Protein AF-A0A9W9WQW9-F1 (afdb_monomer_lite)

Secondary structure (DSSP, 8-state):
-----------------------------------------------TTGGG--S-HHHH--SSS-HHHHHHHTT---HHHHHHTTPPP---TT------S----HHHHHHS-HHHHHHHHHHHHHHHHTTS-HHHHHHHHHHHTTTPPPHHHHHHHHHHHHHHHHHHHHHTTS-HHHHHHHHHHHHHTT--HHHHHHHHHHHHHHHHHHHTTSS-----HHHHHHHHHHHHHHHHHHHHHHHHHHTTSSS-HHHHHHHHHHHHHHHHHHHTSSS--TTS------HHHHHHHHS-HHHHHHHHHHHHHHHHHHHHHHHTSTTTHHHHHHHHHHHHHHHHHHHHHHHHT-STHHHHHHHHHHHHHTTBHHHHHHHHHHHHHHT---HHHHHHGGGG--GGGGHHHHHHTT-SS-B--HHHHHHHHHTT-HHHHHHHHHHHHT--S-TTS--TT----THHHHHHHHHHSSS---PPPPS-S-----TTGGG--

Organism: NCBI:txid2819901

Sequence (493 aa):
MATTVPIHSGDKGVRNIPSCSSLSSEQTLVDDSTVSPHKQIAGNEESLQDKAICWRPKKLLDQRHRPHSLFFKYCLFNEEYAQLNGLEPPSQRHGLPDSKFRELSRSQILEEAPRTIARKLSESSLEEFRKVPYNEFIRGAFLEAFGISSDFIDSFFFKYKHLEARMYSIFIGAPVKRLSDILKELKEHEADPFVYAAIEHALERVNSRRKGRVGLRYVKSQDLTQSLDTQLRKSLHLIAKPFTELLSKPDTAQNILEELEVLRTRFYNFYMSLNVDWSCPLDTKNDLLEQIRWVDIPTMARAISKKAKALFSEYLRSAFTREGDEARSILNKEWDLLSKGVKEIVAANIGLCSQVDTLANCLYRFRNYYSLTAVIQGIQASGYRTVALETFGYLLNPKDDYRHYLMEMNMEGALHFLFPVLLQYQRGEPMFTEMAIGAFKFYTLDAYQSTPGMQFSPLDIATAATKATCSTGYKKPSLDCPFVSCFFVGFGS

Structure (mmCIF, N/CA/C/O backbone):
data_AF-A0A9W9WQW9-F1
#
_entry.id   AF-A0A9W9WQW9-F1
#
loop_
_atom_site.group_PDB
_atom_site.id
_atom_site.type_symbol
_atom_site.label_atom_id
_atom_site.label_alt_id
_atom_site.label_comp_id
_atom_site.label_asym_id
_atom_site.label_entity_id
_atom_site.label_seq_id
_atom_site.pdbx_PDB_ins_code
_atom_site.Cartn_x
_atom_site.Cartn_y
_atom_site.Cartn_z
_atom_site.occupancy
_atom_site.B_iso_or_equiv
_atom_site.auth_seq_id
_atom_site.auth_comp_id
_atom_site.auth_asym_id
_atom_site.auth_atom_id
_atom_site.pdbx_PDB_model_num
ATOM 1 N N . MET A 1 1 ? -2.990 12.844 64.190 1.00 33.31 1 MET A N 1
ATOM 2 C CA . MET A 1 1 ? -1.823 12.801 65.099 1.00 33.31 1 MET A CA 1
ATOM 3 C C . MET A 1 1 ? -0.748 12.027 64.335 1.00 33.31 1 MET A C 1
ATOM 5 O O . MET A 1 1 ? -1.081 10.945 63.879 1.00 33.31 1 MET A O 1
ATOM 9 N N . ALA A 1 2 ? 0.408 12.566 63.922 1.00 32.44 2 ALA A N 1
ATOM 10 C CA . ALA A 1 2 ? 1.363 13.463 64.606 1.00 32.44 2 ALA A CA 1
ATOM 11 C C . ALA A 1 2 ? 1.920 12.803 65.885 1.00 32.44 2 ALA A C 1
ATOM 13 O O . ALA A 1 2 ? 1.109 12.368 66.695 1.00 32.44 2 ALA A O 1
ATOM 14 N N . THR A 1 3 ? 3.231 12.673 66.131 1.00 31.33 3 THR A N 1
ATOM 15 C CA . THR A 1 3 ? 4.466 13.112 65.411 1.00 31.33 3 THR A CA 1
ATOM 16 C C . THR A 1 3 ? 5.610 12.112 65.773 1.00 31.33 3 THR A C 1
ATOM 18 O O . THR A 1 3 ? 5.328 11.173 66.509 1.00 31.33 3 THR A O 1
ATOM 21 N N . THR A 1 4 ? 6.871 12.127 65.304 1.00 31.19 4 THR A N 1
ATOM 22 C CA . THR A 1 4 ? 7.761 13.160 64.711 1.00 31.19 4 THR A CA 1
ATOM 23 C C . THR A 1 4 ? 8.823 12.505 63.789 1.00 31.19 4 THR A C 1
ATOM 25 O O . THR A 1 4 ? 8.950 11.286 63.767 1.00 31.19 4 THR A O 1
ATOM 28 N N . VAL A 1 5 ? 9.631 13.303 63.073 1.00 35.84 5 VAL A N 1
ATOM 29 C CA . VAL A 1 5 ? 10.872 12.884 62.369 1.00 35.84 5 VAL A CA 1
ATOM 30 C C . VAL A 1 5 ? 12.105 13.202 63.237 1.00 35.84 5 VAL A C 1
ATOM 32 O O . VAL A 1 5 ? 12.073 14.185 63.978 1.00 35.84 5 VAL A O 1
ATOM 35 N N . PRO A 1 6 ? 13.200 12.425 63.134 1.00 45.44 6 PRO A N 1
ATOM 36 C CA . PRO A 1 6 ? 14.517 13.050 62.941 1.00 45.44 6 PRO A CA 1
ATOM 37 C C . PRO A 1 6 ? 15.346 12.400 61.811 1.00 45.44 6 PRO A C 1
ATOM 39 O O . PRO A 1 6 ? 15.091 11.279 61.383 1.00 45.44 6 PRO A O 1
ATOM 42 N N . ILE A 1 7 ? 16.353 13.132 61.323 1.00 36.22 7 ILE A N 1
ATOM 43 C CA . ILE A 1 7 ? 17.220 12.780 60.183 1.00 36.22 7 ILE A CA 1
ATOM 44 C C . ILE A 1 7 ? 18.666 12.688 60.675 1.00 36.22 7 ILE A C 1
ATOM 46 O O . ILE A 1 7 ? 19.106 13.654 61.293 1.00 36.22 7 ILE A O 1
ATOM 50 N N . HIS A 1 8 ? 19.436 11.653 60.303 1.00 32.03 8 HIS A N 1
ATOM 51 C CA . HIS A 1 8 ? 20.854 11.846 59.948 1.00 32.03 8 HIS A CA 1
ATOM 52 C C . HIS A 1 8 ? 21.483 10.720 59.106 1.00 32.03 8 HIS A C 1
ATOM 54 O O . HIS A 1 8 ? 21.108 9.554 59.164 1.00 32.03 8 HIS A O 1
ATOM 60 N N . SER A 1 9 ? 22.447 11.163 58.304 1.00 32.25 9 SER A N 1
ATOM 61 C CA . SER A 1 9 ? 23.293 10.495 57.309 1.00 32.25 9 SER A CA 1
ATOM 62 C C . SER A 1 9 ? 24.006 9.197 57.717 1.00 32.25 9 SER A C 1
ATOM 64 O O . SER A 1 9 ? 24.553 9.105 58.814 1.00 32.25 9 SER A O 1
ATOM 66 N N . GLY A 1 10 ? 24.181 8.293 56.744 1.00 28.62 10 GLY A N 1
ATOM 67 C CA . GLY A 1 10 ? 25.150 7.189 56.781 1.00 28.62 10 GLY A CA 1
ATOM 68 C C . GLY A 1 10 ? 25.507 6.707 55.368 1.00 28.62 10 GLY A C 1
ATOM 69 O O . GLY A 1 10 ? 24.728 5.990 54.752 1.00 28.62 10 GLY A O 1
ATOM 70 N N . ASP A 1 11 ? 26.661 7.130 54.844 1.00 31.59 11 ASP A N 1
ATOM 71 C CA . ASP A 1 11 ? 27.133 6.828 53.479 1.00 31.59 11 ASP A CA 1
ATOM 72 C C . ASP A 1 11 ? 27.979 5.538 53.398 1.00 31.59 11 ASP A C 1
ATOM 74 O O . ASP A 1 11 ? 28.737 5.247 54.331 1.00 31.59 11 ASP A O 1
ATOM 78 N N . LYS A 1 12 ? 27.865 4.813 52.267 1.00 32.69 12 LYS A N 1
ATOM 79 C CA . LYS A 1 12 ? 28.929 4.054 51.559 1.00 32.69 12 LYS A CA 1
ATOM 80 C C . LYS A 1 12 ? 28.365 3.175 50.431 1.00 32.69 12 LYS A C 1
ATOM 82 O O . LYS A 1 12 ? 27.414 2.434 50.656 1.00 32.69 12 LYS A O 1
ATOM 87 N N . GLY A 1 13 ? 29.083 3.084 49.299 1.00 29.48 13 GLY A N 1
ATOM 88 C CA . GLY A 1 13 ? 29.196 1.783 48.605 1.00 29.48 13 GLY A CA 1
ATOM 89 C C . GLY A 1 13 ? 29.073 1.674 47.078 1.00 29.48 13 GLY A C 1
ATOM 90 O O . GLY A 1 13 ? 28.788 0.572 46.615 1.00 29.48 13 GLY A O 1
ATOM 91 N N . VAL A 1 14 ? 29.316 2.712 46.269 1.00 33.16 14 VAL A N 1
ATOM 92 C CA . VAL A 1 14 ? 29.427 2.534 44.799 1.00 33.16 14 VAL A CA 1
ATOM 93 C C . VAL A 1 14 ? 30.860 2.133 44.410 1.00 33.16 14 VAL A C 1
ATOM 95 O O . VAL A 1 14 ? 31.824 2.757 44.851 1.00 33.16 14 VAL A O 1
ATOM 98 N N . ARG A 1 15 ? 31.014 1.073 43.598 1.00 32.41 15 ARG A N 1
ATOM 99 C CA . ARG A 1 15 ? 32.316 0.622 43.059 1.00 32.41 15 ARG A CA 1
ATOM 100 C C . ARG A 1 15 ? 32.685 1.366 41.772 1.00 32.41 15 ARG A C 1
ATOM 102 O O . ARG A 1 15 ? 31.823 1.913 41.095 1.00 32.41 15 ARG A O 1
ATOM 109 N N . ASN A 1 16 ? 33.977 1.385 41.462 1.00 27.50 16 ASN A N 1
ATOM 110 C CA . ASN A 1 16 ? 34.604 2.368 40.581 1.00 27.50 16 ASN A CA 1
ATOM 111 C C . ASN A 1 16 ? 35.553 1.694 39.564 1.00 27.50 16 ASN A C 1
ATOM 113 O O . ASN A 1 16 ? 36.095 0.640 39.898 1.00 27.50 16 ASN A O 1
ATOM 117 N N . ILE A 1 17 ? 35.850 2.381 38.443 1.00 30.12 17 ILE A N 1
ATOM 118 C CA . ILE A 1 17 ? 37.066 2.219 37.590 1.00 30.12 17 ILE A CA 1
ATOM 119 C C . ILE A 1 17 ? 37.146 0.918 36.728 1.00 30.12 17 ILE A C 1
ATOM 121 O O . ILE A 1 17 ? 36.569 -0.092 37.126 1.00 30.12 17 ILE A O 1
ATOM 125 N N . PRO A 1 18 ? 37.854 0.882 35.561 1.00 35.56 18 PRO A N 1
ATOM 126 C CA . PRO A 1 18 ? 38.622 1.935 34.864 1.00 35.56 18 PRO A CA 1
ATOM 127 C C . PRO A 1 18 ? 38.152 2.300 33.436 1.00 35.56 18 PRO A C 1
ATOM 129 O O . PRO A 1 18 ? 37.486 1.536 32.744 1.00 35.56 18 PRO A O 1
ATOM 132 N N . SER A 1 19 ? 38.681 3.423 32.941 1.00 33.50 19 SER A N 1
ATOM 133 C CA . SER A 1 19 ? 38.903 3.716 31.515 1.00 33.50 19 SER A CA 1
ATOM 134 C C . SER A 1 19 ? 40.366 4.144 31.322 1.00 33.50 19 SER A C 1
ATOM 136 O O . SER A 1 19 ? 40.813 5.013 32.072 1.00 33.50 19 SER A O 1
ATOM 138 N N . CYS A 1 20 ? 41.104 3.597 30.345 1.00 27.05 20 CYS A N 1
ATOM 139 C CA . CYS A 1 20 ? 42.542 3.878 30.175 1.00 27.05 20 CYS A CA 1
ATOM 140 C C . CYS A 1 20 ? 43.000 4.073 28.712 1.00 27.05 20 CYS A C 1
ATOM 142 O O . CYS A 1 20 ? 42.871 3.176 27.887 1.00 27.05 20 CYS A O 1
ATOM 144 N N . SER A 1 21 ? 43.592 5.248 28.466 1.00 27.39 21 SER A N 1
ATOM 145 C CA . SER A 1 21 ? 44.792 5.528 27.645 1.00 27.39 21 SER A CA 1
ATOM 146 C C . SER A 1 21 ? 45.047 4.793 26.311 1.00 27.39 21 SER A C 1
ATOM 148 O O . SER A 1 21 ? 45.544 3.670 26.274 1.00 27.39 21 SER A O 1
ATOM 150 N N . SER A 1 22 ? 44.873 5.558 25.229 1.00 27.45 22 SER A N 1
ATOM 151 C CA . SER A 1 22 ? 45.873 5.869 24.180 1.00 27.45 22 SER A CA 1
ATOM 152 C C . SER A 1 22 ? 47.283 5.237 24.222 1.00 27.45 22 SER A C 1
ATOM 154 O O . SER A 1 22 ? 47.932 5.213 25.267 1.00 27.45 22 SER A O 1
ATOM 156 N N . LEU A 1 23 ? 47.829 4.967 23.026 1.00 27.70 23 LEU A N 1
ATOM 157 C CA . LEU A 1 23 ? 49.267 4.820 22.732 1.00 27.70 23 LEU A CA 1
ATOM 158 C C . LEU A 1 23 ? 49.688 5.744 21.570 1.00 27.70 23 LEU A C 1
ATOM 160 O O . LEU A 1 23 ? 48.851 6.121 20.750 1.00 27.70 23 LEU A O 1
ATOM 164 N N . SER A 1 24 ? 50.977 6.099 21.503 1.00 26.45 24 SER A N 1
ATOM 165 C CA . SER A 1 24 ? 51.543 7.069 20.547 1.00 26.45 24 SER A CA 1
ATOM 166 C C . SER A 1 24 ? 53.050 6.869 20.319 1.00 26.45 24 SER A C 1
ATOM 168 O O . SER A 1 24 ? 53.757 6.655 21.297 1.00 26.45 24 SER A O 1
ATOM 170 N N . SER A 1 25 ? 53.517 7.066 19.080 1.00 26.69 25 SER A N 1
ATOM 171 C CA . SER A 1 25 ? 54.900 7.419 18.682 1.00 26.69 25 SER A CA 1
ATOM 172 C C . SER A 1 25 ? 54.800 8.207 17.359 1.00 26.69 25 SER A C 1
ATOM 174 O O . SER A 1 25 ? 54.009 7.838 16.494 1.00 26.69 25 SER A O 1
ATOM 176 N N . GLU A 1 26 ? 55.298 9.446 17.284 1.00 28.19 26 GLU A N 1
ATOM 177 C CA . GLU A 1 26 ? 56.657 9.828 16.827 1.00 28.19 26 GLU A CA 1
ATOM 178 C C . GLU A 1 26 ? 56.849 9.585 15.315 1.00 28.19 26 GLU A C 1
ATOM 180 O O . GLU A 1 26 ? 56.882 8.451 14.856 1.00 28.19 26 GLU A O 1
ATOM 185 N N . GLN A 1 27 ? 56.730 10.607 14.459 1.00 31.52 27 GLN A N 1
ATOM 186 C CA . GLN A 1 27 ? 57.646 11.744 14.211 1.00 31.52 27 GLN A CA 1
ATOM 187 C C . GLN A 1 27 ? 58.934 11.387 13.450 1.00 31.52 27 GLN A C 1
ATOM 189 O O . GLN A 1 27 ? 59.846 10.760 13.977 1.00 31.52 27 GLN A O 1
ATOM 194 N N . THR A 1 28 ? 59.079 11.962 12.253 1.00 28.09 28 THR A N 1
ATOM 195 C CA . THR A 1 28 ? 60.369 12.430 11.720 1.00 28.09 28 THR A CA 1
ATOM 196 C C . THR A 1 28 ? 60.105 13.640 10.814 1.00 28.09 28 THR A C 1
ATOM 198 O O . THR A 1 28 ? 59.102 13.663 10.103 1.00 28.09 28 THR A O 1
ATOM 201 N N . LEU A 1 29 ? 60.972 14.653 10.871 1.00 33.22 29 LEU A N 1
ATOM 202 C CA . LEU A 1 29 ? 60.898 15.905 10.107 1.00 33.22 29 LEU A CA 1
ATOM 203 C C . LEU A 1 29 ? 62.066 15.979 9.117 1.00 33.22 29 LEU A C 1
ATOM 205 O O . LEU A 1 29 ? 63.198 15.717 9.517 1.00 33.22 29 LEU A O 1
ATOM 209 N N . VAL A 1 30 ? 61.797 16.398 7.878 1.00 32.62 30 VAL A N 1
ATOM 210 C CA . VAL A 1 30 ? 62.782 16.970 6.943 1.00 32.62 30 VAL A CA 1
ATOM 211 C C . VAL A 1 30 ? 62.058 18.015 6.085 1.00 32.62 30 VAL A C 1
ATOM 213 O O . VAL A 1 30 ? 61.042 17.694 5.469 1.00 32.62 30 VAL A O 1
ATOM 216 N N . ASP A 1 31 ? 62.563 19.248 6.060 1.00 30.78 31 ASP A N 1
ATOM 217 C CA . ASP A 1 31 ? 62.131 20.310 5.140 1.00 30.78 31 ASP A CA 1
ATOM 218 C C . ASP A 1 31 ? 62.796 20.157 3.760 1.00 30.78 31 ASP A C 1
ATOM 220 O O . ASP A 1 31 ? 63.934 19.698 3.689 1.00 30.78 31 ASP A O 1
ATOM 224 N N . ASP A 1 32 ? 62.161 20.657 2.691 1.00 26.75 32 ASP A N 1
ATOM 225 C CA . ASP A 1 32 ? 62.805 21.719 1.896 1.00 26.75 32 ASP A CA 1
ATOM 226 C C . ASP A 1 32 ? 61.789 22.558 1.082 1.00 26.75 32 ASP A C 1
ATOM 228 O O . ASP A 1 32 ? 60.575 22.343 1.107 1.00 26.75 32 ASP A O 1
ATOM 232 N N . SER A 1 33 ? 62.314 23.574 0.406 1.00 30.30 33 SER A N 1
ATOM 233 C CA . SER A 1 33 ? 61.721 24.887 0.199 1.00 30.30 33 SER A CA 1
ATOM 234 C C . SER A 1 33 ? 61.072 25.110 -1.174 1.00 30.30 33 SER A C 1
ATOM 236 O O . SER A 1 33 ? 61.509 24.583 -2.190 1.00 30.30 33 SER A O 1
ATOM 238 N N . THR A 1 34 ? 60.146 26.079 -1.209 1.00 30.86 34 THR A N 1
ATOM 239 C CA . THR A 1 34 ? 59.828 26.977 -2.350 1.00 30.86 34 THR A CA 1
ATOM 240 C C . THR A 1 34 ? 59.395 26.403 -3.712 1.00 30.86 34 THR A C 1
ATOM 242 O O . THR A 1 34 ? 60.174 25.789 -4.426 1.00 30.86 34 THR A O 1
ATOM 245 N N . VAL A 1 35 ? 58.230 26.862 -4.199 1.00 30.12 35 VAL A N 1
ATOM 246 C CA . VAL A 1 35 ? 58.126 27.804 -5.344 1.00 30.12 35 VAL A CA 1
ATOM 247 C C . VAL A 1 35 ? 56.703 28.392 -5.420 1.00 30.12 35 VAL A C 1
ATOM 249 O O . VAL A 1 35 ? 55.729 27.777 -4.999 1.00 30.12 35 VAL A O 1
ATOM 25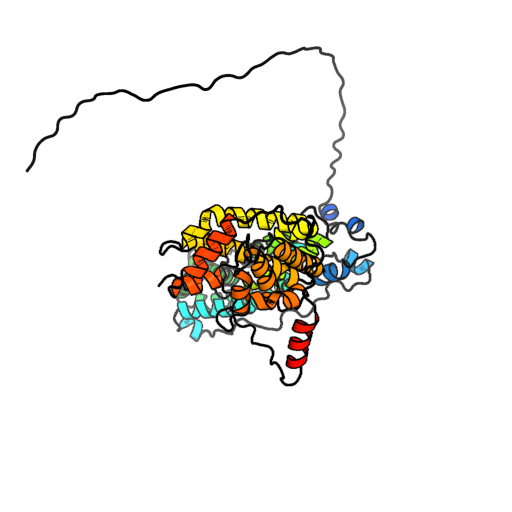2 N N . SER A 1 36 ? 56.592 29.617 -5.937 1.00 30.94 36 SER A N 1
ATOM 253 C CA . SER A 1 36 ? 55.358 30.362 -6.245 1.00 30.94 36 SER A CA 1
ATOM 254 C C . SER A 1 36 ? 55.715 31.410 -7.325 1.00 30.94 36 SER A C 1
ATOM 256 O O . SER A 1 36 ? 56.911 31.703 -7.438 1.00 30.94 36 SER A O 1
ATOM 258 N N . PRO A 1 37 ? 54.791 32.027 -8.099 1.00 47.75 37 PRO A N 1
ATOM 259 C CA . PRO A 1 37 ? 53.326 31.889 -8.131 1.00 47.75 37 PRO A CA 1
ATOM 260 C C . PRO A 1 37 ? 52.760 31.579 -9.544 1.00 47.75 37 PRO A C 1
ATOM 262 O O . PRO A 1 37 ? 53.500 31.585 -10.519 1.00 47.75 37 PRO A O 1
ATOM 265 N N . HIS A 1 38 ? 51.432 31.431 -9.692 1.00 29.14 38 HIS A N 1
ATOM 266 C CA . HIS A 1 38 ? 50.616 32.362 -10.508 1.00 29.14 38 HIS A CA 1
ATOM 267 C C . HIS A 1 38 ? 49.103 32.063 -10.483 1.00 29.14 38 HIS A C 1
ATOM 269 O O . HIS A 1 38 ? 48.653 30.954 -10.216 1.00 29.14 38 HIS A O 1
ATOM 275 N N . LYS A 1 39 ? 48.307 33.100 -10.785 1.00 35.91 39 LYS A N 1
ATOM 276 C CA . LYS A 1 39 ? 46.852 33.031 -10.995 1.00 35.91 39 LYS A CA 1
ATOM 277 C C . LYS A 1 39 ? 46.487 32.154 -12.200 1.00 35.91 39 LYS A C 1
ATOM 279 O O . LYS A 1 39 ? 46.981 32.423 -13.290 1.00 35.91 39 LYS A O 1
ATOM 284 N N . GLN A 1 40 ? 45.431 31.354 -12.061 1.00 30.94 40 GLN A N 1
ATOM 285 C CA . GLN A 1 40 ? 44.302 31.408 -13.000 1.00 30.94 40 GLN A CA 1
ATOM 286 C C . GLN A 1 40 ? 43.004 30.992 -12.292 1.00 30.94 40 GLN A C 1
ATOM 288 O O . GLN A 1 40 ? 42.793 29.826 -11.981 1.00 30.94 40 GLN A O 1
ATOM 293 N N . ILE A 1 41 ? 42.130 31.969 -12.030 1.00 39.50 41 ILE A N 1
ATOM 294 C CA . ILE A 1 41 ? 40.741 31.706 -11.635 1.00 39.50 41 ILE A CA 1
ATOM 295 C C . ILE A 1 41 ? 39.959 31.546 -12.938 1.00 39.50 41 ILE A C 1
ATOM 297 O O . ILE A 1 41 ? 39.453 32.520 -13.491 1.00 39.50 41 ILE A O 1
ATOM 301 N N . ALA A 1 42 ? 39.924 30.320 -13.455 1.00 33.50 42 ALA A N 1
ATOM 302 C CA . ALA A 1 42 ? 38.969 29.919 -14.477 1.00 33.50 42 ALA A CA 1
ATOM 303 C C . ALA A 1 42 ? 37.732 29.379 -13.751 1.00 33.50 42 ALA A C 1
ATOM 305 O O . ALA A 1 42 ? 37.765 28.294 -13.170 1.00 33.50 42 ALA A O 1
ATOM 306 N N . GLY A 1 43 ? 36.663 30.172 -13.716 1.00 32.72 43 GLY A N 1
ATOM 307 C CA . GLY A 1 43 ? 35.398 29.732 -13.145 1.00 32.72 43 GLY A CA 1
ATOM 308 C C . GLY A 1 43 ? 34.745 28.704 -14.059 1.00 32.72 43 GLY A C 1
ATOM 309 O O . GLY A 1 43 ? 34.149 29.084 -15.062 1.00 32.72 43 GLY A O 1
ATOM 310 N N . ASN A 1 44 ? 34.804 27.422 -13.690 1.00 35.66 44 ASN A N 1
ATOM 311 C CA . ASN A 1 44 ? 33.845 26.439 -14.190 1.00 35.66 44 ASN A CA 1
ATOM 312 C C . ASN A 1 44 ? 32.479 26.723 -13.549 1.00 35.66 44 ASN A C 1
ATOM 314 O O . ASN A 1 44 ? 32.023 26.005 -12.658 1.00 35.66 44 ASN A O 1
ATOM 318 N N . GLU A 1 45 ? 31.810 27.765 -14.037 1.00 38.88 45 GLU A N 1
ATOM 319 C CA . GLU A 1 45 ? 30.353 27.814 -14.025 1.00 38.88 45 GLU A CA 1
ATOM 320 C C . GLU A 1 45 ? 29.850 26.750 -15.015 1.00 38.88 45 GLU A C 1
ATOM 322 O O . GLU A 1 45 ? 29.405 27.059 -16.117 1.00 38.88 45 GLU A O 1
ATOM 327 N N . GLU A 1 46 ? 29.951 25.469 -14.622 1.00 37.12 46 GLU A N 1
ATOM 328 C CA . GLU A 1 46 ? 29.114 24.416 -15.206 1.00 37.12 46 GLU A CA 1
ATOM 329 C C . GLU A 1 46 ? 27.675 24.902 -15.098 1.00 37.12 46 GLU A C 1
ATOM 331 O O . GLU A 1 46 ? 27.151 25.075 -13.986 1.00 37.12 46 GLU A O 1
ATOM 336 N N . SER A 1 47 ? 27.055 25.159 -16.246 1.00 40.88 47 SER A N 1
ATOM 337 C CA . SER A 1 47 ? 25.753 25.796 -16.261 1.00 40.88 47 SER A CA 1
ATOM 338 C C . SER A 1 47 ? 24.728 24.888 -15.578 1.00 40.88 47 SER A C 1
ATOM 340 O O . SER A 1 47 ? 24.821 23.656 -15.595 1.00 40.88 47 SER A O 1
ATOM 342 N N . LEU A 1 48 ? 23.681 25.479 -15.002 1.00 43.00 48 LEU A N 1
ATOM 343 C CA . LEU A 1 48 ? 22.541 24.686 -14.532 1.00 43.00 48 LEU A CA 1
ATOM 344 C C . LEU A 1 48 ? 21.838 23.944 -15.691 1.00 43.00 48 LEU A C 1
ATOM 346 O O . LEU A 1 48 ? 21.102 22.996 -15.438 1.00 43.00 48 LEU A O 1
ATOM 350 N N . GLN A 1 49 ? 22.126 24.307 -16.948 1.00 39.47 49 GLN A N 1
ATOM 351 C CA . GLN A 1 49 ? 21.662 23.610 -18.150 1.00 39.47 49 GLN A CA 1
ATOM 352 C C . GLN A 1 49 ? 22.488 22.339 -18.444 1.00 39.47 49 GLN A C 1
ATOM 354 O O . GLN A 1 49 ? 21.903 21.324 -18.807 1.00 39.47 49 GLN A O 1
ATOM 359 N N . ASP A 1 50 ? 23.796 22.306 -18.160 1.00 38.19 50 ASP A N 1
ATOM 360 C CA . ASP A 1 50 ? 24.608 21.072 -18.231 1.00 38.19 50 ASP A CA 1
ATOM 361 C C . ASP A 1 50 ? 24.168 20.026 -17.186 1.00 38.19 50 ASP A C 1
ATOM 363 O O . ASP A 1 50 ? 24.337 18.818 -17.368 1.00 38.19 50 ASP A O 1
ATOM 367 N N . LYS A 1 51 ? 23.531 20.478 -16.099 1.00 44.34 51 LYS A N 1
ATOM 368 C CA . LYS A 1 51 ? 22.875 19.616 -15.098 1.00 44.34 51 LYS A CA 1
ATOM 369 C C . LYS A 1 51 ? 21.457 19.192 -15.494 1.00 44.34 51 LYS A C 1
ATOM 371 O O . LYS A 1 51 ? 20.952 18.219 -14.942 1.00 44.34 51 LYS A O 1
ATOM 376 N N . ALA A 1 52 ? 20.851 19.841 -16.490 1.00 40.62 52 ALA A N 1
ATOM 377 C CA . ALA A 1 52 ? 19.581 19.430 -17.092 1.00 40.62 52 ALA A CA 1
ATOM 378 C C . ALA A 1 52 ? 19.742 18.305 -18.139 1.00 40.62 52 ALA A C 1
ATOM 380 O O . ALA A 1 52 ? 18.758 17.885 -18.751 1.00 40.62 52 ALA A O 1
ATOM 381 N N . ILE A 1 53 ? 20.960 17.775 -18.333 1.00 42.31 53 ILE A N 1
ATOM 382 C CA . ILE A 1 53 ? 21.202 16.599 -19.175 1.00 42.31 53 ILE A CA 1
ATOM 383 C C . ILE A 1 53 ? 20.479 15.389 -18.571 1.00 42.31 53 ILE A C 1
ATOM 385 O O . ILE A 1 53 ? 20.965 14.743 -17.640 1.00 42.31 53 ILE A O 1
ATOM 389 N N . CYS A 1 54 ? 19.322 15.100 -19.174 1.00 47.59 54 CYS A N 1
ATOM 390 C CA . CYS A 1 54 ? 18.519 13.883 -19.101 1.00 47.59 54 CYS A CA 1
ATOM 391 C C . CYS A 1 54 ? 19.287 12.666 -18.564 1.00 47.59 54 CYS A C 1
ATOM 393 O O . CYS A 1 54 ? 20.371 12.355 -19.062 1.00 47.59 54 CYS A O 1
ATOM 395 N N . TRP A 1 55 ? 18.665 11.936 -17.627 1.00 50.28 55 TRP A N 1
ATOM 396 C CA . TRP A 1 55 ? 19.041 10.595 -17.151 1.00 50.28 55 TRP A CA 1
ATOM 397 C C . TRP A 1 55 ? 19.849 9.804 -18.185 1.00 50.28 55 TRP A C 1
ATOM 399 O O . TRP A 1 55 ? 19.286 9.285 -19.149 1.00 50.28 55 TRP A O 1
ATOM 409 N N . ARG A 1 56 ? 21.181 9.798 -18.020 1.00 47.66 56 ARG A N 1
ATOM 410 C CA . ARG A 1 56 ? 22.133 9.736 -19.148 1.00 47.66 56 ARG A CA 1
ATOM 411 C C . ARG A 1 56 ? 21.769 8.660 -20.188 1.00 47.66 56 ARG A C 1
ATOM 413 O O . ARG A 1 56 ? 22.094 7.491 -19.959 1.00 47.66 56 ARG A O 1
ATOM 420 N N . PRO A 1 57 ? 21.233 9.028 -21.377 1.00 42.75 57 PRO A N 1
ATOM 421 C CA . PRO A 1 57 ? 20.846 8.062 -22.411 1.00 42.75 57 PRO A CA 1
ATOM 422 C C . PRO A 1 57 ? 21.990 7.129 -22.829 1.00 42.75 57 PRO A C 1
ATOM 424 O O . PRO A 1 57 ? 21.762 5.971 -23.159 1.00 42.75 57 PRO A O 1
ATOM 427 N N . LYS A 1 58 ? 23.245 7.584 -22.697 1.00 42.47 58 LYS A N 1
ATOM 428 C CA . LYS A 1 58 ? 24.468 6.789 -22.913 1.00 42.47 58 LYS A CA 1
ATOM 429 C C . LYS A 1 58 ? 24.632 5.557 -21.993 1.00 42.47 58 LYS A C 1
ATOM 431 O O . LYS A 1 58 ? 25.509 4.751 -22.267 1.00 42.47 58 LYS A O 1
ATOM 436 N N . LYS A 1 59 ? 23.827 5.396 -20.932 1.00 42.81 59 LYS A N 1
ATOM 437 C CA . LYS A 1 59 ? 23.700 4.149 -20.138 1.00 42.81 59 LYS A CA 1
ATOM 438 C C . LYS A 1 59 ? 22.346 3.436 -20.312 1.00 42.81 59 LYS A C 1
ATOM 440 O O . LYS A 1 59 ? 22.166 2.346 -19.786 1.00 42.81 59 LYS A O 1
ATOM 445 N N . LEU A 1 60 ? 21.402 4.056 -21.018 1.00 43.56 60 LEU A N 1
ATOM 446 C CA . LEU A 1 60 ? 20.030 3.577 -21.235 1.00 43.56 60 LEU A CA 1
ATOM 447 C C . LEU A 1 60 ? 19.847 2.910 -22.612 1.00 43.56 60 LEU A C 1
ATOM 449 O O . LEU A 1 60 ? 18.906 2.149 -22.808 1.00 43.56 60 LEU A O 1
ATOM 453 N N . LEU A 1 61 ? 20.748 3.208 -23.553 1.00 44.31 61 LEU A N 1
ATOM 454 C CA . LEU A 1 61 ? 20.726 2.760 -24.949 1.00 44.31 61 LEU A CA 1
ATOM 455 C C . LEU A 1 61 ? 21.569 1.500 -25.226 1.00 44.31 61 LEU A C 1
ATOM 457 O O . LEU A 1 61 ? 21.760 1.154 -26.392 1.00 44.31 61 LEU A O 1
ATOM 461 N N . ASP A 1 62 ? 22.081 0.817 -24.195 1.00 42.31 62 ASP A N 1
ATOM 462 C CA . ASP A 1 62 ? 22.752 -0.469 -24.412 1.00 42.31 62 ASP A CA 1
ATOM 463 C C . ASP A 1 62 ? 21.722 -1.550 -24.788 1.00 42.31 62 ASP A C 1
ATOM 465 O O . ASP A 1 62 ? 20.606 -1.618 -24.264 1.00 42.31 62 ASP A O 1
ATOM 469 N N . GLN A 1 63 ? 22.044 -2.334 -25.809 1.00 48.78 63 GLN A N 1
ATOM 470 C CA . GLN A 1 63 ? 21.027 -2.874 -26.705 1.00 48.78 63 GLN A CA 1
ATOM 471 C C . GLN A 1 63 ? 20.557 -4.269 -26.282 1.00 48.78 63 GLN A C 1
ATOM 473 O O . GLN A 1 63 ? 21.307 -5.226 -26.470 1.00 48.78 63 GLN A O 1
ATOM 478 N N . ARG A 1 64 ? 19.286 -4.397 -25.835 1.00 42.41 64 ARG A N 1
ATOM 479 C CA . ARG A 1 64 ? 18.324 -5.464 -26.258 1.00 42.41 64 ARG A CA 1
ATOM 480 C C . ARG A 1 64 ? 16.965 -5.509 -25.529 1.00 42.41 64 ARG A C 1
ATOM 482 O O . ARG A 1 64 ? 16.027 -6.052 -26.108 1.00 42.41 64 ARG A O 1
ATOM 489 N N . HIS A 1 65 ? 16.810 -4.998 -24.299 1.00 48.47 65 HIS A N 1
ATOM 490 C CA . HIS A 1 65 ? 15.700 -5.441 -23.422 1.00 48.47 65 HIS A CA 1
ATOM 491 C C . HIS A 1 65 ? 14.785 -4.350 -22.828 1.00 48.47 65 HIS A C 1
ATOM 493 O O . HIS A 1 65 ? 14.912 -3.977 -21.670 1.00 48.47 65 HIS A O 1
ATOM 499 N N . ARG A 1 66 ? 13.767 -3.938 -23.604 1.00 53.16 66 ARG A N 1
ATOM 500 C CA . ARG A 1 66 ? 12.495 -3.320 -23.143 1.00 53.16 66 ARG A CA 1
ATOM 501 C C . ARG A 1 66 ? 12.456 -1.960 -22.376 1.00 53.16 66 ARG A C 1
ATOM 503 O O . ARG A 1 66 ? 11.330 -1.603 -22.024 1.00 53.16 66 ARG A O 1
ATOM 510 N N . PRO A 1 67 ? 13.494 -1.116 -22.154 1.00 57.88 67 PRO A N 1
ATOM 511 C CA . PRO A 1 67 ? 13.347 -0.007 -21.190 1.00 57.88 67 PRO A CA 1
ATOM 512 C C . PRO A 1 67 ? 12.414 1.098 -21.716 1.00 57.88 67 PRO A C 1
ATOM 514 O O . PRO A 1 67 ? 11.667 1.730 -20.965 1.00 57.88 67 PRO A O 1
ATOM 517 N N . HIS A 1 68 ? 12.414 1.278 -23.042 1.00 64.62 68 HIS A N 1
ATOM 518 C CA . HIS A 1 68 ? 11.650 2.290 -23.767 1.00 64.62 68 HIS A CA 1
ATOM 519 C C . HIS A 1 68 ? 10.166 2.338 -23.383 1.00 64.62 68 HIS A C 1
ATOM 521 O O . HIS A 1 68 ? 9.646 3.423 -23.163 1.00 64.62 68 HIS A O 1
ATOM 527 N N . SER A 1 69 ? 9.468 1.202 -23.257 1.00 71.31 69 SER A N 1
ATOM 528 C CA . SER A 1 69 ? 8.021 1.222 -22.981 1.00 71.31 69 SER A CA 1
ATOM 529 C C . SER A 1 69 ? 7.671 1.789 -21.603 1.00 71.31 69 SER A C 1
ATOM 531 O O . SER A 1 69 ? 6.628 2.424 -21.465 1.00 71.31 69 SER A O 1
ATOM 533 N N . LEU A 1 70 ? 8.536 1.608 -20.598 1.00 75.44 70 LEU A N 1
ATOM 534 C CA . LEU A 1 70 ? 8.338 2.198 -19.270 1.00 75.44 70 LEU A CA 1
ATOM 535 C C . LEU A 1 70 ? 8.782 3.667 -19.249 1.00 75.44 70 LEU A C 1
ATOM 537 O O . LEU A 1 70 ? 8.068 4.525 -18.735 1.00 75.44 70 LEU A O 1
ATOM 541 N N . PHE A 1 71 ? 9.904 3.980 -19.898 1.00 77.25 71 PHE A N 1
ATOM 542 C CA . PHE A 1 71 ? 10.388 5.353 -20.069 1.00 77.25 71 PHE A CA 1
ATOM 543 C C . PHE A 1 71 ? 9.360 6.250 -20.793 1.00 77.25 71 PHE A C 1
ATOM 545 O O . PHE A 1 71 ? 9.107 7.378 -20.368 1.00 77.25 71 PHE A O 1
ATOM 552 N N . PHE A 1 72 ? 8.681 5.713 -21.817 1.00 79.19 72 PHE A N 1
ATOM 553 C CA . PHE A 1 72 ? 7.549 6.359 -22.489 1.00 79.19 72 PHE A CA 1
ATOM 554 C C . PHE A 1 72 ? 6.292 6.431 -21.622 1.00 79.19 72 PHE A C 1
ATOM 556 O O . PHE A 1 72 ? 5.647 7.474 -21.595 1.00 79.19 72 PHE A O 1
ATOM 563 N N . LYS A 1 73 ? 5.952 5.368 -20.879 1.00 83.00 73 LYS A N 1
ATOM 564 C CA . LYS A 1 73 ? 4.801 5.355 -19.960 1.00 83.00 73 LYS A CA 1
ATOM 565 C C . LYS A 1 73 ? 4.865 6.491 -18.927 1.00 83.00 73 LYS A C 1
ATOM 567 O O . LYS A 1 73 ? 3.819 7.041 -18.581 1.00 83.00 73 LYS A O 1
ATOM 572 N N . TYR A 1 74 ? 6.061 6.824 -18.444 1.00 83.31 74 TYR A N 1
ATOM 573 C CA . TYR A 1 74 ? 6.286 7.854 -17.424 1.00 83.31 74 TYR A CA 1
ATOM 574 C C . TYR A 1 74 ? 6.741 9.218 -17.976 1.00 83.31 74 TYR A C 1
ATOM 576 O O . TYR A 1 74 ? 6.894 10.155 -17.197 1.00 83.31 74 TYR A O 1
ATOM 584 N N . CYS A 1 75 ? 6.920 9.357 -19.296 1.00 81.25 75 CYS A N 1
ATOM 585 C CA . CYS A 1 75 ? 7.344 10.598 -19.963 1.00 81.25 75 CYS A CA 1
ATOM 586 C C . CYS A 1 75 ? 8.632 11.230 -19.383 1.00 81.25 75 CYS A C 1
ATOM 588 O O . CYS A 1 75 ? 8.721 12.450 -19.256 1.00 81.25 75 CYS A O 1
ATOM 590 N N . LEU A 1 76 ? 9.629 10.413 -19.020 1.00 82.00 76 LEU A N 1
ATOM 591 C CA . LEU A 1 76 ? 10.846 10.845 -18.299 1.00 82.00 76 LEU A CA 1
ATOM 592 C C . LEU A 1 76 ? 11.943 11.424 -19.216 1.00 82.00 76 LEU A C 1
ATOM 594 O O . LEU A 1 76 ? 13.128 11.137 -19.049 1.00 82.00 76 LEU A O 1
ATOM 598 N N . PHE A 1 77 ? 11.553 12.225 -20.207 1.00 74.38 77 PHE A N 1
ATOM 599 C CA . PHE A 1 77 ? 12.444 12.802 -21.214 1.00 74.38 77 PHE A CA 1
ATOM 600 C C . PHE A 1 77 ? 12.207 14.303 -21.403 1.00 74.38 77 PHE A C 1
ATOM 602 O O . PHE A 1 77 ? 11.105 14.802 -21.177 1.00 74.38 77 PHE A O 1
ATOM 609 N N . ASN A 1 78 ? 13.250 15.021 -21.830 1.00 69.25 78 ASN A N 1
ATOM 610 C CA . ASN A 1 78 ? 13.149 16.432 -22.200 1.00 69.25 78 ASN A CA 1
ATOM 611 C C . ASN A 1 78 ? 12.638 16.600 -23.646 1.00 69.25 78 ASN A C 1
ATOM 613 O O . ASN A 1 78 ? 12.572 15.644 -24.424 1.00 69.25 78 ASN A O 1
ATOM 617 N N . GLU A 1 79 ? 12.279 17.831 -24.015 1.00 67.75 79 GLU A N 1
ATOM 618 C CA . GLU A 1 79 ? 11.743 18.138 -25.349 1.00 67.75 79 GLU A CA 1
ATOM 619 C C . GLU A 1 79 ? 12.753 17.873 -26.473 1.00 67.75 79 GLU A C 1
ATOM 621 O O . GLU A 1 79 ? 12.364 17.422 -27.546 1.00 67.75 79 GLU A O 1
ATOM 626 N N . GLU A 1 80 ? 14.050 18.070 -26.221 1.00 67.25 80 GLU A N 1
ATOM 627 C CA . GLU A 1 80 ? 15.121 17.777 -27.183 1.00 67.25 80 GLU A CA 1
ATOM 628 C C . GLU A 1 80 ? 15.157 16.287 -27.547 1.00 67.25 80 GLU A C 1
ATOM 630 O O . GLU A 1 80 ? 15.200 15.931 -28.725 1.00 67.25 80 GLU A O 1
ATOM 635 N N . TYR A 1 81 ? 15.086 15.399 -26.546 1.00 70.31 81 TYR A N 1
ATOM 636 C CA . TYR A 1 81 ? 15.006 13.957 -26.772 1.00 70.31 81 TYR A CA 1
ATOM 637 C C . TYR A 1 81 ? 13.700 13.570 -27.476 1.00 70.31 81 TYR A C 1
ATOM 639 O O . TYR A 1 81 ? 13.719 12.673 -28.321 1.00 70.31 81 TYR A O 1
ATOM 647 N N . ALA A 1 82 ? 12.585 14.249 -27.177 1.00 72.44 82 ALA A N 1
ATOM 648 C CA . ALA A 1 82 ? 11.328 14.035 -27.891 1.00 72.44 82 ALA A CA 1
ATOM 649 C C . ALA A 1 82 ? 11.490 14.337 -29.393 1.00 72.44 82 ALA A C 1
ATOM 651 O O . ALA A 1 82 ? 11.326 13.447 -30.231 1.00 72.44 82 ALA A O 1
ATOM 652 N N . GLN A 1 83 ? 11.921 15.560 -29.715 1.00 76.31 83 GLN A N 1
ATOM 653 C CA . GLN A 1 83 ? 12.127 16.043 -31.082 1.00 76.31 83 GLN A CA 1
ATOM 654 C C . GLN A 1 83 ? 13.125 15.172 -31.861 1.00 76.31 83 GLN A C 1
ATOM 656 O O . GLN A 1 83 ? 12.831 14.748 -32.979 1.00 76.31 83 GLN A O 1
ATOM 661 N N . LEU A 1 84 ? 14.277 14.841 -31.263 1.00 75.38 84 LEU A N 1
ATOM 662 C CA . LEU A 1 84 ? 15.347 14.075 -31.914 1.00 75.38 84 LEU A CA 1
ATOM 663 C C . LEU A 1 84 ? 14.942 12.635 -32.276 1.00 75.38 84 LEU A C 1
ATOM 665 O O . LEU A 1 84 ? 15.493 12.066 -33.216 1.00 75.38 84 LEU A O 1
ATOM 669 N N . ASN A 1 85 ? 13.975 12.049 -31.565 1.00 73.50 85 ASN A N 1
ATOM 670 C CA . ASN A 1 85 ? 13.467 10.700 -31.840 1.00 73.50 85 ASN A CA 1
ATOM 671 C C . ASN A 1 85 ? 12.125 10.705 -32.604 1.00 73.50 85 ASN A C 1
ATOM 673 O O . ASN A 1 85 ? 11.500 9.653 -32.733 1.00 73.50 85 ASN A O 1
ATOM 677 N N . GLY A 1 86 ? 11.660 11.863 -33.096 1.00 77.75 86 GLY A N 1
ATOM 678 C CA . GLY A 1 86 ? 10.372 11.986 -33.794 1.00 77.75 86 GLY A CA 1
ATOM 679 C C . GLY A 1 86 ? 9.155 11.699 -32.906 1.00 77.75 86 GLY A C 1
ATOM 680 O O . GLY A 1 86 ? 8.093 11.328 -33.403 1.00 77.75 86 GLY A O 1
ATOM 681 N N . LEU A 1 87 ? 9.316 11.829 -31.589 1.00 73.94 87 LEU A N 1
ATOM 682 C CA . LEU A 1 87 ? 8.264 11.636 -30.602 1.00 73.94 87 LEU A CA 1
ATOM 683 C C . LEU A 1 87 ? 7.464 12.931 -30.486 1.00 73.94 87 LEU A C 1
ATOM 685 O O . LEU A 1 87 ? 8.047 14.015 -30.430 1.00 73.94 87 LEU A O 1
ATOM 689 N N . GLU A 1 88 ? 6.142 12.835 -30.350 1.00 65.56 88 GLU A N 1
ATOM 690 C CA . GLU A 1 88 ? 5.385 13.983 -29.853 1.00 65.56 88 GLU A CA 1
ATOM 691 C C . GLU A 1 88 ? 5.892 14.336 -28.439 1.00 65.56 88 GLU A C 1
ATOM 693 O O . GLU A 1 88 ? 5.846 13.469 -27.555 1.00 65.56 88 GLU A O 1
ATOM 698 N N . PRO A 1 89 ? 6.359 15.577 -28.180 1.00 58.44 89 PRO A N 1
ATOM 699 C CA . PRO A 1 89 ? 6.530 16.038 -26.805 1.00 58.44 89 PRO A CA 1
ATOM 700 C C . PRO A 1 89 ? 5.161 15.945 -26.112 1.00 58.44 89 PRO A C 1
ATOM 702 O O . PRO A 1 89 ? 4.156 16.218 -26.769 1.00 58.44 89 PRO A O 1
ATOM 705 N N . PRO A 1 90 ? 5.081 15.518 -24.835 1.00 57.59 90 PRO A N 1
ATOM 706 C CA . PRO A 1 90 ? 3.856 15.003 -24.210 1.00 57.59 90 PRO A CA 1
ATOM 707 C C . PRO A 1 90 ? 2.650 15.946 -24.371 1.00 57.59 90 PRO A C 1
ATOM 709 O O . PRO A 1 90 ? 2.467 16.911 -23.629 1.00 57.59 90 PRO A O 1
ATOM 712 N N . SER A 1 91 ? 1.822 15.632 -25.369 1.00 49.34 91 SER A N 1
ATOM 713 C CA . SER A 1 91 ? 1.117 16.605 -26.211 1.00 49.34 91 SER A CA 1
ATOM 714 C C . SER A 1 91 ? -0.213 17.079 -25.621 1.00 49.34 91 SER A C 1
ATOM 716 O O . SER A 1 91 ? -1.278 16.654 -26.061 1.00 49.34 91 SER A O 1
ATOM 718 N N . GLN A 1 92 ? -0.146 17.930 -24.583 1.00 51.19 92 GLN A N 1
ATOM 719 C CA . GLN A 1 92 ? -1.294 18.576 -23.908 1.00 51.19 92 GLN A CA 1
ATOM 720 C C . GLN A 1 92 ? -2.488 17.627 -23.676 1.00 51.19 92 GLN A C 1
ATOM 722 O O . GLN A 1 92 ? -3.653 17.989 -23.861 1.00 51.19 92 GLN A O 1
ATOM 727 N N . ARG A 1 93 ? -2.195 16.366 -23.323 1.00 46.84 93 ARG A N 1
ATOM 728 C CA . ARG A 1 93 ? -3.160 15.262 -23.400 1.00 46.84 93 ARG A CA 1
ATOM 729 C C . ARG A 1 93 ? -4.311 15.442 -22.421 1.00 46.84 93 ARG A C 1
ATOM 731 O O . ARG A 1 93 ? -4.194 15.065 -21.261 1.00 46.84 93 ARG A O 1
ATOM 738 N N . HIS A 1 94 ? -5.417 15.967 -22.947 1.00 50.41 94 HIS A N 1
ATOM 739 C CA . HIS A 1 94 ? -6.706 16.150 -22.286 1.00 50.41 94 HIS A CA 1
ATOM 740 C C . HIS A 1 94 ? -6.565 16.634 -20.839 1.00 50.41 94 HIS A C 1
ATOM 742 O O . HIS A 1 94 ? -6.676 15.847 -19.896 1.00 50.41 94 HIS A O 1
ATOM 748 N N . GLY A 1 95 ? -6.355 17.947 -20.676 1.00 52.69 95 GLY A N 1
ATOM 749 C CA . GLY A 1 95 ? -6.479 18.601 -19.372 1.00 52.69 95 GLY A CA 1
ATOM 750 C C . GLY A 1 95 ? -7.738 18.111 -18.652 1.00 52.69 95 GLY A C 1
ATOM 751 O O . GLY A 1 95 ? -8.781 17.954 -19.293 1.00 52.69 95 GLY A O 1
ATOM 752 N N . LEU A 1 96 ? -7.588 17.795 -17.357 1.00 56.56 96 LEU A N 1
ATOM 753 C CA . LEU A 1 96 ? -8.578 17.108 -16.515 1.00 56.56 96 LEU A CA 1
ATOM 754 C C . LEU A 1 96 ? -10.019 17.470 -16.923 1.00 56.56 96 LEU A C 1
ATOM 756 O O . LEU A 1 96 ? -10.345 18.659 -16.862 1.00 56.56 96 LEU A O 1
ATOM 760 N N . PRO A 1 97 ? -10.882 16.495 -17.296 1.00 54.31 97 PRO A N 1
ATOM 761 C CA . PRO A 1 97 ? -12.262 16.790 -17.695 1.00 54.31 97 PRO A CA 1
ATOM 762 C C . PRO A 1 97 ? -12.921 17.647 -16.614 1.00 54.31 97 PRO A C 1
ATOM 764 O O . PRO A 1 97 ? -12.634 17.391 -15.441 1.00 54.31 97 PRO A O 1
ATOM 767 N N . ASP A 1 98 ? -13.732 18.648 -17.011 1.00 58.38 98 ASP A N 1
ATOM 768 C CA . ASP A 1 98 ? -14.167 19.808 -16.193 1.00 58.38 98 ASP A CA 1
ATOM 769 C C . ASP A 1 98 ? -14.988 19.420 -14.948 1.00 58.38 98 ASP A C 1
ATOM 771 O O . ASP A 1 98 ? -16.196 19.613 -14.814 1.00 58.38 98 ASP A O 1
ATOM 775 N N . SER A 1 99 ? -14.265 18.810 -14.022 1.00 54.31 99 SER A N 1
ATOM 776 C CA . SER A 1 99 ? -14.689 18.275 -12.751 1.00 54.31 99 SER A CA 1
ATOM 777 C C . SER A 1 99 ? -14.385 19.353 -11.738 1.00 54.31 99 SER A C 1
ATOM 779 O O . SER A 1 99 ? -13.363 19.346 -11.044 1.00 54.31 99 SER A O 1
ATOM 781 N N . LYS A 1 100 ? -15.274 20.340 -11.722 1.00 61.28 100 LYS A N 1
ATOM 782 C CA . LYS A 1 100 ? -15.378 21.280 -10.619 1.00 61.28 100 LYS A CA 1
ATOM 783 C C . LYS A 1 100 ? -15.596 20.481 -9.335 1.00 61.28 100 LYS A C 1
ATOM 785 O O . LYS A 1 100 ? -16.380 19.531 -9.325 1.00 61.28 100 LYS A O 1
ATOM 790 N N . PHE A 1 101 ? -14.972 20.922 -8.241 1.00 65.06 101 PHE A N 1
ATOM 791 C CA . PHE A 1 101 ? -15.387 20.532 -6.890 1.00 65.06 101 PHE A CA 1
ATOM 792 C C . PHE A 1 101 ? -16.917 20.561 -6.803 1.00 65.06 101 PHE A C 1
ATOM 794 O O . PHE A 1 101 ? -17.504 21.574 -7.204 1.00 65.06 101 PHE A O 1
ATOM 801 N N . ARG A 1 102 ? -17.539 19.479 -6.294 1.00 69.06 102 ARG A N 1
ATOM 802 C CA . ARG A 1 102 ? -19.003 19.345 -6.158 1.00 69.06 102 ARG A CA 1
ATOM 803 C C . ARG A 1 102 ? -19.575 20.681 -5.692 1.00 69.06 102 ARG A C 1
ATOM 805 O O . ARG A 1 102 ? -19.180 21.156 -4.631 1.00 69.06 102 ARG A O 1
ATOM 812 N N . GLU A 1 103 ? -20.425 21.316 -6.503 1.00 71.56 103 GLU A N 1
ATOM 813 C CA . GLU A 1 103 ? -20.704 22.755 -6.384 1.00 71.56 103 GLU A CA 1
ATOM 814 C C . GLU A 1 103 ? -21.522 23.117 -5.125 1.00 71.56 103 GLU A C 1
ATOM 816 O O . GLU A 1 103 ? -22.706 23.436 -5.197 1.00 71.56 103 GLU A O 1
ATOM 821 N N . LEU A 1 104 ? -20.870 23.120 -3.957 1.00 83.06 104 LEU A N 1
ATOM 822 C CA . LEU A 1 104 ? -21.449 23.506 -2.674 1.00 83.06 104 LEU A CA 1
ATOM 823 C C . LEU A 1 104 ? -21.986 24.936 -2.775 1.00 83.06 104 LEU A C 1
ATOM 825 O O . LEU A 1 104 ? -21.237 25.898 -2.987 1.00 83.06 104 LEU A O 1
ATOM 829 N N . SER A 1 105 ? -23.306 25.065 -2.702 1.00 87.88 105 SER A N 1
ATOM 830 C CA . SER A 1 105 ? -24.006 26.338 -2.861 1.00 87.88 105 SER A CA 1
ATOM 831 C C . SER A 1 105 ? -23.731 27.281 -1.686 1.00 87.88 105 SER A C 1
ATOM 833 O O . SER A 1 105 ? -23.330 26.864 -0.596 1.00 87.88 105 SER A O 1
ATOM 835 N N . ARG A 1 106 ? -23.946 28.587 -1.902 1.00 89.44 106 ARG A N 1
ATOM 836 C CA . ARG A 1 106 ? -23.714 29.608 -0.868 1.00 89.44 106 ARG A CA 1
ATOM 837 C C . ARG A 1 106 ? -24.565 29.364 0.386 1.00 89.44 106 ARG A C 1
ATOM 839 O O . ARG A 1 106 ? -24.055 29.582 1.478 1.00 89.44 106 ARG A O 1
ATOM 846 N N . SER A 1 107 ? -25.806 28.903 0.228 1.00 89.56 107 SER A N 1
ATOM 847 C CA . SER A 1 107 ? -26.689 28.502 1.330 1.00 89.56 107 SER A CA 1
ATOM 848 C C . SER A 1 107 ? -26.100 27.326 2.105 1.00 89.56 107 SER A C 1
ATOM 850 O O . SER A 1 107 ? -25.788 27.484 3.278 1.00 89.56 107 SER A O 1
ATOM 852 N N . GLN A 1 108 ? -25.788 26.202 1.448 1.00 91.06 108 GLN A N 1
ATOM 853 C CA . GLN A 1 108 ? -25.168 25.034 2.101 1.00 91.06 108 GLN A CA 1
ATOM 854 C C . GLN A 1 108 ? -23.913 25.407 2.911 1.00 91.06 108 GLN A C 1
ATOM 856 O O . GLN A 1 108 ? -23.806 25.074 4.093 1.00 91.06 108 GLN A O 1
ATOM 861 N N . ILE A 1 109 ? -22.992 26.174 2.312 1.00 91.75 109 ILE A N 1
ATOM 862 C CA . ILE A 1 109 ? -21.752 26.627 2.967 1.00 91.75 109 ILE A CA 1
ATOM 863 C C . ILE A 1 109 ? -22.029 27.526 4.187 1.00 91.75 109 ILE A C 1
ATOM 865 O O . ILE A 1 109 ? -21.207 27.555 5.106 1.00 91.75 109 ILE A O 1
ATOM 869 N N . LEU A 1 110 ? -23.171 28.219 4.254 1.00 92.00 110 LEU A N 1
ATOM 870 C CA . LEU A 1 110 ? -23.548 29.123 5.350 1.00 92.00 110 LEU A CA 1
ATOM 871 C C . LEU A 1 110 ? -24.539 28.529 6.372 1.00 92.00 110 LEU A C 1
ATOM 873 O O . LEU A 1 110 ? -24.559 29.003 7.507 1.00 92.00 110 LEU A O 1
ATOM 877 N N . GLU A 1 111 ? -25.286 27.483 6.018 1.00 92.19 111 GLU A N 1
ATOM 878 C CA . GLU A 1 111 ? -26.401 26.934 6.808 1.00 92.19 111 GLU A CA 1
ATOM 879 C C . GLU A 1 111 ? -26.102 25.561 7.436 1.00 92.19 111 GLU A C 1
ATOM 881 O O . GLU A 1 111 ? -26.504 25.316 8.571 1.00 92.19 111 GLU A O 1
ATOM 886 N N . GLU A 1 112 ? -25.366 24.667 6.761 1.00 95.06 112 GLU A N 1
ATOM 887 C CA . GLU A 1 112 ? -25.085 23.314 7.285 1.00 95.06 112 GLU A CA 1
ATOM 888 C C . GLU A 1 112 ? -24.160 23.336 8.524 1.00 95.06 112 GLU A C 1
ATOM 890 O O . GLU A 1 112 ? -23.587 24.369 8.869 1.00 95.06 112 GLU A O 1
ATOM 895 N N . ALA A 1 113 ? -23.934 22.207 9.201 1.00 95.94 113 ALA A N 1
ATOM 896 C CA . ALA A 1 113 ? -22.893 22.144 10.234 1.00 95.94 113 ALA A CA 1
ATOM 897 C C . ALA A 1 113 ? -21.481 22.287 9.610 1.00 95.94 113 ALA A C 1
ATOM 899 O O . ALA A 1 113 ? -21.238 21.689 8.556 1.00 95.94 113 ALA A O 1
ATOM 900 N N . PRO A 1 114 ? -20.524 23.001 10.249 1.00 96.25 114 PRO A N 1
ATOM 901 C CA . PRO A 1 114 ? -19.136 23.096 9.779 1.00 96.25 114 PRO A CA 1
ATOM 902 C C . PRO A 1 114 ? -18.509 21.729 9.478 1.00 96.25 114 PRO A C 1
ATOM 904 O O . PRO A 1 114 ? -17.951 21.543 8.400 1.00 96.25 114 PRO A O 1
ATOM 907 N N . ARG A 1 115 ? -18.736 20.746 10.360 1.00 96.44 115 ARG A N 1
ATOM 908 C CA . ARG A 1 115 ? -18.360 19.335 10.195 1.00 96.44 115 ARG A CA 1
ATOM 909 C C . ARG A 1 115 ? -18.855 18.693 8.897 1.00 96.44 115 ARG A C 1
ATOM 911 O O . ARG A 1 115 ? -18.124 17.962 8.234 1.00 96.44 115 ARG A O 1
ATOM 918 N N . THR A 1 116 ? -20.098 18.976 8.504 1.00 95.75 116 THR A N 1
ATOM 919 C CA . THR A 1 116 ? -20.695 18.436 7.272 1.00 95.75 116 THR A CA 1
ATOM 920 C C . THR A 1 116 ? -20.052 19.048 6.031 1.00 95.75 116 THR A C 1
ATOM 922 O O . THR A 1 116 ? -19.810 18.336 5.058 1.00 95.75 116 THR A O 1
ATOM 925 N N . ILE A 1 117 ? -19.727 20.344 6.073 1.00 95.56 117 ILE A N 1
ATOM 926 C CA . ILE A 1 117 ? -19.019 21.030 4.986 1.00 95.56 117 ILE A CA 1
ATOM 927 C C . ILE A 1 117 ? -17.565 20.561 4.897 1.00 95.56 117 ILE A C 1
ATOM 929 O O . ILE A 1 117 ? -17.118 20.248 3.798 1.00 95.56 117 ILE A O 1
ATOM 933 N N . ALA A 1 118 ? -16.861 20.427 6.025 1.00 95.62 118 ALA A N 1
ATOM 934 C CA . ALA A 1 118 ? -15.517 19.857 6.077 1.00 95.62 118 ALA A CA 1
ATOM 935 C C . ALA A 1 118 ? -15.483 18.456 5.446 1.00 95.62 118 ALA A C 1
ATOM 937 O O . ALA A 1 118 ? -14.764 18.250 4.473 1.00 95.62 118 ALA A O 1
ATOM 938 N N . ARG A 1 119 ? -16.350 17.532 5.891 1.00 94.25 119 ARG A N 1
ATOM 939 C CA . ARG A 1 119 ? -16.446 16.185 5.303 1.00 94.25 119 ARG A CA 1
ATOM 940 C C . ARG A 1 119 ? -16.726 16.214 3.795 1.00 94.25 119 ARG A C 1
ATOM 942 O O . ARG A 1 119 ? -16.026 15.542 3.047 1.00 94.25 119 ARG A O 1
ATOM 949 N N . LYS A 1 120 ? -17.698 17.010 3.330 1.00 94.38 120 LYS A N 1
ATOM 950 C CA . LYS A 1 120 ? -18.018 17.136 1.892 1.00 94.38 120 LYS A CA 1
ATOM 951 C C . LYS A 1 120 ? -16.847 17.684 1.069 1.00 94.38 120 LYS A C 1
ATOM 953 O O . LYS A 1 120 ? -16.690 17.298 -0.091 1.00 94.38 120 LYS A O 1
ATOM 958 N N . LEU A 1 121 ? -16.046 18.583 1.643 1.00 94.56 121 LEU A N 1
ATOM 959 C CA . LEU A 1 121 ? -14.841 19.125 1.016 1.00 94.56 121 LEU A CA 1
ATOM 960 C C . LEU A 1 121 ? -13.729 18.068 0.940 1.00 94.56 121 LEU A C 1
ATOM 962 O O . LEU A 1 121 ? -13.195 17.874 -0.148 1.00 94.56 121 LEU A O 1
ATOM 966 N N . SER A 1 122 ? -13.451 17.335 2.025 1.00 93.19 122 SER A N 1
ATOM 967 C CA . SER A 1 122 ? -12.492 16.216 2.027 1.00 93.19 122 SER A CA 1
ATOM 968 C C . SER A 1 122 ? -12.893 15.108 1.049 1.00 93.19 122 SER A C 1
ATOM 970 O O . SER A 1 122 ? -12.070 14.657 0.262 1.00 93.19 122 SER A O 1
ATOM 972 N N . GLU A 1 123 ? -14.169 14.706 1.033 1.00 91.50 123 GLU A N 1
ATOM 973 C CA . GLU A 1 123 ? -14.702 13.707 0.094 1.00 91.50 123 GLU A CA 1
ATOM 974 C C . GLU A 1 123 ? -14.517 14.151 -1.364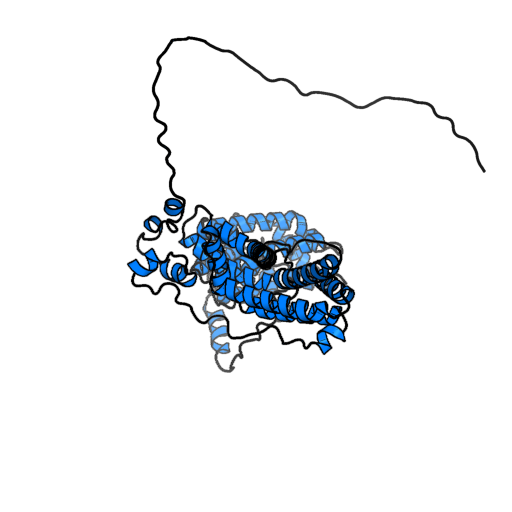 1.00 91.50 123 GLU A C 1
ATOM 976 O O . GLU A 1 123 ? -13.999 13.390 -2.179 1.00 91.50 123 GLU A O 1
ATOM 981 N N . SER A 1 124 ? -14.877 15.399 -1.685 1.00 92.25 124 SER A N 1
ATOM 982 C CA . SER A 1 124 ? -14.726 15.953 -3.041 1.00 92.25 124 SER A CA 1
ATOM 983 C C . SER A 1 124 ? -13.257 16.112 -3.447 1.00 92.25 124 SER A C 1
ATOM 985 O O . SER A 1 124 ? -12.912 15.924 -4.609 1.00 92.25 124 SER A O 1
ATOM 987 N N . SER A 1 125 ? -12.383 16.459 -2.504 1.00 92.56 125 SER A N 1
ATOM 988 C CA . SER A 1 125 ? -10.954 16.636 -2.759 1.00 92.56 125 SER A CA 1
ATOM 989 C C . SER A 1 125 ? -10.241 15.299 -2.958 1.00 92.56 125 SER A C 1
ATOM 991 O O . SER A 1 125 ? -9.477 15.148 -3.908 1.00 92.56 125 SER A O 1
ATOM 993 N N . LEU A 1 126 ? -10.575 14.283 -2.158 1.00 90.25 126 LEU A N 1
ATOM 994 C CA . LEU A 1 126 ? -10.114 12.911 -2.361 1.00 90.25 126 LEU A CA 1
ATOM 995 C C . LEU A 1 126 ? -10.654 12.322 -3.680 1.00 90.25 126 LEU A C 1
ATOM 997 O O . LEU A 1 126 ? -9.939 11.580 -4.351 1.00 90.25 126 LEU A O 1
ATOM 1001 N N . GLU A 1 127 ? -11.876 12.680 -4.098 1.00 89.56 127 GLU A N 1
ATOM 1002 C CA . GLU A 1 127 ? -12.393 12.388 -5.447 1.00 89.56 127 GLU A CA 1
ATOM 1003 C C . GLU A 1 127 ? -11.554 13.047 -6.556 1.00 89.56 127 GLU A C 1
ATOM 1005 O O . GLU A 1 127 ? -11.320 12.405 -7.579 1.00 89.56 127 GLU A O 1
ATOM 1010 N N . GLU A 1 128 ? -11.083 14.288 -6.390 1.00 89.44 128 GLU A N 1
ATOM 1011 C CA . GLU A 1 128 ? -10.189 14.941 -7.362 1.00 89.44 128 GLU A CA 1
ATOM 1012 C C . GLU A 1 128 ? -8.768 14.363 -7.348 1.00 89.44 128 GLU A C 1
ATOM 1014 O O . GLU A 1 128 ? -8.210 14.097 -8.412 1.00 89.44 128 GLU A O 1
ATOM 1019 N N . PHE A 1 129 ? -8.200 14.086 -6.173 1.00 90.75 129 PHE A N 1
ATOM 1020 C CA . PHE A 1 129 ? -6.895 13.436 -6.028 1.00 90.75 129 PHE A CA 1
ATOM 1021 C C . PHE A 1 129 ? -6.876 12.051 -6.697 1.00 90.75 129 PHE A C 1
ATOM 1023 O O . PHE A 1 129 ? -5.963 11.733 -7.458 1.00 90.75 129 PHE A O 1
ATOM 1030 N N . ARG A 1 130 ? -7.939 11.255 -6.508 1.00 89.56 130 ARG A N 1
ATOM 1031 C CA . ARG A 1 130 ? -8.134 9.943 -7.158 1.00 89.56 130 ARG A CA 1
ATOM 1032 C C . ARG A 1 130 ? -8.187 10.001 -8.692 1.00 89.56 130 ARG A C 1
ATOM 1034 O O . ARG A 1 130 ? -7.996 8.966 -9.327 1.00 89.56 130 ARG A O 1
ATOM 1041 N N . LYS A 1 131 ? -8.431 11.173 -9.295 1.00 88.94 131 LYS A N 1
ATOM 1042 C CA . LYS A 1 131 ? -8.427 11.377 -10.759 1.00 88.94 131 LYS A CA 1
ATOM 1043 C C . LYS A 1 131 ? -7.033 11.678 -11.318 1.00 88.94 131 LYS A C 1
ATOM 1045 O O . LYS A 1 131 ? -6.871 11.649 -12.536 1.00 88.94 131 LYS A O 1
ATOM 1050 N N . VAL A 1 132 ? -6.032 11.949 -10.474 1.00 89.44 132 VAL A N 1
ATOM 1051 C CA . VAL A 1 132 ? -4.646 12.169 -10.912 1.00 89.44 132 VAL A CA 1
ATOM 1052 C C . VAL A 1 132 ? -3.973 10.815 -11.202 1.00 89.44 132 VAL A C 1
ATOM 1054 O O . VAL A 1 132 ? -3.891 9.968 -10.306 1.00 89.44 132 VAL A O 1
ATOM 1057 N N . PRO A 1 133 ? -3.484 10.556 -12.432 1.00 90.44 133 PRO A N 1
ATOM 1058 C CA . PRO A 1 133 ? -2.790 9.312 -12.749 1.00 90.44 133 PRO A CA 1
ATOM 1059 C C . PRO A 1 133 ? -1.487 9.173 -11.959 1.00 90.44 133 PRO A C 1
ATOM 1061 O O . PRO A 1 133 ? -0.734 10.134 -11.824 1.00 90.44 133 PRO A O 1
ATOM 1064 N N . TYR A 1 134 ? -1.153 7.948 -11.540 1.00 92.44 134 TYR A N 1
ATOM 1065 C CA . TYR A 1 134 ? 0.125 7.634 -10.883 1.00 92.44 134 TYR A CA 1
ATOM 1066 C C . TYR A 1 134 ? 1.341 8.183 -11.652 1.00 92.44 134 TYR A C 1
ATOM 1068 O O . TYR A 1 134 ? 2.253 8.767 -11.071 1.00 92.44 134 TYR A O 1
ATOM 1076 N N . ASN A 1 135 ? 1.310 8.062 -12.981 1.00 90.94 135 ASN A N 1
ATOM 1077 C CA . ASN A 1 135 ? 2.376 8.528 -13.859 1.00 90.94 135 ASN A CA 1
ATOM 1078 C C . ASN A 1 135 ? 2.566 10.057 -13.814 1.00 90.94 135 ASN A C 1
ATOM 1080 O O . ASN A 1 135 ? 3.688 10.511 -13.994 1.00 90.94 135 ASN A O 1
ATOM 1084 N N . GLU A 1 136 ? 1.516 10.848 -13.557 1.00 90.00 136 GLU A N 1
ATOM 1085 C CA . GLU A 1 136 ? 1.623 12.314 -13.465 1.00 90.00 136 GLU A CA 1
ATOM 1086 C C . GLU A 1 136 ? 2.199 12.776 -12.119 1.00 90.00 136 GLU A C 1
ATOM 1088 O O . GLU A 1 136 ? 2.859 13.810 -12.076 1.00 90.00 136 GLU A O 1
ATOM 1093 N N . PHE A 1 137 ? 2.075 11.988 -11.042 1.00 91.31 137 PHE A N 1
ATOM 1094 C CA . PHE A 1 137 ? 2.844 12.241 -9.814 1.00 91.31 137 PHE A CA 1
ATOM 1095 C C . PHE A 1 137 ? 4.343 11.990 -10.021 1.00 91.31 137 PHE A C 1
ATOM 1097 O O . PHE A 1 137 ? 5.159 12.789 -9.571 1.00 91.31 137 PHE A O 1
ATOM 1104 N N . ILE A 1 138 ? 4.712 10.928 -10.747 1.00 91.81 138 ILE A N 1
ATOM 1105 C CA . ILE A 1 138 ? 6.115 10.645 -11.099 1.00 91.81 138 ILE A CA 1
ATOM 1106 C C . ILE A 1 138 ? 6.658 11.715 -12.052 1.00 91.81 138 ILE A C 1
ATOM 1108 O O . ILE A 1 138 ? 7.739 12.248 -11.821 1.00 91.81 138 ILE A O 1
ATOM 1112 N N . ARG A 1 139 ? 5.906 12.065 -13.102 1.00 86.94 139 ARG A N 1
ATOM 1113 C CA . ARG A 1 139 ? 6.274 13.124 -14.050 1.00 86.94 139 ARG A CA 1
ATOM 1114 C C . ARG A 1 139 ? 6.386 14.480 -13.349 1.00 86.94 139 ARG A C 1
ATOM 1116 O O . ARG A 1 139 ? 7.326 15.213 -13.622 1.00 86.94 139 ARG A O 1
ATOM 1123 N N . GLY A 1 140 ? 5.490 14.787 -12.410 1.00 86.75 140 GLY A N 1
ATOM 1124 C CA . GLY A 1 140 ? 5.591 15.956 -11.535 1.00 86.75 140 GLY A CA 1
ATOM 1125 C C . GLY A 1 140 ? 6.875 15.944 -10.702 1.00 86.75 140 GLY A C 1
ATOM 1126 O O . GLY A 1 140 ? 7.642 16.894 -10.771 1.00 86.75 140 GLY A O 1
ATOM 1127 N N . ALA A 1 141 ? 7.159 14.843 -10.001 1.00 88.12 141 ALA A N 1
ATOM 1128 C CA . ALA A 1 141 ? 8.370 14.662 -9.193 1.00 88.12 141 ALA A CA 1
ATOM 1129 C C . ALA A 1 141 ? 9.681 14.737 -10.004 1.00 88.12 141 ALA A C 1
ATOM 1131 O O . ALA A 1 141 ? 10.706 15.181 -9.484 1.00 88.12 141 ALA A O 1
ATOM 1132 N N . PHE A 1 142 ? 9.645 14.306 -11.269 1.00 86.81 142 PHE A N 1
ATOM 1133 C CA . PHE A 1 142 ? 10.741 14.411 -12.231 1.00 86.81 142 PHE A CA 1
ATOM 1134 C C . PHE A 1 142 ? 10.930 15.853 -12.718 1.00 86.81 142 PHE A C 1
ATOM 1136 O O . PHE A 1 142 ? 12.038 16.373 -12.654 1.00 86.81 142 PHE A O 1
ATOM 1143 N N . LEU A 1 143 ? 9.862 16.518 -13.169 1.00 84.00 143 LEU A N 1
ATOM 1144 C CA . LEU A 1 143 ? 9.921 17.894 -13.674 1.00 84.00 143 LEU A CA 1
ATOM 1145 C C . LEU A 1 143 ? 10.261 18.907 -12.567 1.00 84.00 143 LEU A C 1
ATOM 1147 O O . LEU A 1 143 ? 11.055 19.816 -12.809 1.00 84.00 143 LEU A O 1
ATOM 1151 N N . GLU A 1 144 ? 9.762 18.706 -11.341 1.00 81.69 144 GLU A N 1
ATOM 1152 C CA . GLU A 1 144 ? 10.077 19.538 -10.170 1.00 81.69 144 GLU A CA 1
ATOM 1153 C C . GLU A 1 144 ? 11.586 19.547 -9.869 1.00 81.69 144 GLU A C 1
ATOM 1155 O O . GLU A 1 144 ? 12.137 20.600 -9.546 1.00 81.69 144 GLU A O 1
ATOM 1160 N N . ALA A 1 145 ? 12.286 18.423 -10.079 1.00 81.00 145 ALA A N 1
ATOM 1161 C CA . ALA A 1 145 ? 13.741 18.333 -9.924 1.00 81.00 145 ALA A CA 1
ATOM 1162 C C . ALA A 1 145 ? 14.530 19.184 -10.945 1.00 81.00 145 ALA A C 1
ATOM 1164 O O . ALA A 1 145 ? 15.686 19.522 -10.692 1.00 81.00 145 ALA A O 1
ATOM 1165 N N . PHE A 1 146 ? 13.905 19.576 -12.061 1.00 74.81 146 PHE A N 1
ATOM 1166 C CA . PHE A 1 146 ? 14.447 20.517 -13.051 1.00 74.81 146 PHE A CA 1
ATOM 1167 C C . PHE A 1 146 ? 13.825 21.925 -12.950 1.00 74.81 146 PHE A C 1
ATOM 1169 O O . PHE A 1 146 ? 14.115 22.784 -13.780 1.00 74.81 146 PHE A O 1
ATOM 1176 N N . GLY A 1 147 ? 12.966 22.182 -11.954 1.00 77.06 147 GLY A N 1
ATOM 1177 C CA . GLY A 1 147 ? 12.246 23.453 -11.798 1.00 77.06 147 GLY A CA 1
ATOM 1178 C C . GLY A 1 147 ? 11.099 23.672 -12.797 1.00 77.06 147 GLY A C 1
ATOM 1179 O O . GLY A 1 147 ? 10.608 24.793 -12.925 1.00 77.06 147 GLY A O 1
ATOM 1180 N N . ILE A 1 148 ? 10.669 22.621 -13.499 1.00 80.25 148 ILE A N 1
ATOM 1181 C CA . ILE A 1 148 ? 9.603 22.639 -14.510 1.00 80.25 148 ILE A CA 1
ATOM 1182 C C . ILE A 1 148 ? 8.286 22.176 -13.858 1.00 80.25 148 ILE A C 1
ATOM 1184 O O . ILE A 1 148 ? 8.293 21.324 -12.969 1.00 80.25 148 ILE A O 1
ATOM 1188 N N . SER A 1 149 ? 7.135 22.709 -14.280 1.00 79.00 149 SER A N 1
ATOM 1189 C CA . SER A 1 149 ? 5.817 22.218 -13.846 1.00 79.00 149 SER A CA 1
ATOM 1190 C C . SER A 1 149 ? 5.176 21.269 -14.870 1.00 79.00 149 SER A C 1
ATOM 1192 O O . SER A 1 149 ? 5.510 21.287 -16.052 1.00 79.00 149 SER A O 1
ATOM 1194 N N . SER A 1 150 ? 4.255 20.408 -14.419 1.00 84.31 150 SER A N 1
ATOM 1195 C CA . SER A 1 150 ? 3.371 19.646 -15.317 1.00 84.31 150 SER A CA 1
ATOM 1196 C C . SER A 1 150 ? 2.052 20.397 -15.476 1.00 84.31 150 SER A C 1
ATOM 1198 O O . SER A 1 150 ? 1.396 20.682 -14.472 1.00 84.31 150 SER A O 1
ATOM 1200 N N . ASP A 1 151 ? 1.614 20.618 -16.720 1.00 84.00 151 ASP A N 1
ATOM 1201 C CA . ASP A 1 151 ? 0.285 21.154 -17.060 1.00 84.00 151 ASP A CA 1
ATOM 1202 C C . ASP A 1 151 ? -0.846 20.438 -16.305 1.00 84.00 151 ASP A C 1
ATOM 1204 O O . ASP A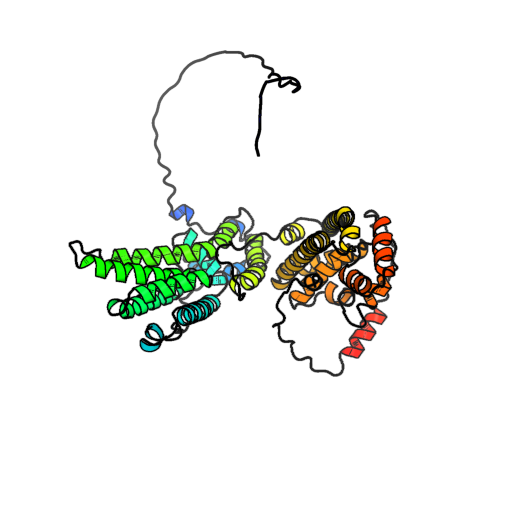 1 151 ? -1.837 21.054 -15.911 1.00 84.00 151 ASP A O 1
ATOM 1208 N N . PHE A 1 152 ? -0.706 19.125 -16.083 1.00 85.94 152 PHE A N 1
ATOM 1209 C CA . PHE A 1 152 ? -1.700 18.314 -15.383 1.00 85.94 152 PHE A CA 1
ATOM 1210 C C . PHE A 1 152 ? -1.756 18.656 -13.887 1.00 85.94 152 PHE A C 1
ATOM 1212 O O . PHE A 1 152 ? -2.837 18.775 -13.309 1.00 85.94 152 PHE A O 1
ATOM 1219 N N . ILE A 1 153 ? -0.590 18.855 -13.269 1.00 88.75 153 ILE A N 1
ATOM 1220 C CA . ILE A 1 153 ? -0.446 19.247 -11.863 1.00 88.75 153 ILE A CA 1
ATOM 1221 C C . ILE A 1 153 ? -0.907 20.693 -11.652 1.00 88.75 153 ILE A C 1
ATOM 1223 O O . ILE A 1 153 ? -1.645 20.966 -10.706 1.00 88.75 153 ILE A O 1
ATOM 1227 N N . ASP A 1 154 ? -0.567 21.609 -12.558 1.00 88.62 154 ASP A N 1
ATOM 1228 C CA . ASP A 1 154 ? -1.036 22.995 -12.487 1.00 88.62 154 ASP A CA 1
ATOM 1229 C C . ASP A 1 154 ? -2.561 23.085 -12.732 1.00 88.62 154 ASP A C 1
ATOM 1231 O O . ASP A 1 154 ? -3.253 23.853 -12.056 1.00 88.62 154 ASP A O 1
ATOM 1235 N N . SER A 1 155 ? -3.121 22.226 -13.597 1.00 88.44 155 SER A N 1
ATOM 1236 C CA . SER A 1 155 ? -4.577 22.053 -13.775 1.00 88.44 155 SER A CA 1
ATOM 1237 C C . SER A 1 155 ? -5.265 21.462 -12.537 1.00 88.44 155 SER A C 1
ATOM 1239 O O . SER A 1 155 ? -6.390 21.842 -12.207 1.00 88.44 155 SER A O 1
ATOM 1241 N N . PHE A 1 156 ? -4.602 20.551 -11.820 1.00 90.44 156 PHE A N 1
ATOM 1242 C CA . PHE A 1 156 ? -5.066 20.036 -10.531 1.00 90.44 156 PHE A CA 1
ATOM 1243 C C . PHE A 1 156 ? -5.062 21.152 -9.470 1.00 90.44 156 PHE A C 1
ATOM 1245 O O . PHE A 1 156 ? -6.095 21.410 -8.851 1.00 90.44 156 PHE A O 1
ATOM 1252 N N . PHE A 1 157 ? -3.969 21.911 -9.339 1.00 92.25 157 PHE A N 1
ATOM 1253 C CA . PHE A 1 157 ? -3.880 23.073 -8.444 1.00 92.25 157 PHE A CA 1
ATOM 1254 C C . PHE A 1 157 ? -4.913 24.165 -8.758 1.00 92.25 157 PHE A C 1
ATOM 1256 O O . PHE A 1 157 ? -5.439 24.790 -7.834 1.00 92.25 157 PHE A O 1
ATOM 1263 N N . PHE A 1 158 ? -5.261 24.385 -10.029 1.00 90.62 158 PHE A N 1
ATOM 1264 C CA . PHE A 1 158 ? -6.285 25.358 -10.424 1.00 90.62 158 PHE A CA 1
ATOM 1265 C C . PHE A 1 158 ? -7.646 25.101 -9.749 1.00 90.62 158 PHE A C 1
ATOM 1267 O O . PHE A 1 158 ? -8.330 26.052 -9.361 1.00 90.62 158 PHE A O 1
ATOM 1274 N N . LYS A 1 159 ? -8.011 23.835 -9.500 1.00 90.81 159 LYS A N 1
ATOM 1275 C CA . LYS A 1 159 ? -9.247 23.468 -8.781 1.00 90.81 159 LYS A CA 1
ATOM 1276 C C . LYS A 1 159 ? -9.245 23.977 -7.336 1.00 90.81 159 LYS A C 1
ATOM 1278 O O . LYS A 1 159 ? -10.256 24.506 -6.871 1.00 90.81 159 LYS A O 1
ATOM 1283 N N . TYR A 1 160 ? -8.100 23.903 -6.659 1.00 93.69 160 TYR A N 1
ATOM 1284 C CA . TYR A 1 160 ? -7.913 24.416 -5.298 1.00 93.69 160 TYR A CA 1
ATOM 1285 C C . TYR A 1 160 ? -7.865 25.948 -5.257 1.00 93.69 160 TYR A C 1
ATOM 1287 O O . TYR A 1 160 ? -8.480 26.546 -4.377 1.00 93.69 160 TYR A O 1
ATOM 1295 N N . LYS A 1 161 ? -7.251 26.598 -6.258 1.00 92.69 161 LYS A N 1
ATOM 1296 C CA . LYS A 1 161 ? -7.323 28.064 -6.440 1.00 92.69 161 LYS A CA 1
ATOM 1297 C C . LYS A 1 161 ? -8.768 28.543 -6.630 1.00 92.69 161 LYS A C 1
ATOM 1299 O O . LYS A 1 161 ? -9.168 29.555 -6.060 1.00 92.69 161 LYS A O 1
ATOM 1304 N N . HIS A 1 162 ? -9.580 27.803 -7.386 1.00 91.25 162 HIS A N 1
ATOM 1305 C CA . HIS A 1 162 ? -10.998 28.117 -7.572 1.00 91.25 162 HIS A CA 1
ATOM 1306 C C . HIS A 1 162 ? -11.832 27.888 -6.295 1.00 91.25 162 HIS A C 1
ATOM 1308 O O . HIS A 1 162 ? -12.685 28.715 -5.964 1.00 91.25 162 HIS A O 1
ATOM 1314 N N . LEU A 1 163 ? -11.570 26.811 -5.541 1.00 93.31 163 LEU A N 1
ATOM 1315 C CA . LEU A 1 163 ? -12.192 26.570 -4.231 1.00 93.31 163 LEU A CA 1
ATOM 1316 C C . LEU A 1 163 ? -11.871 27.697 -3.236 1.00 93.31 163 LEU A C 1
ATOM 1318 O O . LEU A 1 163 ? -12.778 28.236 -2.599 1.00 93.31 163 LEU A O 1
ATOM 1322 N N . GLU A 1 164 ? -10.599 28.080 -3.142 1.00 94.12 164 GLU A N 1
ATOM 1323 C CA . GLU A 1 164 ? -10.118 29.177 -2.301 1.00 94.12 164 GLU A CA 1
ATOM 1324 C C . GLU A 1 164 ? -10.839 30.494 -2.635 1.00 94.12 164 GLU A C 1
ATOM 1326 O O . GLU A 1 164 ? -11.411 31.138 -1.748 1.00 94.12 164 GLU A O 1
ATOM 1331 N N . ALA A 1 165 ? -10.925 30.840 -3.924 1.00 92.12 165 ALA A N 1
ATOM 1332 C CA . ALA A 1 165 ? -11.586 32.057 -4.385 1.00 92.12 165 ALA A CA 1
ATOM 1333 C C . ALA A 1 165 ? -13.100 32.044 -4.093 1.00 92.12 165 ALA A C 1
ATOM 1335 O O . ALA A 1 165 ? -13.659 33.056 -3.648 1.00 92.12 165 ALA A O 1
ATOM 1336 N N . ARG A 1 166 ? -13.765 30.891 -4.275 1.00 92.12 166 ARG A N 1
ATOM 1337 C CA . ARG A 1 166 ? -15.184 30.681 -3.929 1.00 92.12 166 ARG A CA 1
ATOM 1338 C C . ARG A 1 166 ? -15.401 30.912 -2.433 1.00 92.12 166 ARG A C 1
ATOM 1340 O O . ARG A 1 166 ? -16.255 31.717 -2.063 1.00 92.12 166 ARG A O 1
ATOM 1347 N N . MET A 1 167 ? -14.587 30.302 -1.574 1.00 94.12 167 MET A N 1
ATOM 1348 C CA . MET A 1 167 ? -14.702 30.426 -0.115 1.00 94.12 167 MET A CA 1
ATOM 1349 C C . MET A 1 167 ? -14.410 31.855 0.366 1.00 94.12 167 MET A C 1
ATOM 1351 O O . MET A 1 167 ? -15.188 32.410 1.147 1.00 94.12 167 MET A O 1
ATOM 1355 N N . TYR A 1 168 ? -13.387 32.512 -0.185 1.00 93.62 168 TYR A N 1
ATOM 1356 C CA . TYR A 1 168 ? -13.120 33.935 0.038 1.00 93.62 168 TYR A CA 1
ATOM 1357 C C . TYR A 1 168 ? -14.323 34.828 -0.335 1.00 93.62 168 TYR A C 1
ATOM 1359 O O . TYR A 1 168 ? -14.734 35.675 0.464 1.00 93.62 168 TYR A O 1
ATOM 1367 N N . SER A 1 169 ? -14.945 34.615 -1.504 1.00 92.50 169 SER A N 1
ATOM 1368 C CA . SER A 1 169 ? -16.118 35.390 -1.961 1.00 92.50 169 SER A CA 1
ATOM 1369 C C . SER A 1 169 ? -17.388 35.173 -1.118 1.00 92.50 169 SER A C 1
ATOM 1371 O O . SER A 1 169 ? -18.281 36.028 -1.073 1.00 92.50 169 SER A O 1
ATOM 1373 N N . ILE A 1 170 ? -17.476 34.043 -0.414 1.00 93.19 170 ILE A N 1
ATOM 1374 C CA . ILE A 1 170 ? -18.566 33.763 0.520 1.00 93.19 170 ILE A CA 1
ATOM 1375 C C . ILE A 1 170 ? -18.292 34.475 1.844 1.00 93.19 170 ILE A C 1
ATOM 1377 O O . ILE A 1 170 ? -19.095 35.313 2.276 1.00 93.19 170 ILE A O 1
ATOM 1381 N N . PHE A 1 171 ? -17.135 34.202 2.451 1.00 94.19 171 PHE A N 1
ATOM 1382 C CA . PHE A 1 171 ? -16.826 34.617 3.818 1.00 94.19 171 PHE A CA 1
ATOM 1383 C C . PHE A 1 171 ? -16.353 36.062 3.973 1.00 94.19 171 PHE A C 1
ATOM 1385 O O . PHE A 1 171 ? -16.428 36.596 5.080 1.00 94.19 171 PHE A O 1
ATOM 1392 N N . ILE A 1 172 ? -16.004 36.765 2.889 1.00 91.38 172 ILE A N 1
ATOM 1393 C CA . ILE A 1 172 ? -15.832 38.226 2.922 1.00 91.38 172 ILE A CA 1
ATOM 1394 C C . ILE A 1 172 ? -17.041 38.934 3.559 1.00 91.38 172 ILE A C 1
ATOM 1396 O O . ILE A 1 172 ? -16.844 39.811 4.403 1.00 91.38 172 ILE A O 1
ATOM 1400 N N . GLY A 1 173 ? -18.264 38.508 3.224 1.00 86.50 173 GLY A N 1
ATOM 1401 C CA . GLY A 1 173 ? -19.527 39.086 3.701 1.00 86.50 173 GLY A CA 1
ATOM 1402 C C . GLY A 1 173 ? -20.261 38.275 4.776 1.00 86.50 173 GLY A C 1
ATOM 1403 O O . GLY A 1 173 ? -21.387 38.621 5.107 1.00 86.50 173 GLY A O 1
ATOM 1404 N N . ALA A 1 174 ? -19.665 37.201 5.306 1.00 90.38 174 ALA A N 1
ATOM 1405 C CA . ALA A 1 174 ? -20.297 36.304 6.283 1.00 90.38 174 ALA A CA 1
ATOM 1406 C C . ALA A 1 174 ? -19.464 36.187 7.586 1.00 90.38 174 ALA A C 1
ATOM 1408 O O . ALA A 1 174 ? -18.368 36.754 7.665 1.00 90.38 174 ALA A O 1
ATOM 1409 N N . PRO A 1 175 ? -19.938 35.501 8.644 1.00 89.69 175 PRO A N 1
ATOM 1410 C CA . PRO A 1 175 ? -19.168 35.341 9.878 1.00 89.69 175 PRO A CA 1
ATOM 1411 C C . PRO A 1 175 ? -17.873 34.537 9.663 1.00 89.69 175 PRO A C 1
ATOM 1413 O O . PRO A 1 175 ? -17.916 33.355 9.337 1.00 89.69 175 PRO A O 1
ATOM 1416 N N . VAL A 1 176 ? -16.712 35.162 9.897 1.00 92.00 176 VAL A N 1
ATOM 1417 C CA . VAL A 1 176 ? -15.385 34.522 9.742 1.00 92.00 176 VAL A CA 1
ATOM 1418 C C . VAL A 1 176 ? -15.188 33.334 10.674 1.00 92.00 176 VAL A C 1
ATOM 1420 O O . VAL A 1 176 ? -14.530 32.376 10.278 1.00 92.00 176 VAL A O 1
ATOM 1423 N N . LYS A 1 177 ? -15.793 33.359 11.873 1.00 94.31 177 LYS A N 1
ATOM 1424 C CA . LYS A 1 177 ? -15.720 32.239 12.820 1.00 94.31 177 LYS A CA 1
ATOM 1425 C C . LYS A 1 177 ? -16.074 30.919 12.130 1.00 94.31 177 LYS A C 1
ATOM 1427 O O . LYS A 1 177 ? -15.289 29.991 12.201 1.00 94.31 177 LYS A O 1
ATOM 1432 N N . ARG A 1 178 ? -17.155 30.893 11.344 1.00 94.31 178 ARG A N 1
ATOM 1433 C CA . ARG A 1 178 ? -17.624 29.701 10.626 1.00 94.31 178 ARG A CA 1
ATOM 1434 C C . ARG A 1 178 ? -16.605 29.142 9.620 1.00 94.31 178 ARG A C 1
ATOM 1436 O O . ARG A 1 178 ? -16.541 27.931 9.453 1.00 94.31 178 ARG A O 1
ATOM 1443 N N . LEU A 1 179 ? -15.791 29.986 8.980 1.00 95.38 179 LEU A N 1
ATOM 1444 C CA . LEU A 1 179 ? -14.696 29.523 8.114 1.00 95.38 179 LEU A CA 1
ATOM 1445 C C . LEU A 1 179 ? -13.546 28.917 8.936 1.00 95.38 179 LEU A C 1
ATOM 1447 O O . LEU A 1 179 ? -12.978 27.905 8.540 1.00 95.38 179 LEU A O 1
ATOM 1451 N N . SER A 1 180 ? -13.249 29.493 10.104 1.00 96.56 180 SER A N 1
ATOM 1452 C CA . SER A 1 180 ? -12.291 28.923 11.060 1.00 96.56 180 SER A CA 1
ATOM 1453 C C . SER A 1 180 ? -12.795 27.622 11.695 1.00 96.56 180 SER A C 1
ATOM 1455 O O . SER A 1 180 ? -11.996 26.722 11.934 1.00 96.56 180 SER A O 1
ATOM 1457 N N . ASP A 1 181 ? -14.103 27.505 11.939 1.00 97.31 181 ASP A N 1
ATOM 1458 C CA . ASP A 1 181 ? -14.742 26.282 12.425 1.00 97.31 181 ASP A CA 1
ATOM 1459 C C . ASP A 1 181 ? -14.630 25.172 11.355 1.00 97.31 181 ASP A C 1
ATOM 1461 O O . ASP A 1 181 ? -14.240 24.056 11.678 1.00 97.31 181 ASP A O 1
ATOM 1465 N N . ILE A 1 182 ? -14.862 25.483 10.067 1.00 97.06 182 ILE A N 1
ATOM 1466 C CA . ILE A 1 182 ? -14.643 24.540 8.947 1.00 97.06 182 ILE A CA 1
ATOM 1467 C C . ILE A 1 182 ? -13.169 24.107 8.853 1.00 97.06 182 ILE A C 1
ATOM 1469 O O . ILE A 1 182 ? -12.903 22.922 8.676 1.00 97.06 182 ILE A O 1
ATOM 1473 N N . LEU A 1 183 ? -12.208 25.029 8.995 1.00 96.94 183 LEU A N 1
ATOM 1474 C CA . LEU A 1 183 ? -10.776 24.694 8.953 1.00 96.94 183 LEU A CA 1
ATOM 1475 C C . LEU A 1 183 ? -10.352 23.787 10.123 1.00 96.94 183 LEU A C 1
ATOM 1477 O O . LEU A 1 183 ? -9.573 22.854 9.930 1.00 96.94 183 LEU A O 1
ATOM 1481 N N . LYS A 1 184 ? -10.898 24.021 11.325 1.00 97.25 184 LYS A N 1
ATOM 1482 C CA . LYS A 1 184 ? -10.694 23.149 12.491 1.00 97.25 184 LYS A CA 1
ATOM 1483 C C . LYS A 1 184 ? -11.232 21.740 12.230 1.00 97.25 184 LYS A C 1
ATOM 1485 O O . LYS A 1 184 ? -10.509 20.773 12.442 1.00 97.25 184 LYS A O 1
ATOM 1490 N N . GLU A 1 185 ? -12.460 21.635 11.731 1.00 97.44 185 GLU A N 1
ATOM 1491 C CA . GLU A 1 185 ? -13.096 20.350 11.412 1.00 97.44 185 GLU A CA 1
ATOM 1492 C C . GLU A 1 185 ? -12.334 19.601 10.305 1.00 97.44 185 GLU A C 1
ATOM 1494 O O . GLU A 1 185 ? -12.166 18.393 10.407 1.00 97.44 185 GLU A O 1
ATOM 1499 N N . LEU A 1 186 ? -11.797 20.291 9.286 1.00 95.62 186 LEU A N 1
ATOM 1500 C CA . LEU A 1 186 ? -10.926 19.671 8.271 1.00 95.62 186 LEU A CA 1
ATOM 1501 C C . LEU A 1 186 ? -9.664 19.052 8.890 1.00 95.62 186 LEU A C 1
ATOM 1503 O O . LEU A 1 186 ? -9.264 17.962 8.487 1.00 95.62 186 LEU A O 1
ATOM 1507 N N . LYS A 1 187 ? -9.064 19.708 9.890 1.00 94.00 187 LYS A N 1
ATOM 1508 C CA . LYS A 1 187 ? -7.910 19.166 10.620 1.00 94.00 187 LYS A CA 1
ATOM 1509 C C . LYS A 1 187 ? -8.282 17.967 11.498 1.00 94.00 187 LYS A C 1
ATOM 1511 O O . LYS A 1 187 ? -7.535 17.000 11.543 1.00 94.00 187 LYS A O 1
ATOM 1516 N N . GLU A 1 188 ? -9.430 18.014 12.170 1.00 92.62 188 GLU A N 1
ATOM 1517 C CA . GLU A 1 188 ? -9.942 16.909 13.003 1.00 92.62 188 GLU A CA 1
ATOM 1518 C C . GLU A 1 188 ? -10.474 15.720 12.180 1.00 92.62 188 GLU A C 1
ATOM 1520 O O . GLU A 1 188 ? -10.657 14.633 12.720 1.00 92.62 188 GLU A O 1
ATOM 1525 N N . HIS A 1 189 ? -10.697 15.914 10.878 1.00 87.75 189 HIS A N 1
ATOM 1526 C CA . HIS A 1 189 ? -11.042 14.878 9.902 1.00 87.75 189 HIS A CA 1
ATOM 1527 C C . HIS A 1 189 ? -9.848 14.398 9.053 1.00 87.75 189 HIS A C 1
ATOM 1529 O O . HIS A 1 189 ? -10.077 13.680 8.081 1.00 87.75 189 HIS A O 1
ATOM 1535 N N . GLU A 1 190 ? -8.613 14.803 9.380 1.00 89.88 190 GLU A N 1
ATOM 1536 C CA . GLU A 1 190 ? -7.382 14.430 8.652 1.00 89.88 190 GLU A CA 1
ATOM 1537 C C . GLU A 1 190 ? -7.504 14.649 7.128 1.00 89.88 190 GLU A C 1
ATOM 1539 O O . GLU A 1 190 ? -7.099 13.828 6.303 1.00 89.88 190 GLU A O 1
ATOM 1544 N N . ALA A 1 191 ? -8.113 15.780 6.751 1.00 91.25 191 ALA A N 1
ATOM 1545 C CA . ALA A 1 191 ? -8.314 16.162 5.360 1.00 91.25 191 ALA A CA 1
ATOM 1546 C C . ALA A 1 191 ? -6.984 16.291 4.600 1.00 91.25 191 ALA A C 1
ATOM 1548 O O . ALA A 1 191 ? -5.954 16.652 5.174 1.00 91.25 191 ALA A O 1
ATOM 1549 N N . ASP A 1 192 ? -7.022 16.052 3.288 1.00 91.38 192 ASP A N 1
ATOM 1550 C CA . ASP A 1 192 ? -5.828 16.121 2.451 1.00 91.38 192 ASP A CA 1
ATOM 1551 C C . ASP A 1 192 ? -5.175 17.523 2.471 1.00 91.38 192 ASP A C 1
ATOM 1553 O O . ASP A 1 192 ? -5.849 18.552 2.641 1.00 91.38 192 ASP A O 1
ATOM 1557 N N . PRO A 1 193 ? -3.850 17.603 2.265 1.00 93.56 193 PRO A N 1
ATOM 1558 C CA . PRO A 1 193 ? -3.119 18.853 2.430 1.00 93.56 193 PRO A CA 1
ATOM 1559 C C . PRO A 1 193 ? -3.423 19.896 1.338 1.00 93.56 193 PRO A C 1
ATOM 1561 O O . PRO A 1 193 ? -3.002 21.046 1.473 1.00 93.56 193 PRO A O 1
ATOM 1564 N N . PHE A 1 194 ? -4.145 19.551 0.263 1.00 95.06 194 PHE A N 1
ATOM 1565 C CA . PHE A 1 194 ? -4.531 20.504 -0.783 1.00 95.06 194 PHE A CA 1
ATOM 1566 C C . PHE A 1 194 ? -5.821 21.245 -0.413 1.00 95.06 194 PHE A C 1
ATOM 1568 O O . PHE A 1 194 ? -5.879 22.474 -0.519 1.00 95.06 194 PHE A O 1
ATOM 1575 N N . VAL A 1 195 ? -6.842 20.529 0.078 1.00 95.56 195 VAL A N 1
ATOM 1576 C CA . VAL A 1 195 ? -8.083 21.162 0.550 1.00 95.56 195 VAL A CA 1
ATOM 1577 C C . VAL A 1 195 ? -7.842 21.973 1.818 1.00 95.56 195 VAL A C 1
ATOM 1579 O O . VAL A 1 195 ? -8.365 23.082 1.930 1.00 95.56 195 VAL A O 1
ATOM 1582 N N . TYR A 1 196 ? -6.993 21.484 2.729 1.00 95.38 196 TYR A N 1
ATOM 1583 C CA . TYR A 1 196 ? -6.612 22.231 3.927 1.00 95.38 196 TYR A CA 1
ATOM 1584 C C . TYR A 1 196 ? -5.961 23.579 3.560 1.00 95.38 196 TYR A C 1
ATOM 1586 O O . TYR A 1 196 ? -6.451 24.626 3.988 1.00 95.38 196 TYR A O 1
ATOM 1594 N N . ALA A 1 197 ? -4.946 23.578 2.683 1.00 95.44 197 ALA A N 1
ATOM 1595 C CA . ALA A 1 197 ? -4.277 24.796 2.212 1.00 95.44 197 ALA A CA 1
ATOM 1596 C C . ALA A 1 197 ? -5.244 25.795 1.545 1.00 95.44 197 ALA A C 1
ATOM 1598 O O . ALA A 1 197 ? -5.216 26.990 1.840 1.00 95.44 197 ALA A O 1
ATOM 1599 N N . ALA A 1 198 ? -6.159 25.317 0.692 1.00 95.88 198 ALA A N 1
ATOM 1600 C CA . ALA A 1 198 ? -7.142 26.174 0.025 1.00 95.88 198 ALA A CA 1
ATOM 1601 C C . ALA A 1 198 ? -8.091 26.893 1.008 1.00 95.88 198 ALA A C 1
ATOM 1603 O O . ALA A 1 198 ? -8.471 28.045 0.775 1.00 95.88 198 ALA A O 1
ATOM 1604 N N . ILE A 1 199 ? -8.477 26.238 2.109 1.00 96.44 199 ILE A N 1
ATOM 1605 C CA . ILE A 1 199 ? -9.347 26.830 3.137 1.00 96.44 199 ILE A CA 1
ATOM 1606 C C . ILE A 1 199 ? -8.559 27.722 4.107 1.00 96.44 199 ILE A C 1
ATOM 1608 O O . ILE A 1 199 ? -9.053 28.790 4.482 1.00 96.44 199 ILE A O 1
ATOM 1612 N N . GLU A 1 200 ? -7.331 27.340 4.464 1.00 95.69 200 GLU A N 1
ATOM 1613 C CA . GLU A 1 200 ? -6.425 28.152 5.284 1.00 95.69 200 GLU A CA 1
ATOM 1614 C C . GLU A 1 200 ? -6.115 29.489 4.594 1.00 95.69 200 GLU A C 1
ATOM 1616 O O . GLU A 1 200 ? -6.364 30.553 5.164 1.00 95.69 200 GLU A O 1
ATOM 1621 N N . HIS A 1 201 ? -5.724 29.462 3.318 1.00 94.50 201 HIS A N 1
ATOM 1622 C CA . HIS A 1 201 ? -5.442 30.672 2.546 1.00 94.50 201 HIS A CA 1
ATOM 1623 C C . HIS A 1 201 ? -6.682 31.565 2.332 1.00 94.50 201 HIS A C 1
ATOM 1625 O O . HIS A 1 201 ? -6.606 32.798 2.426 1.00 94.50 201 HIS A O 1
ATOM 1631 N N . ALA A 1 202 ? -7.865 30.969 2.122 1.00 94.44 202 ALA A N 1
ATOM 1632 C CA . ALA A 1 202 ? -9.119 31.726 2.077 1.00 94.44 202 ALA A CA 1
ATOM 1633 C C . ALA A 1 202 ? -9.360 32.484 3.398 1.00 94.44 202 ALA A C 1
ATOM 1635 O O . ALA A 1 202 ? -9.732 33.664 3.386 1.00 94.44 202 ALA A O 1
ATOM 1636 N N . LEU A 1 203 ? -9.110 31.832 4.539 1.00 94.25 203 LEU A N 1
ATOM 1637 C CA . LEU A 1 203 ? -9.231 32.423 5.872 1.00 94.25 203 LEU A CA 1
ATOM 1638 C C . LEU A 1 203 ? -8.197 33.541 6.094 1.00 94.25 203 LEU A C 1
ATOM 1640 O O . LEU A 1 203 ? -8.565 34.619 6.573 1.00 94.25 203 LEU A O 1
ATOM 1644 N N . GLU A 1 204 ? -6.940 33.344 5.689 1.00 91.81 204 GLU A N 1
ATOM 1645 C CA . GLU A 1 204 ? -5.882 34.365 5.725 1.00 91.81 204 GLU A CA 1
ATOM 1646 C C . GLU A 1 204 ? -6.263 35.629 4.941 1.00 91.81 204 GLU A C 1
ATOM 1648 O O . GLU A 1 204 ? -6.135 36.746 5.459 1.00 91.81 204 GLU A O 1
ATOM 1653 N N . ARG A 1 205 ? -6.795 35.487 3.719 1.00 90.56 205 ARG A N 1
ATOM 1654 C CA . ARG A 1 205 ? -7.215 36.631 2.890 1.00 90.56 205 ARG A CA 1
ATOM 1655 C C . ARG A 1 205 ? -8.432 37.358 3.448 1.00 90.56 205 ARG A C 1
ATOM 1657 O O . ARG A 1 205 ? -8.463 38.592 3.405 1.00 90.56 205 ARG A O 1
ATOM 1664 N N . VAL A 1 206 ? -9.437 36.647 3.972 1.00 91.75 206 VAL A N 1
ATOM 1665 C CA . VAL A 1 206 ? -10.599 37.306 4.602 1.00 91.75 206 VAL A CA 1
ATOM 1666 C C . VAL A 1 206 ? -10.165 38.048 5.871 1.00 91.75 206 VAL A C 1
ATOM 1668 O O . VAL A 1 206 ? -10.568 39.198 6.070 1.00 91.75 206 VAL A O 1
ATOM 1671 N N . ASN A 1 207 ? -9.293 37.452 6.690 1.00 89.75 207 ASN A N 1
ATOM 1672 C CA . ASN A 1 207 ? -8.721 38.105 7.869 1.00 89.75 207 ASN A CA 1
ATOM 1673 C C . ASN A 1 207 ? -7.905 39.349 7.496 1.00 89.75 207 ASN A C 1
ATOM 1675 O O . ASN A 1 207 ? -8.131 40.420 8.061 1.00 89.75 207 ASN A O 1
ATOM 1679 N N . SER A 1 208 ? -7.016 39.245 6.507 1.00 86.50 208 SER A N 1
ATOM 1680 C CA . SER A 1 208 ? -6.199 40.362 6.019 1.00 86.50 208 SER A CA 1
ATOM 1681 C C . SER A 1 208 ? -7.057 41.519 5.498 1.00 86.50 208 SER A C 1
ATOM 1683 O O . SER A 1 208 ? -6.848 42.665 5.894 1.00 86.50 208 SER A O 1
ATOM 1685 N N . ARG A 1 209 ? -8.106 41.243 4.706 1.00 84.81 209 ARG A N 1
ATOM 1686 C CA . ARG A 1 209 ? -9.026 42.284 4.203 1.00 84.81 209 ARG A CA 1
ATOM 1687 C C . ARG A 1 209 ? -9.892 42.927 5.295 1.00 84.81 209 ARG A C 1
ATOM 1689 O O . ARG A 1 209 ? -10.365 44.047 5.107 1.00 84.81 209 ARG A O 1
ATOM 1696 N N . ARG A 1 210 ? -10.113 42.251 6.428 1.00 83.69 210 ARG A N 1
ATOM 1697 C CA . ARG A 1 210 ? -10.814 42.825 7.592 1.00 83.69 210 ARG A CA 1
ATOM 1698 C C . ARG A 1 210 ? -9.883 43.672 8.457 1.00 83.69 210 ARG A C 1
ATOM 1700 O O . ARG A 1 210 ? -10.258 44.789 8.802 1.00 83.69 210 ARG A O 1
ATOM 1707 N N . LYS A 1 211 ? -8.663 43.195 8.726 1.00 78.88 211 LYS A N 1
ATOM 1708 C CA . LYS A 1 211 ? -7.612 43.948 9.437 1.00 78.88 211 LYS A CA 1
ATOM 1709 C C . LYS A 1 211 ? -7.221 45.224 8.677 1.00 78.88 211 LYS A C 1
ATOM 1711 O O . LYS A 1 211 ? -7.185 46.294 9.272 1.00 78.88 211 LYS A O 1
ATOM 1716 N N . GLY A 1 212 ? -7.072 45.143 7.352 1.00 62.97 212 GLY A N 1
ATOM 1717 C CA . GLY A 1 212 ? -6.741 46.269 6.465 1.00 62.97 212 GLY A CA 1
ATOM 1718 C C . GLY A 1 212 ? -7.780 47.400 6.370 1.00 62.97 212 GLY A C 1
ATOM 1719 O O . GLY A 1 212 ? -7.582 48.334 5.599 1.00 62.97 212 GLY A O 1
ATOM 1720 N N . ARG A 1 213 ? -8.879 47.359 7.141 1.00 55.06 213 ARG A N 1
ATOM 1721 C CA . ARG A 1 213 ? -9.735 48.539 7.373 1.00 55.06 213 ARG A CA 1
ATOM 1722 C C . ARG A 1 213 ? -9.169 49.498 8.429 1.00 55.06 213 ARG A C 1
ATOM 1724 O O . ARG A 1 213 ? -9.657 50.617 8.528 1.00 55.06 213 ARG A O 1
ATOM 1731 N N . VAL A 1 214 ? -8.147 49.089 9.186 1.00 50.56 214 VAL A N 1
ATOM 1732 C CA . VAL A 1 214 ? -7.465 49.909 10.200 1.00 50.56 214 VAL A CA 1
ATOM 1733 C C . VAL A 1 214 ? -6.005 50.124 9.787 1.00 50.56 214 VAL A C 1
ATOM 1735 O O . VAL A 1 214 ? -5.085 49.555 10.360 1.00 50.56 214 VAL A O 1
ATOM 1738 N N . GLY A 1 215 ? -5.810 50.969 8.770 1.00 52.34 215 GLY A N 1
ATOM 1739 C CA . GLY A 1 215 ? -4.513 51.562 8.432 1.00 52.34 215 GLY A CA 1
ATOM 1740 C C . GLY A 1 215 ? -3.576 50.752 7.519 1.00 52.34 215 GLY A C 1
ATOM 1741 O O . GLY A 1 215 ? -2.955 49.784 7.939 1.00 52.34 215 GLY A O 1
ATOM 1742 N N . LEU A 1 216 ? -3.338 51.318 6.328 1.00 47.78 216 LEU A N 1
ATOM 1743 C CA . LEU A 1 216 ? -2.145 51.156 5.475 1.00 47.78 216 LEU A CA 1
ATOM 1744 C C . LEU A 1 216 ? -1.880 49.829 4.722 1.00 47.78 216 LEU A C 1
ATOM 1746 O O . LEU A 1 216 ? -2.318 48.744 5.075 1.00 47.78 216 LEU A O 1
ATOM 1750 N N . ARG A 1 217 ? -1.085 50.013 3.652 1.00 47.84 217 ARG A N 1
ATOM 1751 C CA . ARG A 1 217 ? -0.494 49.057 2.691 1.00 47.84 217 ARG A CA 1
ATOM 1752 C C . ARG A 1 217 ? -1.457 48.129 1.934 1.00 47.84 217 ARG A C 1
ATOM 1754 O O . ARG A 1 217 ? -1.907 47.099 2.423 1.00 47.84 217 ARG A O 1
ATOM 1761 N N . TYR A 1 218 ? -1.600 48.426 0.640 1.00 49.41 218 TYR A N 1
ATOM 1762 C CA . TYR A 1 218 ? -1.888 47.416 -0.378 1.00 49.41 218 TYR A CA 1
ATOM 1763 C C . TYR A 1 218 ? -0.763 46.365 -0.387 1.00 49.41 218 TYR A C 1
ATOM 1765 O O . TYR A 1 218 ? 0.309 46.614 -0.937 1.00 49.41 218 TYR A O 1
ATOM 1773 N N . VAL A 1 219 ? -1.016 45.187 0.186 1.00 53.34 219 VAL A N 1
ATOM 1774 C CA . VAL A 1 219 ? -0.350 43.950 -0.259 1.00 53.34 219 VAL A CA 1
ATOM 1775 C C . VAL A 1 219 ? -0.815 43.706 -1.696 1.00 53.34 219 VAL A C 1
ATOM 1777 O O . VAL A 1 219 ? -2.015 43.827 -1.971 1.00 53.34 219 VAL A O 1
ATOM 1780 N N . LYS A 1 220 ? 0.093 43.429 -2.639 1.00 56.97 220 LYS A N 1
ATOM 1781 C CA . LYS A 1 220 ? -0.322 43.222 -4.031 1.00 56.97 220 LYS A CA 1
ATOM 1782 C C . LYS A 1 220 ? -1.061 41.890 -4.120 1.00 56.97 220 LYS A C 1
ATOM 1784 O O . LYS A 1 220 ? -0.719 40.921 -3.448 1.00 56.97 220 LYS A O 1
ATOM 1789 N N . SER A 1 221 ? -2.067 41.807 -4.994 1.00 56.59 221 SER A N 1
ATOM 1790 C CA . SER A 1 221 ? -2.815 40.551 -5.174 1.00 56.59 221 SER A CA 1
ATOM 1791 C C . SER A 1 221 ? -1.925 39.389 -5.639 1.00 56.59 221 SER A C 1
ATOM 1793 O O . SER A 1 221 ? -2.294 38.235 -5.442 1.00 56.59 221 SER A O 1
ATOM 1795 N N . GLN A 1 222 ? -0.775 39.710 -6.239 1.00 55.81 222 GLN A N 1
ATOM 1796 C CA . GLN A 1 222 ? 0.231 38.781 -6.743 1.00 55.81 222 GLN A CA 1
ATOM 1797 C C . GLN A 1 222 ? 0.974 38.057 -5.602 1.00 55.81 222 GLN A C 1
ATOM 1799 O O . GLN A 1 222 ? 1.111 36.835 -5.648 1.00 55.81 222 GLN A O 1
ATOM 1804 N N . ASP A 1 223 ? 1.344 38.792 -4.546 1.00 61.81 223 ASP A N 1
ATOM 1805 C CA . ASP A 1 223 ? 2.036 38.278 -3.353 1.00 61.81 223 ASP A CA 1
ATOM 1806 C C . ASP A 1 223 ? 1.191 37.195 -2.650 1.00 61.81 223 ASP A C 1
ATOM 1808 O O . ASP A 1 223 ? 1.691 36.154 -2.230 1.00 61.81 223 ASP A O 1
ATOM 1812 N N . LEU A 1 224 ? -0.129 37.413 -2.579 1.00 60.34 224 LEU A N 1
ATOM 1813 C CA . LEU A 1 224 ? -1.078 36.457 -2.000 1.00 60.34 224 LEU A CA 1
ATOM 1814 C C . LEU A 1 224 ? -1.249 35.213 -2.883 1.00 60.34 224 LEU A C 1
ATOM 1816 O O . LEU A 1 224 ? -1.220 34.101 -2.373 1.00 60.34 224 LEU A O 1
ATOM 1820 N N . THR A 1 225 ? -1.374 35.351 -4.207 1.00 60.47 225 THR A N 1
ATOM 1821 C CA . THR A 1 225 ? -1.453 34.166 -5.087 1.00 60.47 225 THR A CA 1
ATOM 1822 C C . THR A 1 225 ? -0.199 33.288 -5.022 1.00 60.47 225 THR A C 1
ATOM 1824 O O . THR A 1 225 ? -0.316 32.067 -5.080 1.00 60.47 225 THR A O 1
ATOM 1827 N N . GLN A 1 226 ? 0.981 33.885 -4.815 1.00 65.44 226 GLN A N 1
ATOM 1828 C CA . GLN A 1 226 ? 2.234 33.146 -4.621 1.00 65.44 226 GLN A CA 1
ATOM 1829 C C . GLN A 1 226 ? 2.266 32.350 -3.303 1.00 65.44 226 GLN A C 1
ATOM 1831 O O . GLN A 1 226 ? 2.900 31.293 -3.254 1.00 65.44 226 GLN A O 1
ATOM 1836 N N . SER A 1 227 ? 1.558 32.797 -2.257 1.00 82.06 227 SER A N 1
ATOM 1837 C CA . SER A 1 227 ? 1.443 32.057 -0.990 1.00 82.06 227 SER A CA 1
ATOM 1838 C C . SER A 1 227 ? 0.724 30.717 -1.187 1.00 82.06 227 SER A C 1
ATOM 1840 O O . SER A 1 227 ? 1.290 29.667 -0.874 1.00 82.06 227 SER A O 1
ATOM 1842 N N . LEU A 1 228 ? -0.465 30.723 -1.805 1.00 89.25 228 LEU A N 1
ATOM 1843 C CA . LEU A 1 228 ? -1.216 29.493 -2.088 1.00 89.25 228 LEU A CA 1
ATOM 1844 C C . LEU A 1 228 ? -0.470 28.552 -3.045 1.00 89.25 228 LEU A C 1
ATOM 1846 O O . LEU A 1 228 ? -0.434 27.351 -2.796 1.00 89.25 228 LEU A O 1
ATOM 1850 N N . ASP A 1 229 ? 0.159 29.065 -4.108 1.00 88.75 229 ASP A N 1
ATOM 1851 C CA . ASP A 1 229 ? 0.988 28.232 -4.996 1.00 88.75 229 ASP A CA 1
ATOM 1852 C C . ASP A 1 229 ? 2.145 27.559 -4.237 1.00 88.75 229 ASP A C 1
ATOM 1854 O O . ASP A 1 229 ? 2.441 26.384 -4.457 1.00 88.75 229 ASP A O 1
ATOM 1858 N N . THR A 1 230 ? 2.756 28.267 -3.282 1.00 89.19 230 THR A N 1
ATOM 1859 C CA . THR A 1 230 ? 3.805 27.712 -2.414 1.00 89.19 230 THR A CA 1
ATOM 1860 C C . THR A 1 230 ? 3.253 26.651 -1.454 1.00 89.19 230 THR A C 1
ATOM 1862 O O . THR A 1 230 ? 3.921 25.646 -1.210 1.00 89.19 230 THR A O 1
ATOM 1865 N N . GLN A 1 231 ? 2.046 26.836 -0.910 1.00 90.56 231 GLN A N 1
ATOM 1866 C CA . GLN A 1 231 ? 1.384 25.839 -0.060 1.00 90.56 231 GLN A CA 1
ATOM 1867 C C . GLN A 1 231 ? 1.012 24.578 -0.855 1.00 90.56 231 GLN A C 1
ATOM 1869 O O . GLN A 1 231 ? 1.379 23.482 -0.446 1.00 90.56 231 GLN A O 1
ATOM 1874 N N . LEU A 1 232 ? 0.377 24.716 -2.025 1.00 92.62 232 LEU A N 1
ATOM 1875 C CA . LEU A 1 232 ? -0.010 23.581 -2.872 1.00 92.62 232 LEU A CA 1
ATOM 1876 C C . LEU A 1 232 ? 1.206 22.792 -3.386 1.00 92.62 232 LEU A C 1
ATOM 1878 O O . LEU A 1 232 ? 1.170 21.561 -3.394 1.00 92.62 232 LEU A O 1
ATOM 1882 N N . ARG A 1 233 ? 2.313 23.468 -3.736 1.00 90.69 233 ARG A N 1
ATOM 1883 C CA . ARG A 1 233 ? 3.576 22.791 -4.087 1.00 90.69 233 ARG A CA 1
ATOM 1884 C C . ARG A 1 233 ? 4.200 22.063 -2.896 1.00 90.69 233 ARG A C 1
ATOM 1886 O O . ARG A 1 233 ? 4.643 20.937 -3.072 1.00 90.69 233 ARG A O 1
ATOM 1893 N N . LYS A 1 234 ? 4.155 22.614 -1.675 1.00 89.94 234 LYS A N 1
ATOM 1894 C CA . LYS A 1 234 ? 4.561 21.878 -0.457 1.00 89.94 234 LYS A CA 1
ATOM 1895 C C . LYS A 1 234 ? 3.692 20.639 -0.213 1.00 89.94 234 LYS A C 1
ATOM 1897 O O . LYS A 1 234 ? 4.234 19.584 0.104 1.00 89.94 234 LYS A O 1
ATOM 1902 N N . SER A 1 235 ? 2.376 20.748 -0.401 1.00 90.75 235 SER A N 1
ATOM 1903 C CA . SER A 1 235 ? 1.436 19.625 -0.281 1.00 90.75 235 SER A CA 1
ATOM 1904 C C . SER A 1 235 ? 1.723 18.523 -1.308 1.00 90.75 235 SER A C 1
ATOM 1906 O O . SER A 1 235 ? 1.708 17.345 -0.960 1.00 90.75 235 SER A O 1
ATOM 1908 N N . LEU A 1 236 ? 2.061 18.891 -2.551 1.00 89.94 236 LEU A N 1
ATOM 1909 C CA . LEU A 1 236 ? 2.512 17.939 -3.569 1.00 89.94 236 LEU A CA 1
ATOM 1910 C C . LEU A 1 236 ? 3.867 17.325 -3.212 1.00 89.94 236 LEU A C 1
ATOM 1912 O O . LEU A 1 236 ? 4.025 16.118 -3.351 1.00 89.94 236 LEU A O 1
ATOM 1916 N N . HIS A 1 237 ? 4.820 18.121 -2.725 1.00 88.62 237 HIS A N 1
ATOM 1917 C CA . HIS A 1 237 ? 6.172 17.666 -2.409 1.00 88.62 237 HIS A CA 1
ATOM 1918 C C . HIS A 1 237 ? 6.183 16.519 -1.386 1.00 88.62 237 HIS A C 1
ATOM 1920 O O . HIS A 1 237 ? 6.979 15.599 -1.524 1.00 88.62 237 HIS A O 1
ATOM 1926 N N . LEU A 1 238 ? 5.258 16.490 -0.417 1.00 87.31 238 LEU A N 1
ATOM 1927 C CA . LEU A 1 238 ? 5.102 15.354 0.512 1.00 87.31 238 LEU A CA 1
ATOM 1928 C C . LEU A 1 238 ? 4.806 14.017 -0.201 1.00 87.31 238 LEU A C 1
ATOM 1930 O O . LEU A 1 238 ? 5.220 12.959 0.268 1.00 87.31 238 LEU A O 1
ATOM 1934 N N . ILE A 1 239 ? 4.113 14.073 -1.341 1.00 89.69 239 ILE A N 1
ATOM 1935 C CA . ILE A 1 239 ? 3.678 12.925 -2.154 1.00 89.69 239 ILE A CA 1
ATOM 1936 C C . ILE A 1 239 ? 4.684 12.632 -3.279 1.00 89.69 239 ILE A C 1
ATOM 1938 O O . ILE A 1 239 ? 4.896 11.477 -3.644 1.00 89.69 239 ILE A O 1
ATOM 1942 N N . ALA A 1 240 ? 5.313 13.676 -3.823 1.00 89.25 240 ALA A N 1
ATOM 1943 C CA . ALA A 1 240 ? 6.272 13.611 -4.920 1.00 89.25 240 ALA A CA 1
ATOM 1944 C C . ALA A 1 240 ? 7.682 13.213 -4.459 1.00 89.25 240 ALA A C 1
ATOM 1946 O O . ALA A 1 240 ? 8.346 12.435 -5.144 1.00 89.25 240 ALA A O 1
ATOM 1947 N N . LYS A 1 241 ? 8.122 13.678 -3.281 1.00 90.19 241 LYS A N 1
ATOM 1948 C CA . LYS A 1 241 ? 9.462 13.433 -2.725 1.00 90.19 241 LYS A CA 1
ATOM 1949 C C . LYS A 1 241 ? 9.878 11.952 -2.726 1.00 90.19 241 LYS A C 1
ATOM 1951 O O . LYS A 1 241 ? 10.999 11.697 -3.156 1.00 90.19 241 LYS A O 1
ATOM 1956 N N . PRO A 1 242 ? 9.039 10.972 -2.333 1.00 91.38 242 PRO A N 1
ATOM 1957 C CA . PRO A 1 242 ? 9.389 9.553 -2.440 1.00 91.38 242 PRO A CA 1
ATOM 1958 C C . PRO A 1 242 ? 9.767 9.120 -3.868 1.00 91.38 242 PRO A C 1
ATOM 1960 O O . PRO A 1 242 ? 10.684 8.319 -4.049 1.00 91.38 242 PRO A O 1
ATOM 1963 N N . PHE A 1 243 ? 9.120 9.685 -4.895 1.00 92.44 243 PHE A N 1
ATOM 1964 C CA . PHE A 1 243 ? 9.515 9.471 -6.289 1.00 92.44 243 PHE A CA 1
ATOM 1965 C C . PHE A 1 243 ? 10.777 10.253 -6.649 1.00 92.44 243 PHE A C 1
ATOM 1967 O O . PHE A 1 243 ? 11.623 9.691 -7.324 1.00 92.44 243 PHE A O 1
ATOM 1974 N N . THR A 1 244 ? 10.959 11.496 -6.192 1.00 89.56 244 THR A N 1
ATOM 1975 C CA . THR A 1 244 ? 12.194 12.269 -6.434 1.00 89.56 244 THR A CA 1
ATOM 1976 C C . THR A 1 244 ? 13.427 11.595 -5.815 1.00 89.56 244 THR A C 1
ATOM 1978 O O . THR A 1 244 ? 14.476 11.540 -6.451 1.00 89.56 244 THR A O 1
ATOM 1981 N N . GLU A 1 245 ? 13.308 11.025 -4.612 1.00 90.50 245 GLU A N 1
ATOM 1982 C CA . GLU A 1 245 ? 14.365 10.249 -3.945 1.00 90.50 245 GLU A CA 1
ATOM 1983 C C . GLU A 1 245 ? 14.673 8.950 -4.705 1.00 90.50 245 GLU A C 1
ATOM 1985 O O . GLU A 1 245 ? 15.837 8.662 -4.987 1.00 90.50 245 GLU A O 1
ATOM 1990 N N . LEU A 1 246 ? 13.641 8.200 -5.112 1.00 90.62 246 LEU A N 1
ATOM 1991 C CA . LEU A 1 246 ? 13.783 7.012 -5.961 1.00 90.62 246 LEU A CA 1
ATOM 1992 C C . LEU A 1 246 ? 14.423 7.354 -7.320 1.00 90.62 246 LEU A C 1
ATOM 1994 O O . LEU A 1 246 ? 15.347 6.674 -7.759 1.00 90.62 246 LEU A O 1
ATOM 1998 N N . LEU A 1 247 ? 14.001 8.456 -7.943 1.00 89.06 247 LEU A N 1
ATOM 1999 C CA . LEU A 1 247 ? 14.552 8.985 -9.192 1.00 89.06 247 LEU A CA 1
ATOM 2000 C C . LEU A 1 247 ? 15.952 9.618 -9.031 1.00 89.06 247 LEU A C 1
ATOM 2002 O O . LEU A 1 247 ? 16.558 10.019 -10.022 1.00 89.06 247 LEU A O 1
ATOM 2006 N N . SER A 1 248 ? 16.473 9.703 -7.805 1.00 87.12 248 SER A N 1
ATOM 2007 C CA . SER A 1 248 ? 17.838 10.159 -7.507 1.00 87.12 248 SER A CA 1
ATOM 2008 C C . SER A 1 248 ? 18.770 9.014 -7.084 1.00 87.12 248 SER A C 1
ATOM 2010 O O . SER A 1 248 ? 19.951 9.256 -6.821 1.00 87.12 248 SER A O 1
ATOM 2012 N N . LYS A 1 249 ? 18.282 7.762 -7.012 1.00 86.81 249 LYS A N 1
ATOM 2013 C CA . LYS A 1 249 ? 19.122 6.591 -6.707 1.00 86.81 249 LYS A CA 1
ATOM 2014 C C . LYS A 1 249 ? 20.195 6.392 -7.798 1.00 86.81 249 LYS A C 1
ATOM 2016 O O . LYS A 1 249 ? 19.867 6.424 -8.983 1.00 86.81 249 LYS A O 1
ATOM 2021 N N . PRO A 1 250 ? 21.459 6.092 -7.439 1.00 86.19 250 PRO A N 1
ATOM 2022 C CA . PRO A 1 250 ? 22.533 5.817 -8.398 1.00 86.19 250 PRO A CA 1
ATOM 2023 C C . PRO A 1 250 ? 22.483 4.371 -8.942 1.00 86.19 250 PRO A C 1
ATOM 2025 O O . PRO A 1 250 ? 23.469 3.641 -8.866 1.00 86.19 250 PRO A O 1
ATOM 2028 N N . ASP A 1 251 ? 21.337 3.955 -9.487 1.00 84.19 251 ASP A N 1
ATOM 2029 C CA . ASP A 1 251 ? 21.104 2.618 -10.061 1.00 84.19 251 ASP A CA 1
ATOM 2030 C C . ASP A 1 251 ? 20.791 2.702 -11.576 1.00 84.19 251 ASP A C 1
ATOM 2032 O O . ASP A 1 251 ? 20.792 3.777 -12.184 1.00 84.19 251 ASP A O 1
ATOM 2036 N N . THR A 1 252 ? 20.569 1.564 -12.232 1.00 85.06 252 THR A N 1
ATOM 2037 C CA . THR A 1 252 ? 20.134 1.501 -13.628 1.00 85.06 252 THR A CA 1
ATOM 2038 C C . THR A 1 252 ? 18.707 2.032 -13.783 1.00 85.06 252 THR A C 1
ATOM 2040 O O . THR A 1 252 ? 17.835 1.813 -12.941 1.00 85.06 252 THR A O 1
ATOM 2043 N N . ALA A 1 253 ? 18.433 2.681 -14.917 1.00 82.56 253 ALA A N 1
ATOM 2044 C CA . ALA A 1 253 ? 17.086 3.152 -15.224 1.00 82.56 253 ALA A CA 1
ATOM 2045 C C . ALA A 1 253 ? 16.065 2.007 -15.304 1.00 82.56 253 ALA A C 1
ATOM 2047 O O . ALA A 1 253 ? 14.921 2.205 -14.921 1.00 82.56 253 ALA A O 1
ATOM 2048 N N . GLN A 1 254 ? 16.469 0.807 -15.740 1.00 84.94 254 GLN A N 1
ATOM 2049 C CA . GLN A 1 254 ? 15.587 -0.362 -15.757 1.00 84.94 254 GLN A CA 1
ATOM 2050 C C . GLN A 1 254 ? 15.138 -0.742 -14.337 1.00 84.94 254 GLN A C 1
ATOM 2052 O O . GLN A 1 254 ? 13.939 -0.880 -14.103 1.00 84.94 254 GLN A O 1
ATOM 2057 N N . ASN A 1 255 ? 16.067 -0.814 -13.377 1.00 88.56 255 ASN A N 1
ATOM 2058 C CA . ASN A 1 255 ? 15.746 -1.118 -11.979 1.00 88.56 255 ASN A CA 1
ATOM 2059 C C . ASN A 1 255 ? 14.789 -0.082 -11.371 1.00 88.56 255 ASN A C 1
ATOM 2061 O O . ASN A 1 255 ? 13.818 -0.446 -10.705 1.00 88.56 255 ASN A O 1
ATOM 2065 N N . ILE A 1 256 ? 15.010 1.206 -11.644 1.00 90.44 256 ILE A N 1
ATOM 2066 C CA . ILE A 1 256 ? 14.173 2.272 -11.082 1.00 90.44 256 ILE A CA 1
ATOM 2067 C C . ILE A 1 256 ? 12.797 2.334 -11.776 1.00 90.44 256 ILE A C 1
ATOM 2069 O O . ILE A 1 256 ? 11.783 2.495 -11.101 1.00 90.44 256 ILE A O 1
ATOM 2073 N N . LEU A 1 257 ? 12.715 2.109 -13.093 1.00 90.50 257 LEU A N 1
ATOM 2074 C CA . LEU A 1 257 ? 11.442 1.997 -13.825 1.00 90.50 257 LEU A CA 1
ATOM 2075 C C . LEU A 1 257 ? 10.594 0.809 -13.337 1.00 90.50 257 LEU A C 1
ATOM 2077 O O . LEU A 1 257 ? 9.379 0.928 -13.203 1.00 90.50 257 LEU A O 1
ATOM 2081 N N . GLU A 1 258 ? 11.226 -0.322 -13.030 1.00 91.62 258 GLU A N 1
ATOM 2082 C CA . GLU A 1 258 ? 10.574 -1.475 -12.400 1.00 91.62 258 GLU A CA 1
ATOM 2083 C C . GLU A 1 258 ? 10.144 -1.201 -10.950 1.00 91.62 258 GLU A C 1
ATOM 2085 O O . GLU A 1 258 ? 9.054 -1.609 -10.549 1.00 91.62 258 GLU A O 1
ATOM 2090 N N . GLU A 1 259 ? 10.959 -0.492 -10.162 1.00 94.06 259 GLU A N 1
ATOM 2091 C CA . GLU A 1 259 ? 10.585 -0.074 -8.804 1.00 94.06 259 GLU A CA 1
ATOM 2092 C C . GLU A 1 259 ? 9.356 0.831 -8.818 1.00 94.06 259 GLU A C 1
ATOM 2094 O O . GLU A 1 259 ? 8.488 0.670 -7.965 1.00 94.06 259 GLU A O 1
ATOM 2099 N N . LEU A 1 260 ? 9.213 1.707 -9.817 1.00 94.31 260 LEU A N 1
ATOM 2100 C CA . LEU A 1 260 ? 7.998 2.500 -10.018 1.00 94.31 260 LEU A CA 1
ATOM 2101 C C . LEU A 1 260 ? 6.775 1.614 -10.348 1.00 94.31 260 LEU A C 1
ATOM 2103 O O . LEU A 1 260 ? 5.681 1.879 -9.852 1.00 94.31 260 LEU A O 1
ATOM 2107 N N . GLU A 1 261 ? 6.914 0.516 -11.100 1.00 93.75 261 GLU A N 1
ATOM 2108 C CA . GLU A 1 261 ? 5.790 -0.416 -11.323 1.00 93.75 261 GLU A CA 1
ATOM 2109 C C . GLU A 1 261 ? 5.365 -1.176 -10.057 1.00 93.75 261 GLU A C 1
ATOM 2111 O O . GLU A 1 261 ? 4.171 -1.407 -9.848 1.00 93.75 261 GLU A O 1
ATOM 2116 N N . VAL A 1 262 ? 6.322 -1.545 -9.202 1.00 94.00 262 VAL A N 1
ATOM 2117 C CA . VAL A 1 262 ? 6.074 -2.202 -7.905 1.00 94.00 262 VAL A CA 1
ATOM 2118 C C . VAL A 1 262 ? 5.448 -1.208 -6.922 1.00 94.00 262 VAL A C 1
ATOM 2120 O O . VAL A 1 262 ? 4.394 -1.475 -6.330 1.00 94.00 262 VAL A O 1
ATOM 2123 N N . LEU A 1 263 ? 6.026 -0.010 -6.829 1.00 94.38 263 LEU A N 1
ATOM 2124 C CA . LEU A 1 263 ? 5.568 1.094 -5.989 1.00 94.38 263 LEU A CA 1
ATOM 2125 C C . LEU A 1 263 ? 4.174 1.599 -6.389 1.00 94.38 263 LEU A C 1
ATOM 2127 O O . LEU A 1 263 ? 3.420 2.013 -5.511 1.00 94.38 263 LEU A O 1
ATOM 2131 N N . ARG A 1 264 ? 3.770 1.489 -7.663 1.00 93.69 264 ARG A N 1
ATOM 2132 C CA . ARG A 1 264 ? 2.402 1.780 -8.137 1.00 93.69 264 ARG A CA 1
ATOM 2133 C C . ARG A 1 264 ? 1.333 1.063 -7.315 1.00 93.69 264 ARG A C 1
ATOM 2135 O O . ARG A 1 264 ? 0.335 1.669 -6.930 1.00 93.69 264 ARG A O 1
ATOM 2142 N N . THR A 1 265 ? 1.538 -0.223 -7.030 1.00 90.50 265 THR A N 1
ATOM 2143 C CA . THR A 1 265 ? 0.594 -1.029 -6.240 1.00 90.50 265 THR A CA 1
ATOM 2144 C C . THR A 1 265 ? 0.497 -0.499 -4.810 1.00 90.50 265 THR A C 1
ATOM 2146 O O . THR A 1 265 ? -0.599 -0.382 -4.262 1.00 90.50 265 THR A O 1
ATOM 2149 N N . ARG A 1 266 ? 1.632 -0.114 -4.217 1.00 91.50 266 ARG A N 1
ATOM 2150 C CA . ARG A 1 266 ? 1.701 0.455 -2.868 1.00 91.50 266 ARG A CA 1
ATOM 2151 C C . ARG A 1 266 ? 1.080 1.849 -2.781 1.00 91.50 266 ARG A C 1
ATOM 2153 O O . ARG A 1 266 ? 0.295 2.090 -1.871 1.00 91.50 266 ARG A O 1
ATOM 2160 N N . PHE A 1 267 ? 1.373 2.723 -3.744 1.00 93.12 267 PHE A N 1
ATOM 2161 C CA . PHE A 1 267 ? 0.821 4.075 -3.860 1.00 93.12 267 PHE A CA 1
ATOM 2162 C C . PHE A 1 267 ? -0.709 4.058 -3.841 1.00 93.12 267 PHE A C 1
ATOM 2164 O O . PHE A 1 267 ? -1.321 4.774 -3.051 1.00 93.12 267 PHE A O 1
ATOM 2171 N N . TYR A 1 268 ? -1.326 3.193 -4.656 1.00 90.19 268 TYR A N 1
ATOM 2172 C CA . TYR A 1 268 ? -2.781 3.062 -4.688 1.00 90.19 268 TYR A CA 1
ATOM 2173 C C . TYR A 1 268 ? -3.349 2.487 -3.380 1.00 90.19 268 TYR A C 1
ATOM 2175 O O . TYR A 1 268 ? -4.349 3.004 -2.891 1.00 90.19 268 TYR A O 1
ATOM 2183 N N . ASN A 1 269 ? -2.704 1.483 -2.770 1.00 87.62 269 ASN A N 1
ATOM 2184 C CA . ASN A 1 269 ? -3.138 0.954 -1.467 1.00 87.62 269 ASN A CA 1
ATOM 2185 C C . ASN A 1 269 ? -3.029 1.996 -0.332 1.00 87.62 269 ASN A C 1
ATOM 2187 O O . ASN A 1 269 ? -3.822 1.945 0.603 1.00 87.62 269 ASN A O 1
ATOM 2191 N N . PHE A 1 270 ? -2.059 2.917 -0.402 1.00 90.31 270 PHE A N 1
ATOM 2192 C CA . PHE A 1 270 ? -1.837 3.963 0.600 1.00 90.31 270 PHE A CA 1
ATOM 2193 C C . PHE A 1 270 ? -2.787 5.154 0.384 1.00 90.31 270 PHE A C 1
ATOM 2195 O O . PHE A 1 270 ? -3.762 5.303 1.123 1.00 90.31 270 PHE A O 1
ATOM 2202 N N . TYR A 1 271 ? -2.572 5.950 -0.670 1.00 88.25 271 TYR A N 1
ATOM 2203 C CA . TYR A 1 271 ? -3.274 7.224 -0.882 1.00 88.25 271 TYR A CA 1
ATOM 2204 C C . TYR A 1 271 ? -4.713 7.098 -1.404 1.00 88.25 271 TYR A C 1
ATOM 2206 O O . TYR A 1 271 ? -5.445 8.084 -1.384 1.00 88.25 271 TYR A O 1
ATOM 2214 N N . MET A 1 272 ? -5.148 5.920 -1.874 1.00 83.31 272 MET A N 1
ATOM 2215 C CA . MET A 1 272 ? -6.551 5.713 -2.274 1.00 83.31 272 MET A CA 1
ATOM 2216 C C . MET A 1 272 ? -7.371 4.936 -1.243 1.00 83.31 272 MET A C 1
ATOM 2218 O O . MET A 1 272 ? -8.551 4.681 -1.494 1.00 83.31 272 MET A O 1
ATOM 2222 N N . SER A 1 273 ? -6.797 4.619 -0.078 1.00 83.81 273 SER A N 1
ATOM 2223 C CA . SER A 1 273 ? -7.555 4.127 1.077 1.00 83.81 273 SER A CA 1
ATOM 2224 C C . SER A 1 273 ? -8.587 5.165 1.565 1.00 83.81 273 SER A C 1
ATOM 2226 O O . SER A 1 273 ? -8.687 6.272 1.032 1.00 83.81 273 SER A O 1
ATOM 2228 N N . LEU A 1 274 ? -9.425 4.799 2.540 1.00 75.00 274 LEU A N 1
ATOM 2229 C CA . LEU A 1 274 ? -10.358 5.743 3.178 1.00 75.00 274 LEU A CA 1
ATOM 2230 C C . LEU A 1 274 ? -9.722 6.507 4.350 1.00 75.00 274 LEU A C 1
ATOM 2232 O O . LEU A 1 274 ? -10.202 7.581 4.694 1.00 75.00 274 LEU A O 1
ATOM 2236 N N . ASN A 1 275 ? -8.639 5.968 4.917 1.00 81.62 275 ASN A N 1
ATOM 2237 C CA . ASN A 1 275 ? -7.968 6.464 6.116 1.00 81.62 275 ASN A CA 1
ATOM 2238 C C . ASN A 1 275 ? -6.495 6.739 5.761 1.00 81.62 275 ASN A C 1
ATOM 2240 O O . ASN A 1 275 ? -5.597 6.001 6.167 1.00 81.62 275 ASN A O 1
ATOM 2244 N N . VAL A 1 276 ? -6.269 7.735 4.902 1.00 85.56 276 VAL A N 1
ATOM 2245 C CA . VAL A 1 276 ? -4.934 8.100 4.411 1.00 85.56 276 VAL A CA 1
ATOM 2246 C C . VAL A 1 276 ? -4.229 8.958 5.460 1.00 85.56 276 VAL A C 1
ATOM 2248 O O . VAL A 1 276 ? -4.631 10.096 5.686 1.00 85.56 276 VAL A O 1
ATOM 2251 N N . ASP A 1 277 ? -3.146 8.454 6.051 1.00 87.88 277 ASP A N 1
ATOM 2252 C CA . ASP A 1 277 ? -2.247 9.291 6.848 1.00 87.88 277 ASP A CA 1
ATOM 2253 C C . ASP A 1 277 ? -1.384 10.153 5.913 1.00 87.88 277 ASP A C 1
ATOM 2255 O O . ASP A 1 277 ? -0.348 9.721 5.406 1.00 87.88 277 ASP A O 1
ATOM 2259 N N . TRP A 1 278 ? -1.826 11.390 5.680 1.00 87.12 278 TRP A N 1
ATOM 2260 C CA . TRP A 1 278 ? -1.106 12.381 4.874 1.00 87.12 278 TRP A CA 1
ATOM 2261 C C . TRP A 1 278 ? 0.172 12.921 5.537 1.00 87.12 278 TRP A C 1
ATOM 2263 O O . TRP A 1 278 ? 0.924 13.646 4.883 1.00 87.12 278 TRP A O 1
ATOM 2273 N N . SER A 1 279 ? 0.423 12.612 6.815 1.00 85.38 279 SER A N 1
ATOM 2274 C CA . SER A 1 279 ? 1.648 13.009 7.520 1.00 85.38 279 SER A CA 1
ATOM 2275 C C . SER A 1 279 ? 2.800 12.022 7.305 1.00 85.38 279 SER A C 1
ATOM 2277 O O . SER A 1 279 ? 3.965 12.428 7.307 1.00 85.38 279 SER A O 1
ATOM 2279 N N . CYS A 1 280 ? 2.488 10.748 7.049 1.00 86.56 280 CYS A N 1
ATOM 2280 C CA . CYS A 1 280 ? 3.479 9.725 6.736 1.00 86.56 280 CYS A CA 1
ATOM 2281 C C . CYS A 1 280 ? 3.876 9.737 5.245 1.00 86.56 280 CYS A C 1
ATOM 2283 O O . CYS A 1 280 ? 3.012 9.653 4.368 1.00 86.56 280 CYS A O 1
ATOM 2285 N N . PRO A 1 281 ? 5.182 9.777 4.913 1.00 86.50 281 PRO A N 1
ATOM 2286 C CA . PRO A 1 281 ? 5.638 9.635 3.534 1.00 86.50 281 PRO A CA 1
ATOM 2287 C C . PRO A 1 281 ? 5.429 8.200 3.030 1.00 86.50 281 PRO A C 1
ATOM 2289 O O . PRO A 1 281 ? 5.546 7.234 3.787 1.00 86.50 281 PRO A O 1
ATOM 2292 N N . LEU A 1 282 ? 5.185 8.049 1.725 1.00 90.44 282 LEU A N 1
ATOM 2293 C CA . LEU A 1 282 ? 5.106 6.736 1.085 1.00 90.44 282 LEU A CA 1
ATOM 2294 C C . LEU A 1 282 ? 6.452 6.003 1.188 1.00 90.44 282 LEU A C 1
ATOM 2296 O O . LEU A 1 282 ? 7.417 6.375 0.522 1.00 90.44 282 LEU A O 1
ATOM 2300 N N . ASP A 1 283 ? 6.499 4.923 1.967 1.00 89.81 283 ASP A N 1
ATOM 2301 C CA . ASP A 1 283 ? 7.654 4.023 1.999 1.00 89.81 283 ASP A CA 1
ATOM 2302 C C . ASP A 1 283 ? 7.895 3.401 0.614 1.00 89.81 283 ASP A C 1
ATOM 2304 O O . ASP A 1 283 ? 7.036 2.693 0.079 1.00 89.81 283 ASP A O 1
ATOM 2308 N N . THR A 1 284 ? 9.082 3.634 0.054 1.00 89.25 284 THR A N 1
ATOM 2309 C CA . THR A 1 284 ? 9.517 3.128 -1.255 1.00 89.25 284 THR A CA 1
ATOM 2310 C C . THR A 1 284 ? 10.239 1.785 -1.187 1.00 89.25 284 THR A C 1
ATOM 2312 O O . THR A 1 284 ? 10.467 1.174 -2.229 1.00 89.25 284 THR A O 1
ATOM 2315 N N . LYS A 1 285 ? 10.607 1.300 0.006 1.00 88.12 285 LYS A N 1
ATOM 2316 C CA . LYS A 1 285 ? 11.478 0.128 0.150 1.00 88.12 285 LYS A CA 1
ATOM 2317 C C . LYS A 1 285 ? 10.750 -1.172 -0.160 1.00 88.12 285 LYS A C 1
ATOM 2319 O O . LYS A 1 285 ? 9.689 -1.466 0.393 1.00 88.12 285 LYS A O 1
ATOM 2324 N N . ASN A 1 286 ? 11.341 -1.993 -1.019 1.00 88.31 286 ASN A N 1
ATOM 2325 C CA . ASN A 1 286 ? 10.904 -3.365 -1.227 1.00 88.31 286 ASN A CA 1
ATOM 2326 C C . ASN A 1 286 ? 12.134 -4.280 -1.216 1.00 88.31 286 ASN A C 1
ATOM 2328 O O . ASN A 1 286 ? 12.652 -4.682 -2.253 1.00 88.31 286 ASN A O 1
ATOM 2332 N N . ASP A 1 287 ? 12.587 -4.611 -0.006 1.00 91.75 287 ASP A N 1
ATOM 2333 C CA . ASP A 1 287 ? 13.735 -5.482 0.263 1.00 91.75 287 ASP A CA 1
ATOM 2334 C C . ASP A 1 287 ? 13.628 -6.835 -0.469 1.00 91.75 287 ASP A C 1
ATOM 2336 O O . ASP A 1 287 ? 14.639 -7.472 -0.762 1.00 91.75 287 ASP A O 1
ATOM 2340 N N . LEU A 1 288 ? 12.402 -7.293 -0.760 1.00 94.62 288 LEU A N 1
ATOM 2341 C CA . LEU A 1 288 ? 12.137 -8.527 -1.498 1.00 94.62 288 LEU A CA 1
ATOM 2342 C C . LEU A 1 288 ? 12.469 -8.387 -2.991 1.00 94.62 288 LEU A C 1
ATOM 2344 O O . LEU A 1 288 ? 13.012 -9.319 -3.576 1.00 94.62 288 LEU A O 1
ATOM 2348 N N . LEU A 1 289 ? 12.178 -7.234 -3.598 1.00 95.00 289 LEU A N 1
ATOM 2349 C CA . LEU A 1 289 ? 12.532 -6.919 -4.985 1.00 95.00 289 LEU A CA 1
ATOM 2350 C C . LEU A 1 289 ? 14.052 -6.833 -5.155 1.00 95.00 289 LEU A C 1
ATOM 2352 O O . LEU A 1 289 ? 14.600 -7.433 -6.079 1.00 95.00 289 LEU A O 1
ATOM 2356 N N . GLU A 1 290 ? 14.733 -6.143 -4.237 1.00 92.25 290 GLU A N 1
ATOM 2357 C CA . GLU A 1 290 ? 16.198 -6.060 -4.227 1.00 92.25 290 GLU A CA 1
ATOM 2358 C C . GLU A 1 290 ? 16.830 -7.457 -4.079 1.00 92.25 290 GLU A C 1
ATOM 2360 O O . GLU A 1 290 ? 17.740 -7.810 -4.829 1.00 92.25 290 GLU A O 1
ATOM 2365 N N . GLN A 1 291 ? 16.293 -8.305 -3.194 1.00 93.75 291 GLN A N 1
ATOM 2366 C CA . GLN A 1 291 ? 16.743 -9.694 -3.055 1.00 93.75 291 GLN A CA 1
ATOM 2367 C C . GLN A 1 291 ? 16.473 -10.546 -4.307 1.00 93.75 291 GLN A C 1
ATOM 2369 O O . GLN A 1 291 ? 17.373 -11.258 -4.739 1.00 93.75 291 GLN A O 1
ATOM 2374 N N . ILE A 1 292 ? 15.286 -10.468 -4.924 1.00 93.94 292 ILE A N 1
ATOM 2375 C CA . ILE A 1 292 ? 14.949 -11.265 -6.122 1.00 93.94 292 ILE A CA 1
ATOM 2376 C C . ILE A 1 292 ? 15.815 -10.881 -7.332 1.00 93.94 292 ILE A C 1
ATOM 2378 O O . ILE A 1 292 ? 16.141 -11.749 -8.141 1.00 93.94 292 ILE A O 1
ATOM 2382 N N . ARG A 1 293 ? 16.230 -9.615 -7.462 1.00 90.06 293 ARG A N 1
ATOM 2383 C CA . ARG A 1 293 ? 17.156 -9.191 -8.528 1.00 90.06 293 ARG A CA 1
ATOM 2384 C C . ARG A 1 293 ? 18.573 -9.729 -8.345 1.00 90.06 293 ARG A C 1
ATOM 2386 O O . ARG A 1 293 ? 19.189 -10.155 -9.318 1.00 90.06 293 ARG A O 1
ATOM 2393 N N . TRP A 1 294 ? 19.101 -9.659 -7.122 1.00 90.69 294 TRP A N 1
ATOM 2394 C CA . TRP A 1 294 ? 20.544 -9.768 -6.877 1.00 90.69 294 TRP A CA 1
ATOM 2395 C C . TRP A 1 294 ? 20.988 -11.042 -6.145 1.00 90.69 294 TRP A C 1
ATOM 2397 O O . TRP A 1 294 ? 22.186 -11.321 -6.095 1.00 90.69 294 TRP A O 1
ATOM 2407 N N . VAL A 1 295 ? 20.062 -11.819 -5.576 1.00 94.06 295 VAL A N 1
ATOM 2408 C CA . VAL A 1 295 ? 20.361 -13.024 -4.788 1.00 94.06 295 VAL A CA 1
ATOM 2409 C C . VAL A 1 295 ? 19.815 -14.270 -5.487 1.00 94.06 295 VAL A C 1
ATOM 2411 O O . VAL A 1 295 ? 18.668 -14.316 -5.922 1.00 94.06 295 VAL A O 1
ATOM 2414 N N . ASP A 1 296 ? 20.640 -15.316 -5.549 1.00 94.88 296 ASP A N 1
ATOM 2415 C CA . ASP A 1 296 ? 20.232 -16.658 -5.975 1.00 94.88 296 ASP A CA 1
ATOM 2416 C C . ASP A 1 296 ? 18.983 -17.137 -5.204 1.00 94.88 296 ASP A C 1
ATOM 2418 O O . ASP A 1 296 ? 18.943 -17.091 -3.973 1.00 94.88 296 ASP A O 1
ATOM 2422 N N . ILE A 1 297 ? 17.956 -17.610 -5.915 1.00 96.44 297 ILE A N 1
ATOM 2423 C CA . ILE A 1 297 ? 16.634 -17.868 -5.323 1.00 96.44 297 ILE A CA 1
ATOM 2424 C C . ILE A 1 297 ? 16.644 -18.999 -4.269 1.00 96.44 297 ILE A C 1
ATOM 2426 O O . ILE A 1 297 ? 16.075 -18.793 -3.194 1.00 96.44 297 ILE A O 1
ATOM 2430 N N . PRO A 1 298 ? 17.316 -20.153 -4.465 1.00 95.75 298 PRO A N 1
ATOM 2431 C CA . PRO A 1 298 ? 17.593 -21.111 -3.388 1.00 95.75 298 PRO A CA 1
ATOM 2432 C C . PRO A 1 298 ? 18.284 -20.501 -2.157 1.00 95.75 298 PRO A C 1
ATOM 2434 O O . PRO A 1 298 ? 17.919 -20.819 -1.021 1.00 95.75 298 PRO A O 1
ATOM 2437 N N . THR A 1 299 ? 19.256 -19.609 -2.356 1.00 95.62 299 THR A N 1
ATOM 2438 C CA . THR A 1 299 ? 19.974 -18.911 -1.276 1.00 95.62 299 THR A CA 1
ATOM 2439 C C . THR A 1 299 ? 19.063 -17.929 -0.532 1.00 95.62 299 THR A C 1
ATOM 2441 O O . THR A 1 299 ? 19.038 -17.929 0.701 1.00 95.62 299 THR A O 1
ATOM 2444 N N . MET A 1 300 ? 18.244 -17.166 -1.257 1.00 96.44 300 MET A N 1
ATOM 2445 C CA . MET A 1 300 ? 17.216 -16.274 -0.715 1.00 96.44 300 MET A CA 1
ATOM 2446 C C . MET A 1 300 ? 16.150 -17.053 0.074 1.00 96.44 300 MET A C 1
ATOM 2448 O O . MET A 1 300 ? 15.837 -16.706 1.213 1.00 96.44 300 MET A O 1
ATOM 2452 N N . ALA A 1 301 ? 15.647 -18.163 -0.472 1.00 97.31 301 ALA A N 1
ATOM 2453 C CA . ALA A 1 301 ? 14.697 -19.047 0.201 1.00 97.31 301 ALA A CA 1
ATOM 2454 C C . ALA A 1 301 ? 15.275 -19.626 1.505 1.00 97.31 301 ALA A C 1
ATOM 2456 O O . ALA A 1 301 ? 14.573 -19.706 2.517 1.00 97.31 301 ALA A O 1
ATOM 2457 N N . ARG A 1 302 ? 16.572 -19.968 1.521 1.00 96.69 302 ARG A N 1
ATOM 2458 C CA . ARG A 1 302 ? 17.295 -20.392 2.731 1.00 96.69 302 ARG A CA 1
ATOM 2459 C C . ARG A 1 302 ? 17.435 -19.251 3.747 1.00 96.69 302 ARG A C 1
ATOM 2461 O O . ARG A 1 302 ? 17.321 -19.507 4.943 1.00 96.69 302 ARG A O 1
ATOM 2468 N N . ALA A 1 303 ? 17.656 -18.012 3.306 1.00 96.94 303 ALA A N 1
ATOM 2469 C CA . ALA A 1 303 ? 17.734 -16.837 4.180 1.00 96.94 303 ALA A CA 1
ATOM 2470 C C . ALA A 1 303 ? 16.376 -16.506 4.829 1.00 96.94 303 ALA A C 1
ATOM 2472 O O . ALA A 1 303 ? 16.297 -16.389 6.053 1.00 96.94 303 ALA A O 1
ATOM 2473 N N . ILE A 1 304 ? 15.293 -16.479 4.043 1.00 97.81 304 ILE A N 1
ATOM 2474 C CA . ILE A 1 304 ? 13.911 -16.351 4.539 1.00 97.81 304 ILE A CA 1
ATOM 2475 C C . ILE A 1 304 ? 13.602 -17.460 5.552 1.00 97.81 304 ILE A C 1
ATOM 2477 O O . ILE A 1 304 ? 13.103 -17.192 6.643 1.00 97.81 304 ILE A O 1
ATOM 2481 N N . SER A 1 305 ? 13.977 -18.702 5.241 1.00 97.81 305 SER A N 1
ATOM 2482 C CA . SER A 1 305 ? 13.746 -19.855 6.118 1.00 97.81 305 SER A CA 1
ATOM 2483 C C . SER A 1 305 ? 14.595 -19.840 7.397 1.00 97.81 305 SER A C 1
ATOM 2485 O O . SER A 1 305 ? 14.164 -20.373 8.419 1.00 97.81 305 SER A O 1
ATOM 2487 N N . LYS A 1 306 ? 15.768 -19.188 7.389 1.00 97.62 306 LYS A N 1
ATOM 2488 C CA . LYS A 1 306 ? 16.539 -18.875 8.605 1.00 97.62 306 LYS A CA 1
ATOM 2489 C C . LYS A 1 306 ? 15.833 -17.822 9.464 1.00 97.62 306 LYS A C 1
ATOM 2491 O O . LYS A 1 306 ? 15.713 -18.032 10.669 1.00 97.62 306 LYS A O 1
ATOM 2496 N N . LYS A 1 307 ? 15.326 -16.738 8.861 1.00 97.69 307 LYS A N 1
ATOM 2497 C CA . LYS A 1 307 ? 14.574 -15.691 9.578 1.00 97.69 307 LYS A CA 1
ATOM 2498 C C . LYS A 1 307 ? 13.298 -16.258 10.211 1.00 97.69 307 LYS A C 1
ATOM 2500 O O . LYS A 1 307 ? 13.078 -16.077 11.404 1.00 97.69 307 LYS A O 1
ATOM 2505 N N . ALA A 1 308 ? 12.519 -17.028 9.450 1.00 97.75 308 ALA A N 1
ATOM 2506 C CA . ALA A 1 308 ? 11.321 -17.705 9.945 1.00 97.75 308 ALA A CA 1
ATOM 2507 C C . ALA A 1 308 ? 11.637 -18.696 11.084 1.00 97.75 308 ALA A C 1
ATOM 2509 O O . ALA A 1 308 ? 10.932 -18.701 12.091 1.00 97.75 308 ALA A O 1
ATOM 2510 N N . LYS A 1 309 ? 12.736 -19.467 10.993 1.00 97.50 309 LYS A N 1
ATOM 2511 C CA . LYS A 1 309 ? 13.182 -20.346 12.092 1.00 97.50 309 LYS A CA 1
ATOM 2512 C C . LYS A 1 309 ? 13.493 -19.565 13.374 1.00 97.50 309 LYS A C 1
ATOM 2514 O O . LYS A 1 309 ? 13.129 -20.027 14.452 1.00 97.50 309 LYS A O 1
ATOM 2519 N N . ALA A 1 310 ? 14.157 -18.412 13.270 1.00 97.94 310 ALA A N 1
ATOM 2520 C CA . ALA A 1 310 ? 14.467 -17.570 14.426 1.00 97.94 310 ALA A CA 1
ATOM 2521 C C . ALA A 1 310 ? 13.184 -17.045 15.095 1.00 97.94 310 ALA A C 1
ATOM 2523 O O . ALA A 1 310 ? 12.995 -17.263 16.288 1.00 97.94 310 ALA A O 1
ATOM 2524 N N . LEU A 1 311 ? 12.258 -16.482 14.308 1.00 97.25 311 LEU A N 1
ATOM 2525 C CA . LEU A 1 311 ? 10.951 -16.017 14.793 1.00 97.25 311 LEU A CA 1
ATOM 2526 C C . LEU A 1 311 ? 10.153 -17.140 15.479 1.00 97.25 311 LEU A C 1
ATOM 2528 O O . LEU A 1 311 ? 9.570 -16.929 16.537 1.00 97.25 311 LEU A O 1
ATOM 2532 N N . PHE A 1 312 ? 10.156 -18.354 14.923 1.00 97.38 312 PHE A N 1
ATOM 2533 C CA . PHE A 1 312 ? 9.493 -19.503 15.550 1.00 97.38 312 PHE A CA 1
ATOM 2534 C C . PHE A 1 312 ? 10.179 -19.921 16.861 1.00 97.38 312 PHE A C 1
ATOM 2536 O O . PHE A 1 312 ? 9.499 -20.311 17.807 1.00 97.38 312 PHE A O 1
ATOM 2543 N N . SER A 1 313 ? 11.507 -19.803 16.954 1.00 97.12 313 SER A N 1
ATOM 2544 C CA . SER A 1 313 ? 12.254 -20.131 18.176 1.00 97.12 313 SER A CA 1
ATOM 2545 C C . SER A 1 313 ? 11.927 -19.215 19.355 1.00 97.12 313 SER A C 1
ATOM 2547 O O . SER A 1 313 ? 12.099 -19.633 20.498 1.00 97.12 313 SER A O 1
ATOM 2549 N N . GLU A 1 314 ? 11.493 -17.988 19.077 1.00 96.94 314 GLU A N 1
ATOM 2550 C CA . GLU A 1 314 ? 11.200 -16.954 20.070 1.00 96.94 314 GLU A CA 1
ATOM 2551 C C . GLU A 1 314 ? 9.692 -16.864 20.370 1.00 96.94 314 GLU A C 1
ATOM 2553 O O . GLU A 1 314 ? 9.283 -16.857 21.530 1.00 96.94 314 GLU A O 1
ATOM 2558 N N . TYR A 1 315 ? 8.851 -16.878 19.329 1.00 97.38 315 TYR A N 1
ATOM 2559 C CA . TYR A 1 315 ? 7.431 -16.525 19.437 1.00 97.38 315 TYR A CA 1
ATOM 2560 C C . TYR A 1 315 ? 6.449 -17.698 19.307 1.00 97.38 315 TYR A C 1
ATOM 2562 O O . TYR A 1 315 ? 5.310 -17.555 19.748 1.00 97.38 315 TYR A O 1
ATOM 2570 N N . LEU A 1 316 ? 6.834 -18.860 18.751 1.00 95.94 316 LEU A N 1
ATOM 2571 C CA . LEU A 1 316 ? 5.871 -19.929 18.414 1.00 95.94 316 LEU A CA 1
ATOM 2572 C C . LEU A 1 316 ? 5.073 -20.417 19.630 1.00 95.94 316 LEU A C 1
ATOM 2574 O O . LEU A 1 316 ? 3.854 -20.505 19.560 1.00 95.94 316 LEU A O 1
ATOM 2578 N N . ARG A 1 317 ? 5.745 -20.722 20.749 1.00 95.06 317 ARG A N 1
ATOM 2579 C CA . ARG A 1 317 ? 5.071 -21.191 21.975 1.00 95.06 317 ARG A CA 1
ATOM 2580 C C . ARG A 1 317 ? 4.161 -20.113 22.562 1.00 95.06 317 ARG A C 1
ATOM 2582 O O . ARG A 1 317 ? 3.029 -20.404 22.930 1.00 95.06 317 ARG A O 1
ATOM 2589 N N . SER A 1 318 ? 4.650 -18.877 22.605 1.00 94.94 318 SER A N 1
ATOM 2590 C CA . SER A 1 318 ? 3.926 -17.719 23.132 1.00 94.94 318 SER A CA 1
ATOM 2591 C C . SER A 1 318 ? 2.680 -17.391 22.307 1.00 94.94 318 SER A C 1
ATOM 2593 O O . SER A 1 318 ? 1.661 -17.026 22.876 1.00 94.94 318 SER A O 1
ATOM 2595 N N . ALA A 1 319 ? 2.701 -17.592 20.986 1.00 93.88 319 ALA A N 1
ATOM 2596 C CA . ALA A 1 319 ? 1.537 -17.369 20.125 1.00 93.88 319 ALA A CA 1
ATOM 2597 C C . ALA A 1 319 ? 0.331 -18.272 20.469 1.00 93.88 319 ALA A C 1
ATOM 2599 O O . ALA A 1 319 ? -0.808 -17.891 20.188 1.00 93.88 319 ALA A O 1
ATOM 2600 N N . PHE A 1 320 ? 0.575 -19.420 21.118 1.00 93.56 320 PHE A N 1
ATOM 2601 C CA . PHE A 1 320 ? -0.436 -20.360 21.617 1.00 93.56 320 PHE A CA 1
ATOM 2602 C C . PHE A 1 320 ? -0.742 -20.209 23.124 1.00 93.56 320 PHE A C 1
ATOM 2604 O O . PHE A 1 320 ? -1.304 -21.119 23.723 1.00 93.56 320 PHE A O 1
ATOM 2611 N N . THR A 1 321 ? -0.419 -19.082 23.771 1.00 90.50 321 THR A N 1
ATOM 2612 C CA . THR A 1 321 ? -0.987 -18.739 25.095 1.00 90.50 321 THR A CA 1
ATOM 2613 C C . THR A 1 321 ? -2.192 -17.809 24.937 1.00 90.50 321 THR A C 1
ATOM 2615 O O . THR A 1 321 ? -2.417 -17.250 23.862 1.00 90.50 321 THR A O 1
ATOM 2618 N N . ARG A 1 322 ? -2.992 -17.604 25.993 1.00 85.12 322 ARG A N 1
ATOM 2619 C CA . ARG A 1 322 ? -4.088 -16.620 25.948 1.00 85.12 322 ARG A CA 1
ATOM 2620 C C . ARG A 1 322 ? -3.528 -15.209 25.748 1.00 85.12 322 ARG A C 1
ATOM 2622 O O . ARG A 1 322 ? -3.977 -14.501 24.861 1.00 85.12 322 ARG A O 1
ATOM 2629 N N . GLU A 1 323 ? -2.480 -14.864 26.485 1.00 90.19 323 GLU A N 1
ATOM 2630 C CA . GLU A 1 323 ? -1.785 -13.569 26.491 1.00 90.19 323 GLU A CA 1
ATOM 2631 C C . GLU A 1 323 ? -0.869 -13.342 25.265 1.00 90.19 323 GLU A C 1
ATOM 2633 O O . GLU A 1 323 ? -0.169 -12.337 25.181 1.00 90.19 323 GLU A O 1
ATOM 2638 N N . GLY A 1 324 ? -0.842 -14.277 24.311 1.00 90.81 324 GLY A N 1
ATOM 2639 C CA . GLY A 1 324 ? 0.117 -14.343 23.205 1.00 90.81 324 GLY A CA 1
ATOM 2640 C C . GLY A 1 324 ? 0.010 -13.293 22.093 1.00 90.81 324 GLY A C 1
ATOM 2641 O O . GLY A 1 324 ? 0.600 -13.505 21.034 1.00 90.81 324 GLY A O 1
ATOM 2642 N N . ASP A 1 325 ? -0.739 -12.201 22.265 1.00 91.69 325 ASP A N 1
ATOM 2643 C CA . ASP A 1 325 ? -1.075 -11.270 21.173 1.00 91.69 325 ASP A CA 1
ATOM 2644 C C . ASP A 1 325 ? 0.131 -10.548 20.569 1.00 91.69 325 ASP A C 1
ATOM 2646 O O . ASP A 1 325 ? 0.177 -10.340 19.357 1.00 91.69 325 ASP A O 1
ATOM 2650 N N . GLU A 1 326 ? 1.149 -10.234 21.369 1.00 94.62 326 GLU A N 1
ATOM 2651 C CA . GLU A 1 326 ? 2.400 -9.660 20.862 1.00 94.62 326 GLU A CA 1
ATOM 2652 C C . GLU A 1 326 ? 3.143 -10.656 19.954 1.00 94.62 326 GLU A C 1
ATOM 2654 O O . GLU A 1 326 ? 3.497 -10.326 18.823 1.00 94.62 326 GLU A O 1
ATOM 2659 N N . ALA A 1 327 ? 3.287 -11.909 20.394 1.00 95.19 327 ALA A N 1
ATOM 2660 C CA . ALA A 1 327 ? 3.906 -12.980 19.612 1.00 95.19 327 ALA A CA 1
ATOM 2661 C C . ALA A 1 327 ? 3.127 -13.273 18.315 1.00 95.19 327 ALA A C 1
ATOM 2663 O O . ALA A 1 327 ? 3.720 -13.400 17.241 1.00 95.19 327 ALA A O 1
ATOM 2664 N N . ARG A 1 328 ? 1.790 -13.313 18.403 1.00 94.62 328 ARG A N 1
ATOM 2665 C CA . ARG A 1 328 ? 0.865 -13.410 17.264 1.00 94.62 328 ARG A CA 1
ATOM 2666 C C . ARG A 1 328 ? 1.067 -12.258 16.269 1.00 94.62 328 ARG A C 1
ATOM 2668 O O . ARG A 1 328 ? 1.213 -12.501 15.073 1.00 94.62 328 ARG A O 1
ATOM 2675 N N . SER A 1 329 ? 1.134 -11.023 16.764 1.00 94.06 329 SER A N 1
ATOM 2676 C CA . SER A 1 329 ? 1.317 -9.802 15.968 1.00 94.06 329 SER A CA 1
ATOM 2677 C C . SER A 1 329 ? 2.679 -9.746 15.265 1.00 94.06 329 SER A C 1
ATOM 2679 O O . SER A 1 329 ? 2.740 -9.461 14.068 1.00 94.06 329 SER A O 1
ATOM 2681 N N . ILE A 1 330 ? 3.770 -10.082 15.965 1.00 95.94 330 ILE A N 1
ATOM 2682 C CA . ILE A 1 330 ? 5.133 -10.095 15.405 1.00 95.94 330 ILE A CA 1
ATOM 2683 C C . ILE A 1 330 ? 5.254 -11.123 14.275 1.00 95.94 330 ILE A C 1
ATOM 2685 O O . ILE A 1 330 ? 5.772 -10.798 13.204 1.00 95.94 330 ILE A O 1
ATOM 2689 N N . LEU A 1 3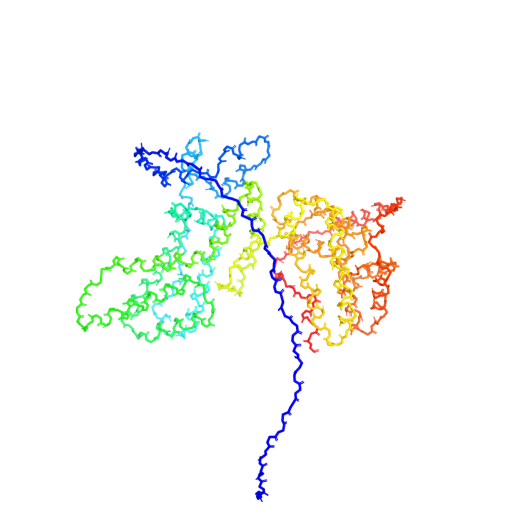31 ? 4.726 -12.336 14.478 1.00 96.19 331 LEU A N 1
ATOM 2690 C CA . LEU A 1 331 ? 4.664 -13.355 13.432 1.00 96.19 331 LEU A CA 1
ATOM 2691 C C . LEU A 1 331 ? 3.839 -12.845 12.238 1.00 96.19 331 LEU A C 1
ATOM 2693 O O . LEU A 1 331 ? 4.357 -12.772 11.121 1.00 96.19 331 LEU A O 1
ATOM 2697 N N . ASN A 1 332 ? 2.602 -12.394 12.471 1.00 95.75 332 ASN A N 1
ATOM 2698 C CA . ASN A 1 332 ? 1.733 -11.902 11.403 1.00 95.75 332 ASN A CA 1
ATOM 2699 C C . ASN A 1 332 ? 2.378 -10.785 10.569 1.00 95.75 332 ASN A C 1
ATOM 2701 O O . ASN A 1 332 ? 2.351 -10.842 9.344 1.00 95.75 332 ASN A O 1
ATOM 2705 N N . LYS A 1 333 ? 3.013 -9.804 11.218 1.00 95.75 333 LYS A N 1
ATOM 2706 C CA . LYS A 1 333 ? 3.698 -8.681 10.561 1.00 95.75 333 LYS A CA 1
ATOM 2707 C C . LYS A 1 333 ? 4.780 -9.141 9.579 1.00 95.75 333 LYS A C 1
ATOM 2709 O O . LYS A 1 333 ? 4.915 -8.563 8.504 1.00 95.75 333 LYS A O 1
ATOM 2714 N N . GLU A 1 334 ? 5.539 -10.173 9.931 1.00 95.75 334 GLU A N 1
ATOM 2715 C CA . GLU A 1 334 ? 6.589 -10.749 9.079 1.00 95.75 334 GLU A CA 1
ATOM 2716 C C . GLU A 1 334 ? 6.020 -11.581 7.918 1.00 95.75 334 GLU A C 1
ATOM 2718 O O . GLU A 1 334 ? 6.546 -11.543 6.804 1.00 95.75 334 GLU A O 1
ATOM 2723 N N . TRP A 1 335 ? 4.906 -12.283 8.146 1.00 97.50 335 TRP A N 1
ATOM 2724 C CA . TRP A 1 335 ? 4.174 -13.002 7.098 1.00 97.50 335 TRP A CA 1
ATOM 2725 C C . TRP A 1 335 ? 3.530 -12.029 6.092 1.00 97.50 335 TRP A C 1
ATOM 2727 O O . TRP A 1 335 ? 3.712 -12.167 4.880 1.00 97.50 335 TRP A O 1
ATOM 2737 N N . ASP A 1 336 ? 2.855 -10.987 6.587 1.00 95.69 336 ASP A N 1
ATOM 2738 C CA . ASP A 1 336 ? 2.217 -9.947 5.775 1.00 95.69 336 ASP A CA 1
ATOM 2739 C C . ASP A 1 336 ? 3.234 -9.095 5.006 1.00 95.69 336 ASP A C 1
ATOM 2741 O O . ASP A 1 336 ? 2.956 -8.703 3.874 1.00 95.69 336 ASP A O 1
ATOM 2745 N N . LEU A 1 337 ? 4.426 -8.837 5.560 1.00 95.25 337 LEU A N 1
ATOM 2746 C CA . LEU A 1 337 ? 5.497 -8.127 4.852 1.00 95.25 337 LEU A CA 1
ATOM 2747 C C . LEU A 1 337 ? 5.963 -8.902 3.608 1.00 95.25 337 LEU A C 1
ATOM 2749 O O . LEU A 1 337 ? 6.066 -8.323 2.524 1.00 95.25 337 LEU A O 1
ATOM 2753 N N . LEU A 1 338 ? 6.184 -10.215 3.741 1.00 97.50 338 LEU A N 1
ATOM 2754 C CA . LEU A 1 338 ? 6.539 -11.095 2.623 1.00 97.50 338 LEU A CA 1
ATOM 2755 C C . LEU A 1 338 ? 5.392 -11.197 1.601 1.00 97.50 338 LEU A C 1
ATOM 2757 O O . LEU A 1 338 ? 5.618 -11.030 0.402 1.00 97.50 338 LEU A O 1
ATOM 2761 N N . SER A 1 339 ? 4.158 -11.394 2.072 1.00 97.69 339 SER A N 1
ATOM 2762 C CA . SER A 1 339 ? 2.947 -11.464 1.240 1.00 97.69 339 SER A CA 1
ATOM 2763 C C . SER A 1 339 ? 2.709 -10.174 0.441 1.00 97.69 339 SER A C 1
ATOM 2765 O O . SER A 1 339 ? 2.530 -10.208 -0.780 1.00 97.69 339 SER A O 1
ATOM 2767 N N . LYS A 1 340 ? 2.810 -9.008 1.094 1.00 95.56 340 LYS A N 1
ATOM 2768 C CA . LYS A 1 340 ? 2.737 -7.682 0.461 1.00 95.56 340 LYS A CA 1
ATOM 2769 C C . LYS A 1 340 ? 3.853 -7.488 -0.567 1.00 95.56 340 LYS A C 1
ATOM 2771 O O . LYS A 1 340 ? 3.563 -7.048 -1.678 1.00 95.56 340 LYS A O 1
ATOM 2776 N N . GLY A 1 341 ? 5.095 -7.845 -0.233 1.00 96.31 341 GLY A N 1
ATOM 2777 C CA . GLY A 1 341 ? 6.232 -7.751 -1.153 1.00 96.31 341 GLY A CA 1
ATOM 2778 C C . GLY A 1 341 ? 6.001 -8.548 -2.440 1.00 96.31 341 GLY A C 1
ATOM 2779 O O . GLY A 1 341 ? 6.152 -8.004 -3.533 1.00 96.31 341 GLY A O 1
ATOM 2780 N N . VAL A 1 342 ? 5.542 -9.800 -2.322 1.00 97.69 342 VAL A N 1
ATOM 2781 C CA . VAL A 1 342 ? 5.200 -10.642 -3.481 1.00 97.69 342 VAL A CA 1
ATOM 2782 C C . VAL A 1 342 ? 4.021 -10.071 -4.270 1.00 97.69 342 VAL A C 1
ATOM 2784 O O . VAL A 1 342 ? 4.104 -9.992 -5.496 1.00 97.69 342 VAL A O 1
ATOM 2787 N N . LYS A 1 343 ? 2.954 -9.616 -3.597 1.00 96.88 343 LYS A N 1
ATOM 2788 C CA . LYS A 1 343 ? 1.803 -8.969 -4.250 1.00 96.88 343 LYS A CA 1
ATOM 2789 C C . LYS A 1 343 ? 2.239 -7.794 -5.120 1.00 96.88 343 LYS A C 1
ATOM 2791 O O . LYS A 1 343 ? 1.791 -7.691 -6.258 1.00 96.88 343 LYS A O 1
ATOM 2796 N N . GLU A 1 344 ? 3.093 -6.913 -4.599 1.00 95.62 344 GLU A N 1
ATOM 2797 C CA . GLU A 1 344 ? 3.573 -5.733 -5.324 1.00 95.62 344 GLU A CA 1
ATOM 2798 C C . GLU A 1 344 ? 4.421 -6.121 -6.552 1.00 95.62 344 GLU A C 1
ATOM 2800 O O . GLU A 1 344 ? 4.202 -5.568 -7.629 1.00 95.62 344 GLU A O 1
ATOM 2805 N N . ILE A 1 345 ? 5.315 -7.113 -6.429 1.00 96.31 345 ILE A N 1
ATOM 2806 C CA . ILE A 1 345 ? 6.173 -7.600 -7.529 1.00 96.31 345 ILE A CA 1
ATOM 2807 C C . ILE A 1 345 ? 5.362 -8.292 -8.634 1.00 96.31 345 ILE A C 1
ATOM 2809 O O . ILE A 1 345 ? 5.568 -8.020 -9.818 1.00 96.31 345 ILE A O 1
ATOM 2813 N N . VAL A 1 346 ? 4.416 -9.164 -8.275 1.00 96.88 346 VAL A N 1
ATOM 2814 C CA . VAL A 1 346 ? 3.589 -9.878 -9.262 1.00 96.88 346 VAL A CA 1
ATOM 2815 C C . VAL A 1 346 ? 2.593 -8.919 -9.928 1.00 96.88 346 VAL A C 1
ATOM 2817 O O . VAL A 1 346 ? 2.456 -8.935 -11.150 1.00 96.88 346 VAL A O 1
ATOM 2820 N N . ALA A 1 347 ? 1.970 -8.004 -9.172 1.00 95.25 347 ALA A N 1
ATOM 2821 C CA . ALA A 1 347 ? 1.040 -7.010 -9.723 1.00 95.25 347 ALA A CA 1
ATOM 2822 C C . ALA A 1 347 ? 1.705 -5.968 -10.648 1.00 95.25 347 ALA A C 1
ATOM 2824 O O . ALA A 1 347 ? 1.019 -5.333 -11.459 1.00 95.25 347 ALA A O 1
ATOM 2825 N N . ALA A 1 348 ? 3.025 -5.793 -10.537 1.00 93.31 348 ALA A N 1
ATOM 2826 C CA . ALA A 1 348 ? 3.841 -4.980 -11.435 1.00 93.31 348 ALA A CA 1
ATOM 2827 C C . ALA A 1 348 ? 4.112 -5.656 -12.794 1.00 93.31 348 ALA A C 1
ATOM 2829 O O . ALA A 1 348 ? 4.347 -4.960 -13.777 1.00 93.31 348 ALA A O 1
ATOM 2830 N N . ASN A 1 349 ? 4.060 -6.994 -12.866 1.00 91.44 349 ASN A N 1
ATOM 2831 C CA . ASN A 1 349 ? 4.343 -7.793 -14.068 1.00 91.44 349 ASN A CA 1
ATOM 2832 C C . ASN A 1 349 ? 5.702 -7.468 -14.741 1.00 91.44 349 ASN A C 1
ATOM 2834 O O . ASN A 1 349 ? 5.865 -7.540 -15.960 1.00 91.44 349 ASN A O 1
ATOM 2838 N N . ILE A 1 350 ? 6.713 -7.142 -13.932 1.00 90.94 350 ILE A N 1
ATOM 2839 C CA . ILE A 1 350 ? 8.081 -6.793 -14.363 1.00 90.94 350 ILE A CA 1
ATOM 2840 C C . ILE A 1 350 ? 8.939 -8.018 -14.751 1.00 90.94 350 ILE A C 1
ATOM 2842 O O . ILE A 1 350 ? 10.155 -8.015 -14.625 1.00 90.94 350 ILE A O 1
ATOM 2846 N N . GLY A 1 351 ? 8.318 -9.111 -15.203 1.00 91.12 351 GLY A N 1
ATOM 2847 C CA . GLY A 1 351 ? 9.010 -10.332 -15.648 1.00 91.12 351 GLY A CA 1
ATOM 2848 C C . GLY A 1 351 ? 9.529 -11.266 -14.542 1.00 91.12 351 GLY A C 1
ATOM 2849 O O . GLY A 1 351 ? 9.752 -12.441 -14.820 1.00 91.12 351 GLY A O 1
ATOM 2850 N N . LEU A 1 352 ? 9.628 -10.813 -13.288 1.00 94.19 352 LEU A N 1
ATOM 2851 C CA . LEU A 1 352 ? 10.192 -11.590 -12.165 1.00 94.19 352 LEU A CA 1
ATOM 2852 C C . LEU A 1 352 ? 9.287 -12.739 -11.647 1.00 94.19 352 LEU A C 1
ATOM 2854 O O . LEU A 1 352 ? 9.629 -13.422 -10.682 1.00 94.19 352 LEU A O 1
ATOM 2858 N N . CYS A 1 353 ? 8.128 -12.987 -12.269 1.00 94.62 353 CYS A N 1
ATOM 2859 C CA . CYS A 1 353 ? 7.155 -13.991 -11.806 1.00 94.62 353 CYS A CA 1
ATOM 2860 C C . CYS A 1 353 ? 7.729 -15.420 -11.775 1.00 94.62 353 CYS A C 1
ATOM 2862 O O . CYS A 1 353 ? 7.407 -16.188 -10.874 1.00 94.62 353 CYS A O 1
ATOM 2864 N N . SER A 1 354 ? 8.634 -15.767 -12.696 1.00 95.69 354 SER A N 1
ATOM 2865 C CA . SER A 1 354 ? 9.323 -17.067 -12.706 1.00 95.69 354 SER A CA 1
ATOM 2866 C C . SER A 1 354 ? 10.272 -17.251 -11.515 1.00 95.69 354 SER A C 1
ATOM 2868 O O . SER A 1 354 ? 10.436 -18.368 -11.019 1.00 95.69 354 SER A O 1
ATOM 2870 N N . GLN A 1 355 ? 10.866 -16.168 -11.006 1.00 97.31 355 GLN A N 1
ATOM 2871 C CA . GLN A 1 355 ? 11.680 -16.196 -9.790 1.00 97.31 355 GLN A CA 1
ATOM 2872 C C . GLN A 1 355 ? 10.807 -16.323 -8.539 1.00 97.31 355 GLN A C 1
ATOM 2874 O O . GLN A 1 355 ? 11.173 -17.061 -7.630 1.00 97.31 355 GLN A O 1
ATOM 2879 N N . VAL A 1 356 ? 9.627 -15.691 -8.514 1.00 97.88 356 VAL A N 1
ATOM 2880 C CA . VAL A 1 356 ? 8.619 -15.883 -7.453 1.00 97.88 356 VAL A CA 1
ATOM 2881 C C . VAL A 1 356 ? 8.105 -17.332 -7.435 1.00 97.88 356 VAL A C 1
ATOM 2883 O O . VAL A 1 356 ? 8.058 -17.953 -6.372 1.00 97.88 356 VAL A O 1
ATOM 2886 N N . ASP A 1 357 ? 7.807 -17.914 -8.602 1.00 97.94 357 ASP A N 1
ATOM 2887 C CA . ASP A 1 357 ? 7.418 -19.327 -8.720 1.00 97.94 357 ASP A CA 1
ATOM 2888 C C . ASP A 1 357 ? 8.550 -20.273 -8.266 1.00 97.94 357 ASP A C 1
ATOM 2890 O O . ASP A 1 357 ? 8.306 -21.283 -7.597 1.00 97.94 357 ASP A O 1
ATOM 2894 N N . THR A 1 358 ? 9.806 -19.926 -8.567 1.00 98.00 358 THR A N 1
ATOM 2895 C CA . THR A 1 358 ? 10.993 -20.660 -8.090 1.00 98.00 358 THR A CA 1
ATOM 2896 C C . THR A 1 358 ? 11.165 -20.527 -6.572 1.00 98.00 358 THR A C 1
ATOM 2898 O O . THR A 1 358 ? 11.442 -21.520 -5.901 1.00 98.00 358 THR A O 1
ATOM 2901 N N . LEU A 1 359 ? 10.938 -19.336 -6.006 1.00 98.44 359 LEU A N 1
ATOM 2902 C CA . LEU A 1 359 ? 11.019 -19.064 -4.568 1.00 98.44 359 LEU A CA 1
ATOM 2903 C C . LEU A 1 359 ? 10.005 -19.910 -3.791 1.00 98.44 359 LEU A C 1
ATOM 2905 O O . LEU A 1 359 ? 10.381 -20.558 -2.815 1.00 98.44 359 LEU A O 1
ATOM 2909 N N . ALA A 1 360 ? 8.756 -19.983 -4.258 1.00 98.38 360 ALA A N 1
ATOM 2910 C CA . ALA A 1 360 ? 7.742 -20.868 -3.685 1.00 98.38 360 ALA A CA 1
ATOM 2911 C C . ALA A 1 360 ? 8.191 -22.343 -3.703 1.00 98.38 360 ALA A C 1
ATOM 2913 O O . ALA A 1 360 ? 8.167 -23.015 -2.672 1.00 98.38 360 ALA A O 1
ATOM 2914 N N . ASN A 1 361 ? 8.695 -22.833 -4.841 1.00 97.56 361 ASN A N 1
ATOM 2915 C CA . ASN A 1 361 ? 9.219 -24.198 -4.958 1.00 97.56 361 ASN A CA 1
ATOM 2916 C C . ASN A 1 361 ? 10.398 -24.473 -4.004 1.00 97.56 361 ASN A C 1
ATOM 2918 O O . ASN A 1 361 ? 10.474 -25.549 -3.407 1.00 97.56 361 ASN A O 1
ATOM 2922 N N . CYS A 1 362 ? 11.308 -23.514 -3.816 1.00 96.94 362 CYS A N 1
ATOM 2923 C CA . CYS A 1 362 ? 12.396 -23.638 -2.848 1.00 96.94 362 CYS A CA 1
ATOM 2924 C C . CYS A 1 362 ? 11.884 -23.654 -1.398 1.00 96.94 362 CYS A C 1
ATOM 2926 O O . CYS A 1 362 ? 12.341 -24.483 -0.615 1.00 96.94 362 CYS A O 1
ATOM 2928 N N . LEU A 1 363 ? 10.920 -22.800 -1.037 1.00 97.19 363 LEU A N 1
ATOM 2929 C CA . LEU A 1 363 ? 10.323 -22.772 0.306 1.00 97.19 363 LEU A CA 1
ATOM 2930 C C . LEU A 1 363 ? 9.550 -24.062 0.630 1.00 97.19 363 LEU A C 1
ATOM 2932 O O . LEU A 1 363 ? 9.674 -24.569 1.745 1.00 97.19 363 LEU A O 1
ATOM 2936 N N . TYR A 1 364 ? 8.841 -24.642 -0.347 1.00 95.31 364 TYR A N 1
ATOM 2937 C CA . TYR A 1 364 ? 8.213 -25.963 -0.216 1.00 95.31 364 TYR A CA 1
ATOM 2938 C C . TYR A 1 364 ? 9.254 -27.065 0.039 1.00 95.31 364 TYR A C 1
ATOM 2940 O O . TYR A 1 364 ? 9.116 -27.837 0.985 1.00 95.31 364 TYR A O 1
ATOM 2948 N N . ARG A 1 365 ? 10.352 -27.099 -0.735 1.00 93.69 365 ARG A N 1
ATOM 2949 C CA . ARG A 1 365 ? 11.461 -28.054 -0.519 1.00 93.69 365 ARG A CA 1
ATOM 2950 C C . ARG A 1 365 ? 12.133 -27.891 0.846 1.00 93.69 365 ARG A C 1
ATOM 2952 O O . ARG A 1 365 ? 12.537 -28.884 1.438 1.00 93.69 365 ARG A O 1
ATOM 2959 N N . PHE A 1 366 ? 12.216 -26.666 1.362 1.00 93.94 366 PHE A N 1
ATOM 2960 C CA . PHE A 1 366 ? 12.668 -26.394 2.728 1.00 93.94 366 PHE A CA 1
ATOM 2961 C C . PHE A 1 366 ? 11.616 -26.718 3.806 1.00 93.94 366 PHE A C 1
ATOM 2963 O O . PHE A 1 366 ? 11.889 -26.443 4.963 1.00 93.94 366 PHE A O 1
ATOM 2970 N N . ARG A 1 367 ? 10.428 -27.263 3.485 1.00 94.75 367 ARG A N 1
ATOM 2971 C CA . ARG A 1 367 ? 9.305 -27.486 4.430 1.00 94.75 367 ARG A CA 1
ATOM 2972 C C . ARG A 1 367 ? 8.894 -26.219 5.201 1.00 94.75 367 ARG A C 1
ATOM 2974 O O . ARG A 1 367 ? 8.392 -26.280 6.325 1.00 94.75 367 ARG A O 1
ATOM 2981 N N . ASN A 1 368 ? 9.095 -25.050 4.591 1.00 96.62 368 ASN A N 1
ATOM 2982 C CA . ASN A 1 368 ? 8.735 -23.752 5.150 1.00 96.62 368 ASN A CA 1
ATOM 2983 C C . ASN A 1 368 ? 7.356 -23.310 4.632 1.00 96.62 368 ASN A C 1
ATOM 2985 O O . ASN A 1 368 ? 7.230 -22.365 3.848 1.00 96.62 368 ASN A O 1
ATOM 2989 N N . TYR A 1 369 ? 6.313 -24.012 5.081 1.00 96.31 369 TYR A N 1
ATOM 2990 C CA . TYR A 1 369 ? 4.911 -23.717 4.766 1.00 96.31 369 TYR A CA 1
ATOM 2991 C C . TYR A 1 369 ? 4.487 -22.322 5.235 1.00 96.31 369 TYR A C 1
ATOM 2993 O O . TYR A 1 369 ? 3.675 -21.669 4.581 1.00 96.31 369 TYR A O 1
ATOM 3001 N N . TYR A 1 370 ? 5.078 -21.837 6.327 1.00 97.56 370 TYR A N 1
ATOM 3002 C CA . TYR A 1 370 ? 4.884 -20.488 6.842 1.00 97.56 370 TYR A CA 1
ATOM 3003 C C . TYR A 1 370 ? 5.208 -19.411 5.798 1.00 97.56 370 TYR A C 1
ATOM 3005 O O . TYR A 1 370 ? 4.330 -18.650 5.400 1.00 97.56 370 TYR A O 1
ATOM 3013 N N . SER A 1 371 ? 6.446 -19.369 5.297 1.00 98.38 371 SER A N 1
ATOM 3014 C CA . SER A 1 371 ? 6.830 -18.388 4.276 1.00 98.38 371 SER A CA 1
ATOM 3015 C C . SER A 1 371 ? 6.264 -18.727 2.896 1.00 98.38 371 SER A C 1
ATOM 3017 O O . SER A 1 371 ? 5.990 -17.815 2.122 1.00 98.38 371 SER A O 1
ATOM 3019 N N . LEU A 1 372 ? 6.052 -20.010 2.578 1.00 98.06 372 LEU A N 1
ATOM 3020 C CA . LEU A 1 372 ? 5.395 -20.420 1.334 1.00 98.06 372 LEU A CA 1
ATOM 3021 C C . LEU A 1 372 ? 3.986 -19.830 1.232 1.00 98.06 372 LEU A C 1
ATOM 3023 O O . LEU A 1 372 ? 3.669 -19.191 0.236 1.00 98.06 372 LEU A O 1
ATOM 3027 N N . THR A 1 373 ? 3.151 -19.988 2.261 1.00 98.00 373 THR A N 1
ATOM 3028 C CA . THR A 1 373 ? 1.770 -19.473 2.243 1.00 98.00 373 THR A CA 1
ATOM 3029 C C . THR A 1 373 ? 1.708 -17.950 2.150 1.00 98.00 373 THR A C 1
ATOM 3031 O O . THR A 1 373 ? 0.816 -17.445 1.474 1.00 98.00 373 THR A O 1
ATOM 3034 N N . ALA A 1 374 ? 2.689 -17.221 2.697 1.00 98.38 374 ALA A N 1
ATOM 3035 C CA . ALA A 1 374 ? 2.833 -15.784 2.453 1.00 98.38 374 ALA A CA 1
ATOM 3036 C C . ALA A 1 374 ? 3.082 -15.478 0.965 1.00 98.38 374 ALA A C 1
ATOM 3038 O O . ALA A 1 374 ? 2.416 -14.617 0.393 1.00 98.38 374 ALA A O 1
ATOM 3039 N N . VAL A 1 375 ? 3.990 -16.212 0.307 1.00 98.56 375 VAL A N 1
ATOM 3040 C CA . VAL A 1 375 ? 4.246 -16.065 -1.139 1.00 98.56 375 VAL A CA 1
ATOM 3041 C C . VAL A 1 375 ? 2.986 -16.382 -1.954 1.00 98.56 375 VAL A C 1
ATOM 3043 O O . VAL A 1 375 ? 2.609 -15.591 -2.817 1.00 98.56 375 VAL A O 1
ATOM 3046 N N . ILE A 1 376 ? 2.290 -17.486 -1.660 1.00 98.31 376 ILE A N 1
ATOM 3047 C CA . ILE A 1 376 ? 1.067 -17.868 -2.387 1.00 98.31 376 ILE A CA 1
ATOM 3048 C C . ILE A 1 376 ? -0.066 -16.854 -2.164 1.00 98.31 376 ILE A C 1
ATOM 3050 O O . ILE A 1 376 ? -0.739 -16.487 -3.128 1.00 98.31 376 ILE A O 1
ATOM 3054 N N . GLN A 1 377 ? -0.230 -16.321 -0.946 1.00 97.88 377 GLN A N 1
ATOM 3055 C CA . GLN A 1 377 ? -1.203 -15.260 -0.662 1.00 97.88 377 GLN A CA 1
ATOM 3056 C C . GLN A 1 377 ? -0.857 -13.985 -1.434 1.00 97.88 377 GLN A C 1
ATOM 3058 O O . GLN A 1 377 ? -1.751 -13.355 -1.996 1.00 97.88 377 GLN A O 1
ATOM 3063 N N . GLY A 1 378 ? 0.424 -13.615 -1.502 1.00 97.75 378 GLY A N 1
ATOM 3064 C CA . GLY A 1 378 ? 0.887 -12.470 -2.279 1.00 97.75 378 GLY A CA 1
ATOM 3065 C C . GLY A 1 378 ? 0.545 -12.602 -3.764 1.00 97.75 378 GLY A C 1
ATOM 3066 O O . GLY A 1 378 ? -0.010 -11.672 -4.354 1.00 97.75 378 GLY A O 1
ATOM 3067 N N . ILE A 1 379 ? 0.782 -13.781 -4.3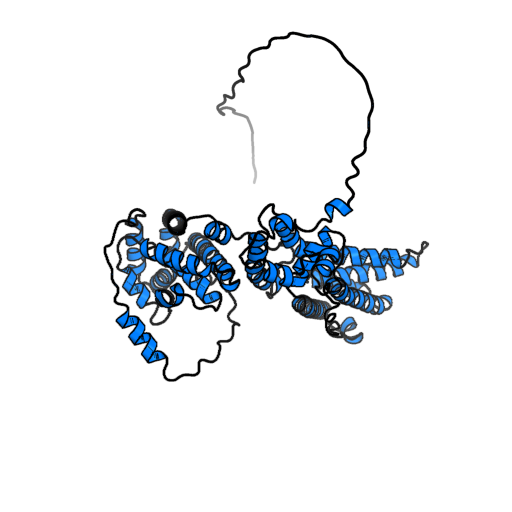54 1.00 98.00 379 ILE A N 1
ATOM 3068 C CA . ILE A 1 379 ? 0.382 -14.075 -5.738 1.00 98.00 379 ILE A CA 1
ATOM 3069 C C . ILE A 1 379 ? -1.144 -13.974 -5.880 1.00 98.00 379 ILE A C 1
ATOM 3071 O O . ILE A 1 379 ? -1.626 -13.225 -6.729 1.00 98.00 379 ILE A O 1
ATOM 3075 N N . GLN A 1 380 ? -1.920 -14.651 -5.029 1.00 96.81 380 GLN A N 1
ATOM 3076 C CA . GLN A 1 380 ? -3.387 -14.635 -5.084 1.00 96.81 380 GLN A CA 1
ATOM 3077 C C . GLN A 1 380 ? -3.958 -13.210 -4.958 1.00 96.81 380 GLN A C 1
ATOM 3079 O O . GLN A 1 380 ? -4.841 -12.819 -5.722 1.00 96.81 380 GLN A O 1
ATOM 3084 N N . ALA A 1 381 ? -3.410 -12.401 -4.049 1.00 95.31 381 ALA A N 1
ATOM 3085 C CA . ALA A 1 381 ? -3.809 -11.016 -3.812 1.00 95.31 381 ALA A CA 1
ATOM 3086 C C . ALA A 1 381 ? -3.316 -10.024 -4.886 1.00 95.31 381 ALA A C 1
ATOM 3088 O O . ALA A 1 381 ? -3.718 -8.858 -4.861 1.00 95.31 381 ALA A O 1
ATOM 3089 N N . SER A 1 382 ? -2.473 -10.460 -5.831 1.00 94.81 382 SER A N 1
ATOM 3090 C CA . SER A 1 382 ? -2.132 -9.692 -7.040 1.00 94.81 382 SER A CA 1
ATOM 3091 C C . SER A 1 382 ? -3.209 -9.790 -8.132 1.00 94.81 382 SER A C 1
ATOM 3093 O O . SER A 1 382 ? -3.260 -8.942 -9.022 1.00 94.81 382 SER A O 1
ATOM 3095 N N . GLY A 1 383 ? -4.063 -10.822 -8.079 1.00 94.06 383 GLY A N 1
ATOM 3096 C CA . GLY A 1 383 ? -5.061 -11.138 -9.106 1.00 94.06 383 GLY A CA 1
ATOM 3097 C C . GLY A 1 383 ? -4.523 -11.890 -10.333 1.00 94.06 383 GLY A C 1
ATOM 3098 O O . GLY A 1 383 ? -5.318 -12.272 -11.194 1.00 94.06 383 GLY A O 1
ATOM 3099 N N . TYR A 1 384 ? -3.212 -12.133 -10.421 1.00 92.88 384 TYR A N 1
ATOM 3100 C CA . TYR A 1 384 ? -2.596 -12.939 -11.480 1.00 92.88 384 TYR A CA 1
ATOM 3101 C C . TYR A 1 384 ? -2.566 -14.430 -11.116 1.00 92.88 384 TYR A C 1
ATOM 3103 O O . TYR A 1 384 ? -2.552 -14.806 -9.945 1.00 92.88 384 TYR A O 1
ATOM 3111 N N . ARG A 1 385 ? -2.517 -15.291 -12.140 1.00 93.19 385 ARG A N 1
ATOM 3112 C CA . ARG A 1 385 ? -2.189 -16.716 -11.990 1.00 93.19 385 ARG A CA 1
ATOM 3113 C C . ARG A 1 385 ? -0.724 -16.939 -12.344 1.00 93.19 385 ARG A C 1
ATOM 3115 O O . ARG A 1 385 ? -0.249 -16.399 -13.340 1.00 93.19 385 ARG A O 1
ATOM 3122 N N . THR A 1 386 ? -0.040 -17.746 -11.542 1.00 95.75 386 THR A N 1
ATOM 3123 C CA . THR A 1 386 ? 1.340 -18.197 -11.768 1.00 95.75 386 THR A CA 1
ATOM 3124 C C . THR A 1 386 ? 1.435 -19.687 -11.441 1.00 95.75 386 THR A C 1
ATOM 3126 O O . THR A 1 386 ? 0.513 -20.249 -10.838 1.00 95.75 386 THR A O 1
ATOM 3129 N N . VAL A 1 387 ? 2.544 -20.337 -11.805 1.00 97.00 387 VAL A N 1
ATOM 3130 C CA . VAL A 1 387 ? 2.689 -21.791 -11.639 1.00 97.00 387 VAL A CA 1
ATOM 3131 C C . VAL A 1 387 ? 2.655 -22.179 -10.159 1.00 97.00 387 VAL A C 1
ATOM 3133 O O . VAL A 1 387 ? 2.068 -23.200 -9.810 1.00 97.00 387 VAL A O 1
ATOM 3136 N N . ALA A 1 388 ? 3.206 -21.358 -9.261 1.00 97.00 388 ALA A N 1
ATOM 3137 C CA . ALA A 1 388 ? 3.148 -21.617 -7.826 1.00 97.00 388 ALA A CA 1
ATOM 3138 C C . ALA A 1 388 ? 1.740 -21.451 -7.235 1.00 97.00 388 ALA A C 1
ATOM 3140 O O . ALA A 1 388 ? 1.396 -22.210 -6.333 1.00 97.00 388 ALA A O 1
ATOM 3141 N N . LEU A 1 389 ? 0.902 -20.533 -7.736 1.00 97.25 389 LEU A N 1
ATOM 3142 C CA . LEU A 1 389 ? -0.492 -20.446 -7.277 1.00 97.25 389 LEU A CA 1
ATOM 3143 C C . LEU A 1 389 ? -1.314 -21.656 -7.744 1.00 97.25 389 LEU A C 1
ATOM 3145 O O . LEU A 1 389 ? -2.118 -22.178 -6.976 1.00 97.25 389 LEU A O 1
ATOM 3149 N N . GLU A 1 390 ? -1.093 -22.134 -8.969 1.00 96.81 390 GLU A N 1
ATOM 3150 C CA . GLU A 1 390 ? -1.771 -23.333 -9.481 1.00 96.81 390 GLU A CA 1
ATOM 3151 C C . GLU A 1 390 ? -1.259 -24.620 -8.808 1.00 96.81 390 GLU A C 1
ATOM 3153 O O . GLU A 1 390 ? -2.047 -25.527 -8.552 1.00 96.81 390 GLU A O 1
ATOM 3158 N N . THR A 1 391 ? 0.027 -24.670 -8.443 1.00 96.62 391 THR A N 1
ATOM 3159 C CA . THR A 1 391 ? 0.636 -25.808 -7.733 1.00 96.62 391 THR A CA 1
ATOM 3160 C C . THR A 1 391 ? 0.256 -25.836 -6.252 1.00 96.62 391 THR A C 1
ATOM 3162 O O . THR A 1 391 ? -0.170 -26.874 -5.767 1.00 96.62 391 THR A O 1
ATOM 3165 N N . PHE A 1 392 ? 0.397 -24.722 -5.522 1.00 96.75 392 PHE A N 1
ATOM 3166 C CA . PHE A 1 392 ? 0.337 -24.672 -4.050 1.00 96.75 392 PHE A CA 1
ATOM 3167 C C . PHE A 1 392 ? -0.888 -23.929 -3.483 1.00 96.75 392 PHE A C 1
ATOM 3169 O O . PHE A 1 392 ? -1.056 -23.861 -2.266 1.00 96.75 392 PHE A O 1
ATOM 3176 N N . GLY A 1 393 ? -1.774 -23.383 -4.326 1.00 95.25 393 GLY A N 1
ATOM 3177 C CA . GLY A 1 393 ? -2.965 -22.632 -3.895 1.00 95.25 393 GLY A CA 1
ATOM 3178 C C . GLY A 1 393 ? -3.930 -23.414 -2.996 1.00 95.25 393 GLY A C 1
ATOM 3179 O O . GLY A 1 393 ? -4.668 -22.817 -2.214 1.00 95.25 393 GLY A O 1
ATOM 3180 N N . TYR A 1 394 ? -3.890 -24.749 -3.037 1.00 93.69 394 TYR A N 1
ATOM 3181 C CA . TYR A 1 394 ? -4.687 -25.607 -2.157 1.00 93.69 394 TYR A CA 1
ATOM 3182 C C . TYR A 1 394 ? -4.310 -25.474 -0.669 1.00 93.69 394 TYR A C 1
ATOM 3184 O O . TYR A 1 394 ? -5.162 -25.718 0.183 1.00 93.69 394 TYR A O 1
ATOM 3192 N N . LEU A 1 395 ? -3.085 -25.037 -0.342 1.00 93.00 395 LEU A N 1
ATOM 3193 C CA . LEU A 1 395 ? -2.629 -24.820 1.041 1.00 93.00 395 LEU A CA 1
ATOM 3194 C C . LEU A 1 395 ? -3.369 -23.659 1.733 1.00 93.00 395 LEU A C 1
ATOM 3196 O O . LEU A 1 395 ? -3.464 -23.629 2.958 1.00 93.00 395 LEU A O 1
ATOM 3200 N N . LEU A 1 396 ? -3.908 -22.714 0.953 1.00 93.62 396 LEU A N 1
ATOM 3201 C CA . LEU A 1 396 ? -4.688 -21.567 1.434 1.00 93.62 396 LEU A CA 1
ATOM 3202 C C . LEU A 1 396 ? -6.207 -21.789 1.370 1.00 93.62 396 LEU A C 1
ATOM 3204 O O . LEU A 1 396 ? -6.968 -20.889 1.717 1.00 93.62 396 LEU A O 1
ATOM 3208 N N . ASN A 1 397 ? -6.668 -22.957 0.917 1.00 92.19 397 ASN A N 1
ATOM 3209 C CA . ASN A 1 397 ? -8.088 -23.251 0.747 1.00 92.19 397 ASN A CA 1
ATOM 3210 C C . ASN A 1 397 ? -8.787 -23.411 2.118 1.00 92.19 397 ASN A C 1
ATOM 3212 O O . ASN A 1 397 ? -8.526 -24.404 2.795 1.00 92.19 397 ASN A O 1
ATOM 3216 N N . PRO A 1 398 ? -9.711 -22.512 2.518 1.00 90.94 398 PRO A N 1
ATOM 3217 C CA . PRO A 1 398 ? -10.369 -22.574 3.826 1.00 90.94 398 PRO A CA 1
ATOM 3218 C C . PRO A 1 398 ? -11.478 -23.634 3.906 1.00 90.94 398 PRO A C 1
ATOM 3220 O O . PRO A 1 398 ? -12.061 -23.824 4.972 1.00 90.94 398 PRO A O 1
ATOM 3223 N N . LYS A 1 399 ? -11.812 -24.313 2.795 1.00 87.56 399 LYS A N 1
ATOM 3224 C CA . LYS A 1 399 ? -12.804 -25.399 2.799 1.00 87.56 399 LYS A CA 1
ATOM 3225 C C . LYS A 1 399 ? -12.396 -26.496 3.778 1.00 87.56 399 LYS A C 1
ATOM 3227 O O . LYS A 1 399 ? -11.217 -26.837 3.882 1.00 87.56 399 LYS A O 1
ATOM 3232 N N . ASP A 1 400 ? -13.398 -27.040 4.460 1.00 83.56 400 ASP A N 1
ATOM 3233 C CA . ASP A 1 400 ? -13.253 -28.081 5.477 1.00 83.56 400 ASP A CA 1
ATOM 3234 C C . ASP A 1 400 ? -12.195 -27.721 6.542 1.00 83.56 400 ASP A C 1
ATOM 3236 O O . ASP A 1 400 ? -11.390 -28.557 6.937 1.00 83.56 400 ASP A O 1
ATOM 3240 N N . ASP A 1 401 ? -12.157 -26.451 6.967 1.00 84.56 401 ASP A N 1
ATOM 3241 C CA . ASP A 1 401 ? -11.199 -25.912 7.947 1.00 84.56 401 ASP A CA 1
ATOM 3242 C C . ASP A 1 401 ? -9.724 -26.176 7.586 1.00 84.56 401 ASP A C 1
ATOM 3244 O O . ASP A 1 401 ? -8.921 -26.616 8.410 1.00 84.56 401 ASP A O 1
ATOM 3248 N N . TYR A 1 402 ? -9.356 -25.901 6.329 1.00 90.94 402 TYR A N 1
ATOM 3249 C CA . TYR A 1 402 ? -8.009 -26.119 5.780 1.00 90.94 402 TYR A CA 1
ATOM 3250 C C . TYR A 1 402 ? -7.547 -27.590 5.798 1.00 90.94 402 TYR A C 1
ATOM 3252 O O . TYR A 1 402 ? -6.344 -27.864 5.783 1.00 90.94 402 TYR A O 1
ATOM 3260 N N . ARG A 1 403 ? -8.478 -28.557 5.767 1.00 87.62 403 ARG A N 1
ATOM 3261 C CA . ARG A 1 403 ? -8.211 -30.013 5.795 1.00 87.62 403 ARG A CA 1
ATOM 3262 C C . ARG A 1 403 ? -7.050 -30.476 4.913 1.00 87.62 403 ARG A C 1
ATOM 3264 O O . ARG A 1 403 ? -6.262 -31.307 5.352 1.00 87.62 403 ARG A O 1
ATOM 3271 N N . HIS A 1 404 ? -6.921 -29.942 3.696 1.00 86.75 404 HIS A N 1
ATOM 3272 C CA . HIS A 1 404 ? -5.819 -30.287 2.787 1.00 86.75 404 HIS A CA 1
ATOM 3273 C C . HIS A 1 404 ? -4.439 -29.933 3.363 1.00 86.75 404 HIS A C 1
ATOM 3275 O O . HIS A 1 404 ? -3.520 -30.741 3.285 1.00 86.75 404 HIS A O 1
ATOM 3281 N N . TYR A 1 405 ? -4.303 -28.759 3.981 1.00 90.75 405 TYR A N 1
ATOM 3282 C CA . TYR A 1 405 ? -3.074 -28.357 4.659 1.00 90.75 405 TYR A CA 1
ATOM 3283 C C . TYR A 1 405 ? -2.862 -29.141 5.967 1.00 90.75 405 TYR A C 1
ATOM 3285 O O . TYR A 1 405 ? -1.752 -29.591 6.243 1.00 90.75 405 TYR A O 1
ATOM 3293 N N . LEU A 1 406 ? -3.925 -29.378 6.746 1.00 88.12 406 LEU A N 1
ATOM 3294 C CA . LEU A 1 406 ? -3.839 -30.165 7.985 1.00 88.12 406 LEU A CA 1
ATOM 3295 C C . LEU A 1 406 ? -3.414 -31.626 7.728 1.00 88.12 406 LEU A C 1
ATOM 3297 O O . LEU A 1 406 ? -2.731 -32.218 8.558 1.00 88.12 406 LEU A O 1
ATOM 3301 N N . MET A 1 407 ? -3.739 -32.196 6.563 1.00 85.44 407 MET A N 1
ATOM 3302 C CA . MET A 1 407 ? -3.231 -33.507 6.134 1.00 85.44 407 MET A CA 1
ATOM 3303 C C . MET A 1 407 ? -1.716 -33.503 5.864 1.00 85.44 407 MET A C 1
ATOM 3305 O O . MET A 1 407 ? -1.040 -34.481 6.195 1.00 85.44 407 MET A O 1
ATOM 3309 N N . GLU A 1 408 ? -1.165 -32.405 5.335 1.00 81.81 408 GLU A N 1
ATOM 3310 C CA . GLU A 1 408 ? 0.282 -32.228 5.132 1.00 81.81 408 GLU A CA 1
ATOM 3311 C C . GLU A 1 408 ? 1.060 -31.949 6.429 1.00 81.81 408 GLU A C 1
ATOM 3313 O O . GLU A 1 408 ? 2.273 -32.164 6.468 1.00 81.81 408 GLU A O 1
ATOM 3318 N N . MET A 1 409 ? 0.396 -31.554 7.523 1.00 77.25 409 MET A N 1
ATOM 3319 C CA . MET A 1 409 ? 1.068 -31.300 8.807 1.00 77.25 409 MET A CA 1
ATOM 3320 C C . MET A 1 409 ? 1.748 -32.530 9.436 1.00 77.25 409 MET A C 1
ATOM 3322 O O . MET A 1 409 ? 2.511 -32.376 10.384 1.00 77.25 409 MET A O 1
ATOM 3326 N N . ASN A 1 410 ? 1.528 -33.735 8.904 1.00 69.31 410 ASN A N 1
ATOM 3327 C CA . ASN A 1 410 ? 2.191 -34.965 9.351 1.00 69.31 410 ASN A CA 1
ATOM 3328 C C . ASN A 1 410 ? 3.673 -35.081 8.922 1.00 69.31 410 ASN A C 1
ATOM 3330 O O . ASN A 1 410 ? 4.310 -36.097 9.196 1.00 69.31 410 ASN A O 1
ATOM 3334 N N . MET A 1 411 ? 4.237 -34.081 8.236 1.00 67.69 411 MET A N 1
ATOM 3335 C CA . MET A 1 411 ? 5.653 -34.066 7.852 1.00 67.69 411 MET A CA 1
ATOM 3336 C C . MET A 1 411 ? 6.568 -33.634 9.006 1.00 67.69 411 MET A C 1
ATOM 3338 O O . MET A 1 411 ? 6.513 -32.497 9.472 1.00 67.69 411 MET A O 1
ATOM 3342 N N . GLU A 1 412 ? 7.478 -34.523 9.413 1.00 80.31 412 GLU A N 1
ATOM 3343 C CA . GLU A 1 412 ? 8.539 -34.217 10.381 1.00 80.31 412 GLU A CA 1
ATOM 3344 C C . GLU A 1 412 ? 9.409 -33.030 9.924 1.00 80.31 412 GLU A C 1
ATOM 3346 O O . GLU A 1 412 ? 9.780 -32.935 8.752 1.00 80.31 412 GLU A O 1
ATOM 3351 N N . GLY A 1 413 ? 9.799 -32.153 10.855 1.00 89.44 413 GLY A N 1
ATOM 3352 C CA . GLY A 1 413 ? 10.746 -31.068 10.581 1.00 89.44 413 GLY A CA 1
ATOM 3353 C C . GLY A 1 413 ? 10.209 -30.012 9.610 1.00 89.44 413 GLY A C 1
ATOM 3354 O O . GLY A 1 413 ? 10.642 -29.959 8.460 1.00 89.44 413 GLY A O 1
ATOM 3355 N N . ALA A 1 414 ? 9.314 -29.133 10.072 1.00 94.38 414 ALA A N 1
ATOM 3356 C CA . ALA A 1 414 ? 8.666 -28.112 9.239 1.00 94.38 414 ALA A CA 1
ATOM 3357 C C . ALA A 1 414 ? 8.445 -26.770 9.972 1.00 94.38 414 ALA A C 1
ATOM 3359 O O . ALA A 1 414 ? 8.355 -26.723 11.200 1.00 94.38 414 ALA A O 1
ATOM 3360 N N . LEU A 1 415 ? 8.313 -25.676 9.206 1.00 96.00 415 LEU A N 1
ATOM 3361 C CA . LEU A 1 415 ? 7.770 -24.395 9.686 1.00 96.00 415 LEU A CA 1
ATOM 3362 C C . LEU A 1 415 ? 6.336 -24.250 9.171 1.00 96.00 415 LEU A C 1
ATOM 3364 O O . LEU A 1 415 ? 6.112 -23.951 7.998 1.00 96.00 415 LEU A O 1
ATOM 3368 N N . HIS A 1 416 ? 5.365 -24.499 10.042 1.00 95.38 416 HIS A N 1
ATOM 3369 C CA . HIS A 1 416 ? 3.950 -24.576 9.682 1.00 95.38 416 HIS A CA 1
ATOM 3370 C C . HIS A 1 416 ? 3.306 -23.216 9.381 1.00 95.38 416 HIS A C 1
ATOM 3372 O O . HIS A 1 416 ? 3.575 -22.220 10.047 1.00 95.38 416 HIS A O 1
ATOM 3378 N N . PHE A 1 417 ? 2.379 -23.187 8.420 1.00 94.94 417 PHE A N 1
ATOM 3379 C CA . PHE A 1 417 ? 1.407 -22.101 8.305 1.00 94.94 417 PHE A CA 1
ATOM 3380 C C . PHE A 1 417 ? 0.528 -22.106 9.564 1.00 94.94 417 PHE A C 1
ATOM 3382 O O . PHE A 1 417 ? -0.118 -23.108 9.869 1.00 94.94 417 PHE A O 1
ATOM 3389 N N . LEU A 1 418 ? 0.572 -21.015 10.335 1.00 93.56 418 LEU A N 1
ATOM 3390 C CA . LEU A 1 418 ? 0.078 -21.008 11.716 1.00 93.56 418 LEU A CA 1
ATOM 3391 C C . LEU A 1 418 ? -1.429 -20.773 11.839 1.00 93.56 418 LEU A C 1
ATOM 3393 O O . LEU A 1 418 ? -2.021 -21.241 12.805 1.00 93.56 418 LEU A O 1
ATOM 3397 N N . PHE A 1 419 ? -2.060 -20.077 10.889 1.00 92.69 419 PHE A N 1
ATOM 3398 C CA . PHE A 1 419 ? -3.468 -19.682 11.020 1.00 92.69 419 PHE A CA 1
ATOM 3399 C C . PHE A 1 419 ? -4.435 -20.871 11.208 1.00 92.69 419 PHE A C 1
ATOM 3401 O O . PHE A 1 419 ? -5.220 -20.825 12.155 1.00 92.69 419 PHE A O 1
ATOM 3408 N N . PRO A 1 420 ? -4.345 -21.976 10.435 1.00 92.50 420 PRO A N 1
ATOM 3409 C CA . PRO A 1 420 ? -5.168 -23.161 10.687 1.00 92.50 420 PRO A CA 1
ATOM 3410 C C . PRO A 1 420 ? -4.913 -23.778 12.067 1.00 92.50 420 PRO A C 1
ATOM 3412 O O . PRO A 1 420 ? -5.847 -24.210 12.732 1.00 92.50 420 PRO A O 1
ATOM 3415 N N . VAL A 1 421 ? -3.659 -23.776 12.532 1.00 92.06 421 VAL A N 1
ATOM 3416 C CA . VAL A 1 421 ? -3.271 -24.332 13.840 1.00 92.06 421 VAL A CA 1
ATOM 3417 C C . VAL A 1 421 ? -3.877 -23.519 14.986 1.00 92.06 421 VAL A C 1
ATOM 3419 O O . VAL A 1 421 ? -4.407 -24.084 15.937 1.00 92.06 421 VAL A O 1
ATOM 3422 N N . LEU A 1 422 ? -3.842 -22.190 14.877 1.00 92.00 422 LEU A N 1
ATOM 3423 C CA . LEU A 1 422 ? -4.419 -21.261 15.853 1.00 92.00 422 LEU A CA 1
ATOM 3424 C C . LEU A 1 422 ? -5.947 -21.362 15.908 1.00 92.00 422 LEU A C 1
ATOM 3426 O O . LEU A 1 422 ? -6.517 -21.335 16.997 1.00 92.00 422 LEU A O 1
ATOM 3430 N N . LEU A 1 423 ? -6.596 -21.544 14.753 1.00 91.44 423 LEU A N 1
ATOM 3431 C CA . LEU A 1 423 ? -8.038 -21.762 14.664 1.00 91.44 423 LEU A CA 1
ATOM 3432 C C . LEU A 1 423 ? -8.465 -23.043 15.403 1.00 91.44 423 LEU A C 1
ATOM 3434 O O . LEU A 1 423 ? -9.415 -23.005 16.183 1.00 91.44 423 LEU A O 1
ATOM 3438 N N . GLN A 1 424 ? -7.746 -24.159 15.221 1.00 90.38 424 GLN A N 1
ATOM 3439 C CA . GLN A 1 424 ? -8.042 -25.401 15.953 1.00 90.38 424 GLN A CA 1
ATOM 3440 C C . GLN A 1 424 ? -7.666 -25.304 17.445 1.00 90.38 424 GLN A C 1
ATOM 3442 O O . GLN A 1 424 ? -8.419 -25.770 18.300 1.00 90.38 424 GLN A O 1
ATOM 3447 N N . TYR A 1 425 ? -6.576 -24.608 17.794 1.00 89.38 425 TYR A N 1
ATOM 3448 C CA . TYR A 1 425 ? -6.222 -24.329 19.192 1.00 89.38 425 TYR A CA 1
ATOM 3449 C C . TYR A 1 425 ? -7.351 -23.603 19.945 1.00 89.38 425 TYR A C 1
ATOM 3451 O O . TYR A 1 425 ? -7.736 -24.020 21.036 1.00 89.38 425 TYR A O 1
ATOM 3459 N N . GLN A 1 426 ? -7.941 -22.568 19.339 1.00 87.88 426 GLN A N 1
ATOM 3460 C CA . GLN A 1 426 ? -9.057 -21.804 19.917 1.00 87.88 426 GLN A CA 1
ATOM 3461 C C . GLN A 1 426 ? -10.355 -22.613 20.044 1.00 87.88 426 GLN A C 1
ATOM 3463 O O . GLN A 1 426 ? -11.160 -22.344 20.932 1.00 87.88 426 GLN A O 1
ATOM 3468 N N . ARG A 1 427 ? -10.545 -23.629 19.196 1.00 89.94 427 ARG A N 1
ATOM 3469 C CA . ARG A 1 427 ? -11.651 -24.596 19.293 1.00 89.94 427 ARG A CA 1
ATOM 3470 C C . ARG A 1 427 ? -11.431 -25.664 20.374 1.00 89.94 427 ARG A C 1
ATOM 3472 O O . ARG A 1 427 ? -12.332 -26.459 20.624 1.00 89.94 427 ARG A O 1
ATOM 3479 N N . GLY A 1 428 ? -10.268 -25.674 21.030 1.00 89.50 428 GLY A N 1
ATOM 3480 C CA . GLY A 1 428 ? -9.920 -26.642 22.071 1.00 89.50 428 GLY A CA 1
ATOM 3481 C C . GLY A 1 428 ? -9.236 -27.911 21.554 1.00 89.50 428 GLY A C 1
ATOM 3482 O O . GLY A 1 428 ? -9.238 -28.916 22.261 1.00 89.50 428 GLY A O 1
ATOM 3483 N N . GLU A 1 429 ? -8.635 -27.883 20.359 1.00 88.62 429 GLU A N 1
ATOM 3484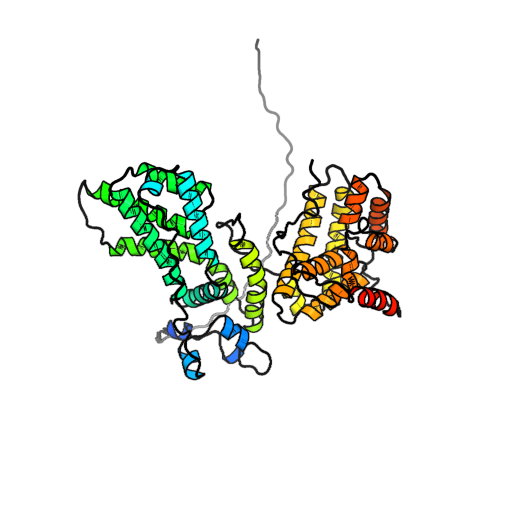 C CA . GLU A 1 429 ? -7.901 -29.012 19.768 1.00 88.62 429 GLU A CA 1
ATOM 3485 C C . GLU A 1 429 ? -6.367 -28.801 19.842 1.00 88.62 429 GLU A C 1
ATOM 3487 O O . GLU A 1 429 ? -5.724 -28.463 18.843 1.00 88.62 429 GLU A O 1
ATOM 3492 N N . PRO A 1 430 ? -5.718 -29.019 21.008 1.00 87.00 430 PRO A N 1
ATOM 3493 C CA . PRO A 1 430 ? -4.285 -28.753 21.192 1.00 87.00 430 PRO A CA 1
ATOM 3494 C C . PRO A 1 430 ? -3.364 -29.694 20.399 1.00 87.00 430 PRO A C 1
ATOM 3496 O O . PRO A 1 430 ? -2.165 -29.437 20.313 1.00 87.00 430 PRO A O 1
ATOM 3499 N N . MET A 1 431 ? -3.893 -30.770 19.802 1.00 90.25 431 MET A N 1
ATOM 3500 C CA . MET A 1 431 ? -3.105 -31.725 19.014 1.00 90.25 431 MET A CA 1
ATOM 3501 C C . MET A 1 431 ? -2.355 -31.037 17.866 1.00 90.25 431 MET A C 1
ATOM 3503 O O . MET A 1 431 ? -1.168 -31.294 17.681 1.00 90.25 431 MET A O 1
ATOM 3507 N N . PHE A 1 432 ? -3.003 -30.122 17.138 1.00 88.75 432 PHE A N 1
ATOM 3508 C CA . PHE A 1 432 ? -2.355 -29.396 16.042 1.00 88.75 432 PHE A CA 1
ATOM 3509 C C . PHE A 1 432 ? -1.260 -28.439 16.543 1.00 88.75 432 PHE A C 1
ATOM 3511 O O . PHE A 1 432 ? -0.233 -28.287 15.880 1.00 88.75 432 PHE A O 1
ATOM 3518 N N . THR A 1 433 ? -1.435 -27.846 17.728 1.00 90.81 433 THR A N 1
ATOM 3519 C CA . THR A 1 433 ? -0.417 -27.018 18.395 1.00 90.81 433 THR A CA 1
ATOM 3520 C C . THR A 1 433 ? 0.815 -27.839 18.764 1.00 90.81 433 THR A C 1
ATOM 3522 O O . THR A 1 433 ? 1.932 -27.459 18.411 1.00 90.81 433 THR A O 1
ATOM 3525 N N . GLU A 1 434 ? 0.634 -28.994 19.409 1.00 92.06 434 GLU A N 1
ATOM 3526 C CA . GLU A 1 434 ? 1.750 -29.881 19.762 1.00 92.06 434 GLU A CA 1
ATOM 3527 C C . GLU A 1 434 ? 2.422 -30.492 18.522 1.00 92.06 434 GLU A C 1
ATOM 3529 O O . GLU A 1 434 ? 3.648 -30.600 18.491 1.00 92.06 434 GLU A O 1
ATOM 3534 N N . MET A 1 435 ? 1.670 -30.792 17.454 1.00 91.38 435 MET A N 1
ATOM 3535 C CA . MET A 1 435 ? 2.250 -31.151 16.151 1.00 91.38 435 MET A CA 1
ATOM 3536 C C . MET A 1 435 ? 3.121 -30.020 15.592 1.00 91.38 435 MET A C 1
ATOM 3538 O O . MET A 1 435 ? 4.265 -30.268 15.217 1.00 91.38 435 MET A O 1
ATOM 3542 N N . ALA A 1 436 ? 2.634 -28.774 15.577 1.00 92.56 436 ALA A N 1
ATOM 3543 C CA . ALA A 1 436 ? 3.386 -27.642 15.036 1.00 92.56 436 ALA A CA 1
ATOM 3544 C C . ALA A 1 436 ? 4.658 -27.327 15.847 1.00 92.56 436 ALA A C 1
ATOM 3546 O O . ALA A 1 436 ? 5.718 -27.067 15.273 1.00 92.56 436 ALA A O 1
ATOM 3547 N N . ILE A 1 437 ? 4.576 -27.394 17.179 1.00 94.06 437 ILE A N 1
ATOM 3548 C CA . ILE A 1 437 ? 5.714 -27.214 18.093 1.00 94.06 437 ILE A CA 1
ATOM 3549 C C . ILE A 1 437 ? 6.704 -28.389 17.979 1.00 94.06 437 ILE A C 1
ATOM 3551 O O . ILE A 1 437 ? 7.921 -28.180 17.992 1.00 94.06 437 ILE A O 1
ATOM 3555 N N . GLY A 1 438 ? 6.202 -29.618 17.838 1.00 93.31 438 GLY A N 1
ATOM 3556 C CA . GLY A 1 438 ? 6.998 -30.828 17.646 1.00 93.31 438 GLY A CA 1
ATOM 3557 C C . GLY A 1 438 ? 7.758 -30.824 16.320 1.00 93.31 438 GLY A C 1
ATOM 3558 O O . GLY A 1 438 ? 8.975 -31.000 16.308 1.00 93.31 438 GLY A O 1
ATOM 3559 N N . ALA A 1 439 ? 7.080 -30.539 15.210 1.00 93.12 439 ALA A N 1
ATOM 3560 C CA . ALA A 1 439 ? 7.700 -30.428 13.893 1.00 93.12 439 ALA A CA 1
ATOM 3561 C C . ALA A 1 439 ? 8.728 -29.287 13.833 1.00 93.12 439 ALA A C 1
ATOM 3563 O O . ALA A 1 439 ? 9.807 -29.476 13.270 1.00 93.12 439 ALA A O 1
ATOM 3564 N N . PHE A 1 440 ? 8.463 -28.147 14.486 1.00 94.81 440 PHE A N 1
ATOM 3565 C CA . PHE A 1 440 ? 9.449 -27.072 14.624 1.00 94.81 440 PHE A CA 1
ATOM 3566 C C . PHE A 1 440 ? 10.720 -27.531 15.364 1.00 94.81 440 PHE A C 1
ATOM 3568 O O . PHE A 1 440 ? 11.832 -27.211 14.938 1.00 94.81 440 PHE A O 1
ATOM 3575 N N . LYS A 1 441 ? 10.590 -28.325 16.438 1.00 93.44 441 LYS A N 1
ATOM 3576 C CA . LYS A 1 441 ? 11.734 -28.846 17.214 1.00 93.44 441 LYS A CA 1
ATOM 3577 C C . LYS A 1 441 ? 12.718 -29.650 16.352 1.00 93.44 441 LYS A C 1
ATOM 3579 O O . LYS A 1 441 ? 13.921 -29.594 16.599 1.00 93.44 441 LYS A O 1
ATOM 3584 N N . PHE A 1 442 ? 12.221 -30.370 15.345 1.00 91.88 442 PHE A N 1
ATOM 3585 C CA . PHE A 1 442 ? 13.030 -31.181 14.425 1.00 91.88 442 PHE A CA 1
ATOM 3586 C C . PHE A 1 442 ? 13.402 -30.458 13.117 1.00 91.88 442 PHE A C 1
ATOM 3588 O O . PHE A 1 442 ? 14.032 -31.049 12.243 1.00 91.88 442 PHE A O 1
ATOM 3595 N N . TYR A 1 443 ? 13.045 -29.181 12.960 1.00 93.50 443 TYR A N 1
ATOM 3596 C CA . TYR A 1 443 ? 13.265 -28.436 11.722 1.00 93.50 443 TYR A CA 1
ATOM 3597 C C . TYR A 1 443 ? 14.751 -28.123 11.464 1.00 93.50 443 TYR A C 1
ATOM 3599 O O . TYR A 1 443 ? 15.369 -27.316 12.172 1.00 93.50 443 TYR A O 1
ATOM 3607 N N . THR A 1 444 ? 15.330 -28.702 10.409 1.00 89.75 444 THR A N 1
ATOM 3608 C CA . THR A 1 444 ? 16.709 -28.452 9.953 1.00 89.75 444 THR A CA 1
ATOM 3609 C C . THR A 1 444 ? 16.725 -27.839 8.551 1.00 89.75 444 THR A C 1
ATOM 3611 O O . THR A 1 444 ? 15.910 -28.163 7.694 1.00 89.75 444 THR A O 1
ATOM 3614 N N . LEU A 1 445 ? 17.660 -26.914 8.307 1.00 86.75 445 LEU A N 1
ATOM 3615 C CA . LEU A 1 445 ? 17.785 -26.201 7.021 1.00 86.75 445 LEU A CA 1
ATOM 3616 C C . LEU A 1 445 ? 18.683 -26.944 6.019 1.00 86.75 445 LEU A C 1
ATOM 3618 O O . LEU A 1 445 ? 18.737 -26.596 4.839 1.00 86.75 445 LEU A O 1
ATOM 3622 N N . ASP A 1 446 ? 19.385 -27.964 6.502 1.00 72.25 446 ASP A N 1
ATOM 3623 C CA . ASP A 1 446 ? 20.360 -28.768 5.769 1.00 72.25 446 ASP A CA 1
ATOM 3624 C C . ASP A 1 446 ? 19.688 -29.889 4.952 1.00 72.25 446 ASP A C 1
ATOM 3626 O O . ASP A 1 446 ? 20.316 -30.497 4.087 1.00 72.25 446 ASP A O 1
ATOM 3630 N N . ALA A 1 447 ? 18.372 -30.070 5.128 1.00 56.31 447 ALA A N 1
ATOM 3631 C CA . ALA A 1 447 ? 17.489 -30.957 4.363 1.00 56.31 447 ALA A CA 1
ATOM 3632 C C . ALA A 1 447 ? 17.346 -30.602 2.861 1.00 56.31 447 ALA A C 1
ATOM 3634 O O . ALA A 1 447 ? 16.532 -31.189 2.156 1.00 56.31 447 ALA A O 1
ATOM 3635 N N . TYR A 1 448 ? 18.169 -29.687 2.334 1.00 51.59 448 TYR A N 1
ATOM 3636 C CA . TYR A 1 448 ? 18.320 -29.457 0.889 1.00 51.59 448 TYR A CA 1
ATOM 3637 C C . TYR A 1 448 ? 19.009 -30.633 0.162 1.00 51.59 448 TYR A C 1
ATOM 3639 O O . TYR A 1 448 ? 19.164 -30.613 -1.059 1.00 51.59 448 TYR A O 1
ATOM 3647 N N . GLN A 1 449 ? 19.456 -31.654 0.900 1.00 44.19 449 GLN A N 1
ATOM 3648 C CA . GLN A 1 449 ? 20.038 -32.866 0.339 1.00 44.19 449 GLN A CA 1
ATOM 3649 C C . GLN A 1 449 ? 18.974 -33.744 -0.332 1.00 44.19 449 GLN A C 1
ATOM 3651 O O . GLN A 1 449 ? 18.182 -34.413 0.326 1.00 44.19 449 GLN A O 1
ATOM 3656 N N . SER A 1 450 ? 19.040 -33.786 -1.662 1.00 42.34 450 SER A N 1
ATOM 3657 C CA . SER A 1 450 ? 18.859 -35.005 -2.456 1.00 42.34 450 SER A CA 1
ATOM 3658 C C . SER A 1 450 ? 17.710 -35.931 -2.038 1.00 42.34 450 SER A C 1
ATOM 3660 O O . SER A 1 450 ? 17.942 -37.080 -1.676 1.00 42.34 450 SER A O 1
ATOM 3662 N N . THR A 1 451 ? 16.462 -35.478 -2.175 1.00 41.44 451 THR A N 1
ATOM 3663 C CA . THR A 1 451 ? 15.321 -36.395 -2.334 1.00 41.44 451 THR A CA 1
ATOM 3664 C C . THR A 1 451 ? 15.227 -36.773 -3.821 1.00 41.44 451 THR A C 1
ATOM 3666 O O . THR A 1 451 ? 14.738 -35.960 -4.613 1.00 41.44 451 THR A O 1
ATOM 3669 N N . PRO A 1 452 ? 15.727 -37.946 -4.268 1.00 38.62 452 PRO A N 1
ATOM 3670 C CA . PRO A 1 452 ? 15.623 -38.340 -5.667 1.00 38.62 452 PRO A CA 1
ATOM 3671 C C . PRO A 1 452 ? 14.161 -38.644 -5.997 1.00 38.62 452 PRO A C 1
ATOM 3673 O O . PRO A 1 452 ? 13.635 -39.687 -5.629 1.00 38.62 452 PRO A O 1
ATOM 3676 N N . GLY A 1 453 ? 13.502 -37.718 -6.691 1.00 41.91 453 GLY A N 1
ATOM 3677 C CA . GLY A 1 453 ? 12.187 -37.959 -7.275 1.00 41.91 453 GLY A CA 1
ATOM 3678 C C . GLY A 1 453 ? 11.088 -38.314 -6.272 1.00 41.91 453 GLY A C 1
ATOM 3679 O O . GLY A 1 453 ? 10.448 -39.351 -6.424 1.00 41.91 453 GLY A O 1
ATOM 3680 N N . MET A 1 454 ? 10.736 -37.392 -5.365 1.00 38.50 454 MET A N 1
ATOM 3681 C CA . MET A 1 454 ? 9.319 -37.269 -4.986 1.00 38.50 454 MET A CA 1
ATOM 3682 C C . MET A 1 454 ? 8.531 -36.770 -6.209 1.00 38.50 454 MET A C 1
ATOM 3684 O O . MET A 1 454 ? 8.165 -35.602 -6.324 1.00 38.50 454 MET A O 1
ATOM 3688 N N . GLN A 1 455 ? 8.322 -37.678 -7.166 1.00 36.50 455 GLN A N 1
ATOM 3689 C CA . GLN A 1 455 ? 7.358 -37.518 -8.242 1.00 36.50 455 GLN A CA 1
ATOM 3690 C C . GLN A 1 455 ? 5.961 -37.646 -7.634 1.00 36.50 455 GLN A C 1
ATOM 3692 O O . GLN A 1 455 ? 5.344 -38.709 -7.673 1.00 36.50 455 GLN A O 1
ATOM 3697 N N . PHE A 1 456 ? 5.439 -36.543 -7.098 1.00 40.94 456 PHE A N 1
ATOM 3698 C CA . PHE A 1 456 ? 3.993 -36.370 -7.080 1.00 40.94 456 PHE A CA 1
ATOM 3699 C C . PHE A 1 456 ? 3.528 -36.404 -8.536 1.00 40.94 456 PHE A C 1
ATOM 3701 O O . PHE A 1 456 ? 3.863 -35.517 -9.324 1.00 40.94 456 PHE A O 1
ATOM 3708 N N . SER A 1 457 ? 2.845 -37.486 -8.912 1.00 34.53 457 SER A N 1
ATOM 3709 C CA . SER A 1 457 ? 2.385 -37.698 -10.281 1.00 34.53 457 SER A CA 1
ATOM 3710 C C . SER A 1 457 ? 1.429 -36.564 -10.672 1.00 34.53 457 SER A C 1
ATOM 3712 O O . SER A 1 457 ? 0.404 -36.399 -10.007 1.00 34.53 457 SER A O 1
ATOM 3714 N N . PRO A 1 458 ? 1.695 -35.786 -11.741 1.00 39.75 458 PRO A N 1
ATOM 3715 C CA . PRO A 1 458 ? 0.836 -34.655 -12.110 1.00 39.75 458 PRO A CA 1
ATOM 3716 C C . PRO A 1 458 ? -0.605 -35.038 -12.498 1.00 39.75 458 PRO A C 1
ATOM 3718 O O . PRO A 1 458 ? -1.455 -34.159 -12.654 1.00 39.75 458 PRO A O 1
ATOM 3721 N N . LEU A 1 459 ? -0.886 -36.335 -12.674 1.00 37.56 459 LEU A N 1
ATOM 3722 C CA . LEU A 1 459 ? -2.157 -36.856 -13.177 1.00 37.56 459 LEU A CA 1
ATOM 3723 C C . LEU A 1 459 ? -3.357 -36.523 -12.278 1.00 37.56 459 LEU A C 1
ATOM 3725 O O . LEU A 1 459 ? -4.404 -36.151 -12.809 1.00 37.56 459 LEU A O 1
ATOM 3729 N N . ASP A 1 460 ? -3.235 -36.613 -10.952 1.00 40.34 460 ASP A N 1
ATOM 3730 C CA . ASP A 1 460 ? -4.408 -36.492 -10.070 1.00 40.34 460 ASP A CA 1
ATOM 3731 C C . ASP A 1 460 ? -4.900 -35.041 -9.932 1.00 40.34 460 ASP A C 1
ATOM 3733 O O . ASP A 1 460 ? -6.106 -34.779 -9.981 1.00 40.34 460 ASP A O 1
ATOM 3737 N N . ILE A 1 461 ? -3.982 -34.068 -9.873 1.00 46.38 461 ILE A N 1
ATOM 3738 C CA . ILE A 1 461 ? -4.332 -32.638 -9.804 1.00 46.38 461 ILE A CA 1
ATOM 3739 C C . ILE A 1 461 ? -4.875 -32.149 -11.158 1.00 46.38 461 ILE A C 1
ATOM 3741 O O . ILE A 1 461 ? -5.904 -31.470 -11.205 1.00 46.38 461 ILE A O 1
ATOM 3745 N N . ALA A 1 462 ? -4.257 -32.550 -12.277 1.00 38.09 462 ALA A N 1
ATOM 3746 C CA . ALA A 1 462 ? -4.739 -32.197 -13.615 1.00 38.09 462 ALA A CA 1
ATOM 3747 C C . ALA A 1 462 ? -6.130 -32.794 -13.922 1.00 38.09 462 ALA A C 1
ATOM 3749 O O . ALA A 1 462 ? -6.970 -32.139 -14.548 1.00 38.09 462 ALA A O 1
ATOM 3750 N N . THR A 1 463 ? -6.410 -34.010 -13.441 1.00 37.91 463 THR A N 1
ATOM 3751 C CA . THR A 1 463 ? -7.714 -34.677 -13.616 1.00 37.91 463 THR A CA 1
ATOM 3752 C C . THR A 1 463 ? -8.811 -34.042 -12.752 1.00 37.91 463 THR A C 1
ATOM 3754 O O . THR A 1 463 ? -9.967 -33.967 -13.177 1.00 37.91 463 THR A O 1
ATOM 3757 N N . ALA A 1 464 ? -8.469 -33.514 -11.571 1.00 39.62 464 ALA A N 1
ATOM 3758 C CA . ALA A 1 464 ? -9.389 -32.705 -10.771 1.00 39.62 464 ALA A CA 1
ATOM 3759 C C . ALA A 1 464 ? -9.698 -31.352 -11.445 1.00 39.62 464 ALA A C 1
ATOM 3761 O O . ALA A 1 464 ? -10.864 -30.972 -11.568 1.00 39.62 464 ALA A O 1
ATOM 3762 N N . ALA A 1 465 ? -8.673 -30.653 -11.947 1.00 37.69 465 ALA A N 1
ATOM 3763 C CA . ALA A 1 465 ? -8.827 -29.350 -12.598 1.00 37.69 465 ALA A CA 1
ATOM 3764 C C . ALA A 1 465 ? -9.649 -29.418 -13.900 1.00 37.69 465 ALA A C 1
ATOM 3766 O O . ALA A 1 465 ? -10.512 -28.571 -14.134 1.00 37.69 465 ALA A O 1
ATOM 3767 N N . THR A 1 466 ? -9.440 -30.445 -14.729 1.00 38.09 466 THR A N 1
ATOM 3768 C CA . THR A 1 466 ? -10.160 -30.612 -16.009 1.00 38.09 466 THR A CA 1
ATOM 3769 C C . THR A 1 466 ? -11.629 -31.012 -15.850 1.00 38.09 466 THR A C 1
ATOM 3771 O O . THR A 1 466 ? -12.437 -30.698 -16.722 1.00 38.09 466 THR A O 1
ATOM 3774 N N . LYS A 1 467 ? -12.026 -31.628 -14.727 1.00 32.34 467 LYS A N 1
ATOM 3775 C CA . LYS A 1 467 ? -13.450 -31.854 -14.412 1.00 32.34 467 LYS A CA 1
ATOM 3776 C C . LYS A 1 467 ? -14.169 -30.606 -13.888 1.00 32.34 467 LYS A C 1
ATOM 3778 O O . LYS A 1 467 ? -15.393 -30.557 -13.959 1.00 32.34 467 LYS A O 1
ATOM 3783 N N . ALA A 1 468 ? -13.441 -29.595 -13.409 1.00 34.25 468 ALA A N 1
ATOM 3784 C CA . ALA A 1 468 ? -14.014 -28.348 -12.894 1.00 34.25 468 ALA A CA 1
ATOM 3785 C C . ALA A 1 468 ? -14.239 -27.260 -13.968 1.00 34.25 468 ALA A C 1
ATOM 3787 O O . ALA A 1 468 ? -14.894 -26.257 -13.692 1.00 34.25 468 ALA A O 1
ATOM 3788 N N . THR A 1 469 ? -13.707 -27.424 -15.185 1.00 34.59 469 THR A N 1
ATOM 3789 C CA . THR A 1 469 ? -13.792 -26.412 -16.260 1.00 34.59 469 THR A CA 1
ATOM 3790 C C . THR A 1 469 ? -14.994 -26.570 -17.194 1.00 34.59 469 THR A C 1
ATOM 3792 O O . THR A 1 469 ? -15.255 -25.679 -18.003 1.00 34.59 469 THR A O 1
ATOM 3795 N N . CYS A 1 470 ? -15.779 -27.642 -17.060 1.00 34.91 470 CYS A N 1
ATOM 3796 C CA . CYS A 1 470 ? -17.090 -27.755 -17.700 1.00 34.91 470 CYS A CA 1
ATOM 3797 C C . CYS A 1 470 ? -18.186 -27.240 -16.753 1.00 34.91 470 CYS A C 1
ATOM 3799 O O . CYS A 1 470 ? -18.336 -27.741 -15.645 1.00 34.91 470 CYS A O 1
ATOM 3801 N N . SER A 1 471 ? -18.990 -26.275 -17.216 1.00 32.81 471 SER A N 1
ATOM 3802 C CA . SER A 1 471 ? -20.109 -25.664 -16.477 1.00 32.81 471 SER A CA 1
ATOM 3803 C C . SER A 1 471 ? -19.749 -24.899 -15.186 1.00 32.81 471 SER A C 1
ATOM 3805 O O . SER A 1 471 ? -20.088 -25.310 -14.078 1.00 32.81 471 SER A O 1
ATOM 3807 N N . THR A 1 472 ? -19.232 -23.674 -15.328 1.00 32.12 472 THR A N 1
ATOM 3808 C CA . THR A 1 472 ? -19.970 -22.465 -14.880 1.00 32.12 472 THR A CA 1
ATOM 3809 C C . THR A 1 472 ? -19.286 -21.177 -15.344 1.00 32.12 472 THR A C 1
ATOM 3811 O O . THR A 1 472 ? -18.063 -21.064 -15.360 1.00 32.12 472 THR A O 1
ATOM 3814 N N . GLY A 1 473 ? -20.085 -20.166 -15.698 1.00 31.75 473 GLY A N 1
ATOM 3815 C CA . GLY A 1 473 ? -19.581 -18.824 -15.988 1.00 31.75 473 GLY A CA 1
ATOM 3816 C C . GLY A 1 473 ? -19.195 -18.093 -14.704 1.00 31.75 473 GLY A C 1
ATOM 3817 O O . GLY A 1 473 ? -20.040 -17.437 -14.096 1.00 31.75 473 GLY A O 1
ATOM 3818 N N . TYR A 1 474 ? -17.928 -18.192 -14.296 1.00 29.42 474 TYR A N 1
ATOM 3819 C CA . TYR A 1 474 ? -17.398 -17.441 -13.156 1.00 29.42 474 TYR A CA 1
ATOM 3820 C C . TYR A 1 474 ? -17.480 -15.932 -13.416 1.00 29.42 474 TYR A C 1
ATOM 3822 O O . TYR A 1 474 ? -16.633 -15.345 -14.092 1.00 29.42 474 TYR A O 1
ATOM 3830 N N . LYS A 1 475 ? -18.498 -15.284 -12.835 1.00 29.05 475 LYS A N 1
ATOM 3831 C CA . LYS A 1 475 ? -18.510 -13.827 -12.675 1.00 29.05 475 LYS A CA 1
ATOM 3832 C C . LYS A 1 475 ? -17.235 -13.421 -11.940 1.00 29.05 475 LYS A C 1
ATOM 3834 O O . LYS A 1 475 ? -16.913 -13.992 -10.900 1.00 29.05 475 LYS A O 1
ATOM 3839 N N . LYS A 1 476 ? -16.539 -12.419 -12.480 1.00 27.98 476 LYS A N 1
ATOM 3840 C CA . LYS A 1 476 ? -15.400 -11.761 -11.832 1.00 27.98 476 LYS A CA 1
ATOM 3841 C C . LYS A 1 476 ? -15.826 -11.367 -10.405 1.00 27.98 476 LYS A C 1
ATOM 3843 O O . LYS A 1 476 ? -16.778 -10.590 -10.297 1.00 27.98 476 LYS A O 1
ATOM 3848 N N . PRO A 1 477 ? -15.207 -11.905 -9.337 1.00 27.30 477 PRO A N 1
ATOM 3849 C CA . PRO A 1 477 ? -15.563 -11.507 -7.983 1.00 27.30 477 PRO A CA 1
ATOM 3850 C C . PRO A 1 477 ? -15.291 -10.010 -7.815 1.00 27.30 477 PRO A C 1
ATOM 3852 O O . PRO A 1 477 ? -14.314 -9.484 -8.358 1.00 27.30 477 PRO A O 1
ATOM 3855 N N . SER A 1 478 ? -16.174 -9.323 -7.093 1.00 25.42 478 SER A N 1
ATOM 3856 C CA . SER A 1 478 ? -15.974 -7.933 -6.685 1.00 25.42 478 SER A CA 1
ATOM 3857 C C . SER A 1 478 ? -14.661 -7.828 -5.910 1.00 25.42 478 SER A C 1
ATOM 3859 O O . SER A 1 478 ? -14.475 -8.544 -4.926 1.00 25.42 478 SER A O 1
ATOM 3861 N N . LEU A 1 479 ? -13.751 -6.953 -6.350 1.00 32.38 479 LEU A N 1
ATOM 3862 C CA . LEU A 1 479 ? -12.432 -6.764 -5.724 1.00 32.38 479 LEU A CA 1
ATOM 3863 C C . LEU A 1 479 ? -12.499 -5.996 -4.387 1.00 32.38 479 LEU A C 1
ATOM 3865 O O . LEU A 1 479 ? -11.472 -5.638 -3.820 1.00 32.38 479 LEU A O 1
ATOM 3869 N N . ASP A 1 480 ? -13.706 -5.788 -3.869 1.00 26.00 480 ASP A N 1
ATOM 3870 C CA . ASP A 1 480 ? -14.029 -4.957 -2.711 1.00 26.00 480 ASP A CA 1
ATOM 3871 C C . ASP A 1 480 ? -13.952 -5.716 -1.372 1.00 26.00 480 ASP A C 1
ATOM 3873 O O . ASP A 1 480 ? -14.518 -5.287 -0.368 1.00 26.00 480 ASP A O 1
ATOM 3877 N N . CYS A 1 481 ? -13.212 -6.830 -1.328 1.00 27.50 481 CYS A N 1
ATOM 3878 C CA . CYS A 1 481 ? -12.580 -7.269 -0.088 1.00 27.50 481 CYS A CA 1
ATOM 3879 C C . CYS A 1 481 ? -11.302 -6.433 0.099 1.00 27.50 481 CYS A C 1
ATOM 3881 O O . CYS A 1 481 ? -10.325 -6.682 -0.615 1.00 27.50 481 CYS A O 1
ATOM 3883 N N . PRO A 1 482 ? -11.264 -5.452 1.025 1.00 32.22 482 PRO A N 1
ATOM 3884 C CA . PRO A 1 482 ? -10.032 -4.731 1.314 1.00 32.22 482 PRO A CA 1
ATOM 3885 C C . PRO A 1 482 ? -8.914 -5.696 1.727 1.00 32.22 482 PRO A C 1
ATOM 3887 O O . PRO A 1 482 ? -9.162 -6.791 2.234 1.00 32.22 482 PRO A O 1
ATOM 3890 N N . PHE A 1 483 ? -7.663 -5.279 1.522 1.00 39.09 483 PHE A N 1
ATOM 3891 C CA . PHE A 1 483 ? -6.469 -6.039 1.902 1.00 39.09 483 PHE A CA 1
ATOM 3892 C C . PHE A 1 483 ? -6.270 -5.985 3.428 1.00 39.09 483 PHE A C 1
ATOM 3894 O O . PHE A 1 483 ? -5.344 -5.350 3.928 1.00 39.09 483 PHE A O 1
ATOM 3901 N N . VAL A 1 484 ? -7.197 -6.588 4.176 1.00 37.72 484 VAL A N 1
ATOM 3902 C CA . VAL A 1 484 ? -7.167 -6.586 5.638 1.00 37.72 484 VAL A CA 1
ATOM 3903 C C . VAL A 1 484 ? -6.215 -7.673 6.116 1.00 37.72 484 VAL A C 1
ATOM 3905 O O . VAL A 1 484 ? -6.505 -8.866 6.028 1.00 37.72 484 VAL A O 1
ATOM 3908 N N . SER A 1 485 ? -5.087 -7.222 6.658 1.00 41.53 485 SER A N 1
ATOM 3909 C CA . SER A 1 485 ? -4.235 -7.958 7.592 1.00 41.53 485 SER A CA 1
ATOM 3910 C C . SER A 1 485 ? -5.087 -8.385 8.798 1.00 41.53 485 SER A C 1
ATOM 3912 O O . SER A 1 485 ? -5.257 -7.634 9.753 1.00 41.53 485 SER A O 1
ATOM 3914 N N . CYS A 1 486 ? -5.747 -9.543 8.689 1.00 41.75 486 CYS A N 1
ATOM 3915 C CA . CYS A 1 486 ? -6.808 -9.966 9.613 1.00 41.75 486 CYS A CA 1
ATOM 3916 C C . CYS A 1 486 ? -6.669 -11.414 10.107 1.00 41.75 486 CYS A C 1
ATOM 3918 O O . CYS A 1 486 ? -7.544 -11.890 10.824 1.00 41.75 486 CYS A O 1
ATOM 3920 N N . PHE A 1 487 ? -5.569 -12.107 9.786 1.00 51.69 487 PHE A N 1
ATOM 3921 C CA . PHE A 1 487 ? -5.319 -13.479 10.257 1.00 51.69 487 PHE A CA 1
ATOM 3922 C C . PHE A 1 487 ? -5.254 -13.602 11.790 1.00 51.69 487 PHE A C 1
ATOM 3924 O O . PHE A 1 487 ? -5.368 -14.706 12.308 1.00 51.69 487 PHE A O 1
ATOM 3931 N N . PHE A 1 488 ? -5.082 -12.491 12.517 1.00 50.56 488 PHE A N 1
ATOM 3932 C CA . PHE A 1 488 ? -4.981 -12.484 13.981 1.00 50.56 488 PHE A CA 1
ATOM 3933 C C . PHE A 1 488 ? -5.844 -11.424 14.686 1.00 50.56 488 PHE A C 1
ATOM 3935 O O . PHE A 1 488 ? -5.996 -11.472 15.902 1.00 50.56 488 PHE A O 1
ATOM 3942 N N . VAL A 1 489 ? -6.436 -10.473 13.953 1.00 43.34 489 VAL A N 1
ATOM 3943 C CA . VAL A 1 489 ? -7.172 -9.335 14.548 1.00 43.34 489 VAL A CA 1
ATOM 3944 C C . VAL A 1 489 ? -8.498 -9.774 15.188 1.00 43.34 489 VAL A C 1
ATOM 3946 O O . VAL A 1 489 ? -8.975 -9.134 16.119 1.00 43.34 489 VAL A O 1
ATOM 3949 N N . GLY A 1 490 ? -9.068 -10.902 14.752 1.00 42.41 490 GLY A N 1
ATOM 3950 C CA . GLY A 1 490 ? -10.283 -11.485 15.334 1.00 42.41 490 GLY A CA 1
ATOM 3951 C C . GLY A 1 490 ? -10.087 -12.259 16.646 1.00 42.41 490 GLY A C 1
ATOM 3952 O O . GLY A 1 490 ? -11.016 -12.942 17.061 1.00 42.41 490 GLY A O 1
ATOM 3953 N N . PHE A 1 491 ? -8.901 -12.220 17.267 1.00 47.47 491 PHE A N 1
ATOM 3954 C CA . PHE A 1 491 ? -8.556 -13.070 18.420 1.00 47.47 491 PHE A CA 1
ATOM 3955 C C . PHE A 1 491 ? -8.536 -12.353 19.782 1.00 47.47 491 PHE A C 1
ATOM 3957 O O . PHE A 1 491 ? -8.266 -12.997 20.793 1.00 47.47 491 PHE A O 1
ATOM 3964 N N . GLY A 1 492 ? -8.846 -11.053 19.823 1.00 37.66 492 GLY A N 1
ATOM 3965 C CA . GLY A 1 492 ? -9.022 -10.287 21.061 1.00 37.66 492 GLY A CA 1
ATOM 3966 C C . GLY A 1 492 ? -10.489 -9.935 21.310 1.00 37.66 492 GLY A C 1
ATOM 3967 O O . GLY A 1 492 ? -10.952 -8.888 20.855 1.00 37.66 492 GLY A O 1
ATOM 3968 N N . SER A 1 493 ? -11.230 -10.802 22.008 1.00 30.95 493 SER A N 1
ATOM 3969 C CA . SER A 1 493 ? -12.603 -10.575 22.505 1.00 30.95 493 SER A CA 1
ATOM 3970 C C . SER A 1 493 ? -12.917 -11.513 23.669 1.00 30.95 493 SER A C 1
ATOM 3972 O O . SER A 1 493 ? -12.715 -12.731 23.483 1.00 30.95 493 SER A O 1
#

Radius of gyration: 31.6 Å; chains: 1; bounding box: 90×90×99 Å

pLDDT: mean 76.19, std 24.0, range [25.42, 98.56]

Foldseek 3Di:
DDDDDDDDDDDDDDDDDDDDDDDDDDDDDDDDDDDDDDDDPDDPPVDLVVVVCFPPVVQVPDDDDDLVVLCVVLLRDDVVVCVVVVHDNVPPPDAQDPLAQPPQDLCNLAPPQLLVVLVSLLVSLLVLVVSDDLSQLLNQLSQVVSVHHDPNLVSSLVSLVVLLVVLLVSPLPPPLVSLVSNLVSNVVQLGQQSSNLSSVLSSVVSVVVVCVVPDDDDPDPVNSVVSSVVSSVVSSCLASVVSNVLVPDPDRSLLSSLLSLLLSVQSCLASVDPDHNSVDGRDSDQVVSVCLVPPDLLVVLLVLVVVLLVLCVPQLVLCLDLNSQVSVVVLLVSLLSLLSSLLSNVLSPSVSLVSLLVNLVSNVLLQAQSNNVSSLNSCVLNVDDDPSVLVPVLCVDCPPLSVVVLVVLPDAAHQHNCLSLSVCSVVVNCVSSCSNVRSSVRHDRVSPPDPDDPCPDVVPSVVVVVVVPPDDDDDDPDSPPRPDSPSPVVSDD